Protein 3SUM (pdb70)

Radius of gyration: 25.02 Å; Cα contacts (8 Å, |Δi|>4): 1415; chains: 4; bounding box: 46×66×64 Å

Sequence (540 aa):
NWLIKWDDKFQNDTLSISEFKCSAALAKLGPDPKHPPTKLGEVLNFPHFVAAPEAQTECGSCWKLRYKGNHAFVTVVDRVEEANLFVGGTDLVKNLTTFNGAPEGYDWGTAQLFSAYQVDGSCCQQNTGKQCGDDPSNWLIKWDDKFQNDTLSISSEFKCSAALAKLGPDPKHPPTKLGEVLNFPHFVAAPEAQTECGSCWKLRYKGNHAFVTVVDRVEEANLFVGGTDLVKNLTTFNGAPEGYDWGTAQLFSAYQVDGSCCQQNTGKQCGDPSNWLIKWDDKFQNDTLSISEFKCSAALAKLGPDPKHPPTKLGEVLNFPHFVAAPEAQTECGSCWKLRYKGNHAFVTVVDRVEEANLFVGGTDLVKNLTTFNGAPEGYDWGTAQLFSAYQVDGSCCQQNTGKQCGDPNWLIKWDDKFQNDDTLSISEFKCSAALAKLGPDPKHPPTKLGEVLNFPHFVAAPEAQTECGSCWKLRYKGNHAFVTVVDRVEEANLFVGGTDLVKNLTTFNGAPEGYDWGTAQLFSAYQVDGSCCQQNTGKQCG

Structure (mmCIF, N/CA/C/O backbone):
data_3SUM
#
_entry.id   3SUM
#
_cell.length_a   49.670
_cell.length_b   107.870
_cell.length_c   112.680
_cell.angle_alpha   90.00
_cell.angle_beta   90.00
_cell.angle_gamma   90.00
#
_symmetry.space_group_name_H-M   'P 21 21 21'
#
loop_
_entity.id
_entity.type
_entity.pdbx_description
1 polymer 'Cerato-platanin-like protein'
2 water water
#
loop_
_atom_site.group_PDB
_atom_site.id
_atom_site.type_symbol
_atom_site.label_atom_id
_atom_site.label_alt_id
_atom_site.label_comp_id
_atom_site.label_asym_id
_atom_site.label_entity_id
_atom_site.label_seq_id
_atom_site.pdbx_PDB_ins_code
_atom_site.Cartn_x
_atom_site.Cartn_y
_atom_site.Cartn_z
_atom_site.occupancy
_atom_site.B_iso_or_equiv
_atom_site.auth_seq_id
_atom_site.auth_comp_id
_atom_site.auth_asym_id
_atom_site.auth_atom_id
_atom_site.pdbx_PDB_model_num
ATOM 1 N N . ASN A 1 2 ? 15.682 18.715 -12.599 1.00 27.45 22 ASN A N 1
ATOM 2 C CA . ASN A 1 2 ? 15.649 17.337 -12.013 1.00 27.28 22 ASN A CA 1
ATOM 3 C C . ASN A 1 2 ? 15.289 17.466 -10.524 1.00 24.79 22 ASN A C 1
ATOM 4 O O . ASN A 1 2 ? 16.038 16.926 -9.696 1.00 25.04 22 ASN A O 1
ATOM 9 N N . TRP A 1 3 ? 14.202 18.165 -10.168 1.00 20.30 23 TRP A N 1
ATOM 10 C CA . TRP A 1 3 ? 13.840 18.289 -8.757 1.00 17.82 23 TRP A CA 1
ATOM 11 C C . TRP A 1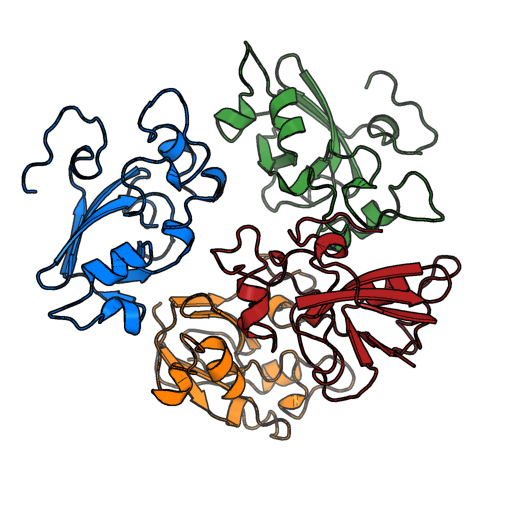 3 ? 13.087 17.068 -8.330 1.00 16.72 23 TRP A C 1
ATOM 12 O O . TRP A 1 3 ? 12.288 16.536 -9.108 1.00 17.05 23 TRP A O 1
ATOM 23 N N . LEU A 1 4 ? 13.377 16.601 -7.114 1.00 15.01 24 LEU A N 1
ATOM 24 C CA . LEU A 1 4 ? 12.667 15.483 -6.441 1.00 15.65 24 LEU A CA 1
ATOM 25 C C . LEU A 1 4 ? 11.853 16.088 -5.306 1.00 13.27 24 LEU A C 1
ATOM 26 O O . LEU A 1 4 ? 12.223 17.121 -4.727 1.00 15.05 24 LEU A O 1
ATOM 31 N N . ILE A 1 5 ? 10.750 15.426 -4.940 1.00 14.53 25 ILE A N 1
ATOM 32 C CA . ILE A 1 5 ? 10.117 15.827 -3.708 1.00 12.46 25 ILE A CA 1
ATOM 33 C C . ILE A 1 5 ? 9.858 14.533 -2.893 1.00 12.20 25 ILE A C 1
ATOM 34 O O . ILE A 1 5 ? 9.530 13.473 -3.461 1.00 14.03 25 ILE A O 1
ATOM 39 N N . LYS A 1 6 ? 10.013 14.626 -1.602 1.00 11.90 26 LYS A N 1
ATOM 40 C CA . LYS A 1 6 ? 9.730 13.536 -0.686 1.00 12.66 26 LYS A CA 1
ATOM 41 C C . LYS A 1 6 ? 8.851 14.202 0.356 1.00 13.98 26 LYS A C 1
ATOM 42 O O . LYS A 1 6 ? 8.725 15.413 0.393 1.00 15.62 26 LYS A O 1
ATOM 48 N N . TRP A 1 7 ? 8.190 13.388 1.153 1.00 15.87 27 TRP A N 1
ATOM 49 C CA . TRP A 1 7 ? 7.330 13.937 2.137 1.00 15.82 27 TRP A CA 1
ATOM 50 C C . TRP A 1 7 ? 7.812 13.567 3.530 1.00 16.25 27 TRP A C 1
ATOM 51 O O . TRP A 1 7 ? 8.479 12.554 3.751 1.00 17.30 27 TRP A O 1
ATOM 62 N N . ASP A 1 8 ? 7.376 14.383 4.467 1.00 16.64 28 ASP A N 1
ATOM 63 C CA . ASP A 1 8 ? 7.776 14.281 5.872 1.00 17.37 28 ASP A CA 1
ATOM 64 C C . ASP A 1 8 ? 6.734 15.064 6.640 1.00 17.26 28 ASP A C 1
ATOM 65 O O . ASP A 1 8 ? 6.504 16.250 6.404 1.00 16.23 28 ASP A O 1
ATOM 70 N N . ASP A 1 9 ? 6.211 14.397 7.658 1.00 15.67 29 ASP A N 1
ATOM 71 C CA . ASP A 1 9 ? 5.231 14.925 8.563 1.00 15.04 29 ASP A CA 1
ATOM 72 C C . ASP A 1 9 ? 5.704 16.161 9.280 1.00 15.07 29 ASP A C 1
ATOM 73 O O . ASP A 1 9 ? 4.889 17.022 9.626 1.00 15.14 29 ASP A O 1
ATOM 78 N N . LYS A 1 10 ? 7.032 16.313 9.463 1.00 14.74 30 LYS A N 1
ATOM 79 C CA . LYS A 1 10 ? 7.555 17.506 10.135 1.00 13.72 30 LYS A CA 1
ATOM 80 C C . LYS A 1 10 ? 6.941 18.808 9.611 1.00 13.16 30 LYS A C 1
ATOM 81 O O . LYS A 1 10 ? 6.633 19.741 10.342 1.00 13.48 30 LYS A O 1
ATOM 87 N N . PHE A 1 11 ? 6.841 18.908 8.291 1.00 13.69 31 PHE A N 1
ATOM 88 C CA . PHE A 1 11 ? 6.440 20.168 7.653 1.00 14.06 31 PHE A CA 1
ATOM 89 C C . PHE A 1 11 ? 4.935 20.423 7.685 1.00 14.61 31 PHE A C 1
ATOM 90 O O . PHE A 1 11 ? 4.469 21.435 7.181 1.00 14.68 31 PHE A O 1
ATOM 98 N N . GLN A 1 12 ? 4.198 19.526 8.305 1.00 13.52 32 GLN A N 1
ATOM 99 C CA . GLN A 1 12 ? 2.802 19.907 8.575 1.00 13.64 32 GLN A CA 1
ATOM 100 C C . GLN A 1 12 ? 2.490 19.711 10.041 1.00 14.56 32 GLN A C 1
ATOM 101 O O . GLN A 1 12 ? 1.300 19.552 10.440 1.00 14.97 32 GLN A O 1
ATOM 107 N N . ASN A 1 13 ? 3.550 19.741 10.821 1.00 14.58 33 ASN A N 1
ATOM 108 C CA . ASN A 1 13 ? 3.394 19.666 12.277 1.00 15.30 33 ASN A CA 1
ATOM 109 C C . ASN A 1 13 ? 3.281 21.047 12.847 1.00 15.11 33 ASN A C 1
ATOM 110 O O . ASN A 1 13 ? 4.289 21.673 13.147 1.00 15.02 33 ASN A O 1
ATOM 115 N N . ASP A 1 14 ? 2.023 21.497 13.036 1.00 14.07 34 ASP A N 1
ATOM 116 C CA . ASP A 1 14 ? 1.710 22.837 13.425 1.00 15.22 34 ASP A CA 1
ATOM 117 C C . ASP A 1 14 ? 2.320 23.135 14.772 1.00 15.01 34 ASP A C 1
ATOM 118 O O . ASP A 1 14 ? 2.600 24.308 15.064 1.00 15.40 34 ASP A O 1
ATOM 123 N N . THR A 1 15 ? 2.615 22.099 15.544 1.00 13.35 35 THR A N 1
ATOM 124 C CA . THR A 1 15 ? 3.000 22.320 16.954 1.00 14.59 35 THR A CA 1
ATOM 125 C C . THR A 1 15 ? 4.446 22.573 17.158 1.00 16.90 35 THR A C 1
ATOM 126 O O . THR A 1 15 ? 4.876 22.989 18.272 1.00 17.06 35 THR A O 1
ATOM 130 N N . LEU A 1 16 ? 5.236 22.353 16.110 1.00 13.78 36 LEU A N 1
ATOM 131 C CA . LEU A 1 16 ? 6.658 22.510 16.278 1.00 13.66 36 LEU A CA 1
ATOM 132 C C . LEU A 1 16 ? 7.115 23.932 16.407 1.00 14.71 36 LEU A C 1
ATOM 133 O O . LEU A 1 16 ? 6.807 24.799 15.574 1.00 14.88 36 LEU A O 1
ATOM 138 N N . SER A 1 17 ? 8.012 24.140 17.358 1.00 15.27 37 SER A N 1
ATOM 139 C CA . SER A 1 17 ? 8.636 25.439 17.465 1.00 14.58 37 SER A CA 1
ATOM 140 C C . SER A 1 17 ? 9.345 25.780 16.150 1.00 13.44 37 SER A C 1
ATOM 141 O O . SER A 1 17 ? 9.977 24.908 15.521 1.00 15.86 37 SER A O 1
ATOM 144 N N . ILE A 1 18 ? 9.277 27.045 15.744 1.00 13.05 38 ILE A N 1
ATOM 145 C CA . ILE A 1 18 ? 9.999 27.445 14.530 1.00 14.13 38 ILE A CA 1
ATOM 146 C C . ILE A 1 18 ? 11.525 27.265 14.706 1.00 13.75 38 ILE A C 1
ATOM 147 O O . ILE A 1 18 ? 12.234 27.194 13.733 1.00 14.47 38 ILE A O 1
ATOM 152 N N . SER A 1 19 ? 11.993 27.113 15.946 1.00 15.02 39 SER A N 1
ATOM 153 C CA . SER A 1 19 ? 13.427 26.906 16.229 1.00 15.89 39 SER A CA 1
ATOM 154 C C . SER A 1 19 ? 13.902 25.579 15.653 1.00 17.14 39 SER A C 1
ATOM 155 O O . SER A 1 19 ? 15.099 25.368 15.428 1.00 16.68 39 SER A O 1
ATOM 158 N N . GLU A 1 20 ? 12.969 24.661 15.400 1.00 15.79 40 GLU A N 1
ATOM 159 C CA . GLU A 1 20 ? 13.315 23.366 14.907 1.00 15.94 40 GLU A CA 1
ATOM 160 C C . GLU A 1 20 ? 13.648 23.291 13.408 1.00 15.93 40 GLU A C 1
ATOM 161 O O . GLU A 1 20 ? 13.988 22.229 12.916 1.00 16.59 40 GLU A O 1
ATOM 167 N N . PHE A 1 21 ? 13.663 24.434 12.732 1.00 15.55 41 PHE A N 1
ATOM 168 C CA . PHE A 1 21 ? 13.791 24.509 11.281 1.00 14.26 41 PHE A CA 1
ATOM 169 C C . PHE A 1 21 ? 14.957 25.400 11.010 1.00 14.66 41 PHE A C 1
ATOM 170 O O . PHE A 1 21 ? 15.166 26.383 11.715 1.00 16.10 41 PHE A O 1
ATOM 178 N N . LYS A 1 22 ? 15.695 25.085 9.973 1.00 15.37 42 LYS A N 1
ATOM 179 C CA . LYS A 1 22 ? 16.922 25.841 9.738 1.00 16.30 42 LYS A CA 1
ATOM 180 C C . LYS A 1 22 ? 16.642 27.173 9.144 1.00 17.54 42 LYS A C 1
ATOM 181 O O . LYS A 1 22 ? 17.584 27.919 8.901 1.00 19.84 42 LYS A O 1
ATOM 187 N N . CYS A 1 23 ? 15.368 27.498 8.881 1.00 15.83 43 CYS A N 1
ATOM 188 C CA . CYS A 1 23 ? 15.007 28.831 8.432 1.00 14.09 43 CYS A CA 1
ATOM 189 C C . CYS A 1 23 ? 14.350 29.640 9.562 1.00 13.62 43 CYS A C 1
ATOM 190 O O . CYS A 1 23 ? 13.564 30.504 9.302 1.00 12.37 43 CYS A O 1
ATOM 193 N N . SER A 1 24 ? 14.617 29.285 10.808 1.00 14.46 44 SER A N 1
ATOM 194 C CA . SER A 1 24 ? 13.884 29.860 11.962 1.00 15.33 44 SER A CA 1
ATOM 195 C C . SER A 1 24 ? 13.861 31.400 11.941 1.00 14.59 44 SER A C 1
ATOM 196 O O . SER A 1 24 ? 12.853 32.032 12.292 1.00 14.64 44 SER A O 1
ATOM 199 N N . ALA A 1 25 ? 14.936 32.047 11.521 1.00 14.80 45 ALA A N 1
ATOM 200 C CA . ALA A 1 25 ? 14.919 33.503 11.535 1.00 14.27 45 ALA A CA 1
ATOM 201 C C . ALA A 1 25 ? 13.944 34.066 10.502 1.00 15.35 45 ALA A C 1
ATOM 202 O O . ALA A 1 25 ? 13.187 35.000 10.765 1.00 16.37 45 ALA A O 1
ATOM 204 N N . ALA A 1 26 ? 13.958 33.512 9.306 1.00 14.63 46 ALA A N 1
ATOM 205 C CA . ALA A 1 26 ? 13.055 33.976 8.279 1.00 15.09 46 ALA A CA 1
ATOM 206 C C . ALA A 1 26 ? 11.601 33.680 8.745 1.00 14.49 46 ALA A C 1
ATOM 207 O O . ALA A 1 26 ? 10.716 34.500 8.542 1.00 16.16 46 ALA A O 1
ATOM 209 N N . LEU A 1 27 ? 11.391 32.522 9.369 1.00 13.10 47 LEU A N 1
ATOM 210 C CA . LEU A 1 27 ? 10.047 32.132 9.883 1.00 13.25 47 LEU A CA 1
ATOM 211 C C . LEU A 1 27 ? 9.462 33.122 10.862 1.00 13.72 47 LEU A C 1
ATOM 212 O O . LEU A 1 27 ? 8.218 33.364 10.872 1.00 15.16 47 LEU A O 1
ATOM 217 N N . ALA A 1 28 ? 10.338 33.698 11.678 1.00 14.62 48 ALA A N 1
ATOM 218 C CA . ALA A 1 28 ? 9.930 34.691 12.685 1.00 15.40 48 ALA A CA 1
ATOM 219 C C . ALA A 1 28 ? 9.311 35.894 12.007 1.00 15.27 48 ALA A C 1
ATOM 220 O O . ALA A 1 28 ? 8.536 36.632 12.618 1.00 18.03 48 ALA A O 1
ATOM 222 N N . LYS A 1 29 ? 9.686 36.139 10.768 1.00 14.84 49 LYS A N 1
ATOM 223 C CA . LYS A 1 29 ? 9.124 37.272 10.041 1.00 14.98 49 LYS A CA 1
ATOM 224 C C . LYS A 1 29 ? 7.960 36.934 9.118 1.00 16.36 49 LYS A C 1
ATOM 225 O O . LYS A 1 29 ? 7.525 37.796 8.345 1.00 14.78 49 LYS A O 1
ATOM 231 N N . LEU A 1 30 ? 7.494 35.691 9.213 1.00 15.59 50 LEU A N 1
ATOM 232 C CA . LEU A 1 30 ? 6.538 35.160 8.276 1.00 17.18 50 LEU A CA 1
ATOM 233 C C . LEU A 1 30 ? 5.271 34.765 8.961 1.00 18.60 50 LEU A C 1
ATOM 234 O O . LEU A 1 30 ? 4.530 33.921 8.469 1.00 19.07 50 LEU A O 1
ATOM 239 N N . GLY A 1 31 ? 4.968 35.464 10.054 1.00 20.15 51 GLY A N 1
ATOM 240 C CA . GLY A 1 31 ? 3.652 35.362 10.657 1.00 23.73 51 GLY A CA 1
ATOM 241 C C . GLY A 1 31 ? 2.737 36.330 9.947 1.00 26.58 51 GLY A C 1
ATOM 242 O O . GLY A 1 31 ? 3.207 37.182 9.175 1.00 26.73 51 GLY A O 1
ATOM 243 N N . PRO A 1 32 ? 1.416 36.241 10.210 1.00 29.13 52 PRO A N 1
ATOM 244 C CA . PRO A 1 32 ? 0.503 37.247 9.595 1.00 31.84 52 PRO A CA 1
ATOM 245 C C . PRO A 1 32 ? 0.711 38.677 10.176 1.00 34.37 52 PRO A C 1
ATOM 246 O O . PRO A 1 32 ? 0.350 39.640 9.506 1.00 35.80 52 PRO A O 1
ATOM 250 N N . ASP A 1 33 ? 1.289 38.812 11.378 1.00 36.78 53 ASP A N 1
ATOM 251 C CA . ASP A 1 33 ? 1.999 40.061 11.784 1.00 39.01 53 ASP A CA 1
ATOM 252 C C . ASP A 1 33 ? 3.521 39.912 11.701 1.00 40.13 53 ASP A C 1
ATOM 253 O O . ASP A 1 33 ? 4.135 39.189 12.532 1.00 40.51 53 ASP A O 1
ATOM 258 N N . PRO A 1 34 ? 4.159 40.645 10.766 1.00 41.30 54 PRO A N 1
ATOM 259 C CA . PRO A 1 34 ? 5.639 40.522 10.542 1.00 41.46 54 PRO A CA 1
ATOM 260 C C . PRO A 1 34 ? 6.492 41.001 11.736 1.00 42.04 54 PRO A C 1
ATOM 261 O O . PRO A 1 34 ? 7.715 40.747 11.783 1.00 41.84 54 PRO A O 1
ATOM 265 N N . LYS A 1 35 ? 5.842 41.654 12.694 1.00 41.26 55 LYS A N 1
ATOM 266 C CA . LYS A 1 35 ? 6.515 42.133 13.895 1.00 41.16 55 LYS A CA 1
ATOM 267 C C . LYS A 1 35 ? 6.454 41.110 15.027 1.00 39.93 55 LYS A C 1
ATOM 268 O O . LYS A 1 35 ? 7.415 40.951 15.780 1.00 40.71 55 LYS A O 1
ATOM 274 N N . HIS A 1 36 ? 5.323 40.419 15.149 1.00 38.12 56 HIS A N 1
ATOM 275 C CA . HIS A 1 36 ? 5.148 39.411 16.236 1.00 37.15 56 HIS A CA 1
ATOM 276 C C . HIS A 1 36 ? 5.517 38.024 15.714 1.00 33.87 56 HIS A C 1
ATOM 277 O O . HIS A 1 36 ? 4.735 37.385 15.008 1.00 33.17 56 HIS A O 1
ATOM 284 N N . PRO A 1 37 ? 6.728 37.577 16.008 1.00 30.88 57 PRO A N 1
ATOM 285 C CA . PRO A 1 37 ? 7.109 36.297 15.446 1.00 28.21 57 PRO A CA 1
ATOM 286 C C . PRO A 1 37 ? 6.041 35.222 15.713 1.00 26.89 57 PRO A C 1
ATOM 287 O O . PRO A 1 37 ? 5.501 35.155 16.808 1.00 26.63 57 PRO A O 1
ATOM 291 N N . PRO A 1 38 ? 5.753 34.375 14.711 1.00 24.51 58 PRO A N 1
ATOM 292 C CA . PRO A 1 38 ? 5.196 33.098 15.015 1.00 22.13 58 PRO A CA 1
ATOM 293 C C . PRO A 1 38 ? 6.104 32.391 16.026 1.00 21.76 58 PRO A C 1
ATOM 294 O O . PRO A 1 38 ? 7.334 32.619 16.041 1.00 21.87 58 PRO A O 1
ATOM 298 N N . THR A 1 39 ? 5.546 31.561 16.884 1.00 19.86 59 THR A N 1
ATOM 299 C CA . THR A 1 39 ? 6.428 30.727 17.718 1.00 18.63 59 THR A CA 1
ATOM 300 C C . THR A 1 39 ? 6.416 29.290 17.191 1.00 17.46 59 THR A C 1
ATOM 301 O O . THR A 1 39 ? 7.309 28.490 17.490 1.00 16.85 59 THR A O 1
ATOM 305 N N . LYS A 1 40 ? 5.381 28.955 16.426 1.00 16.17 60 LYS A N 1
ATOM 306 C CA . LYS A 1 40 ? 5.201 27.583 15.950 1.00 15.40 60 LYS A CA 1
ATOM 307 C C . LYS A 1 40 ? 4.995 27.555 14.454 1.00 14.05 60 LYS A C 1
ATOM 308 O O . LYS A 1 40 ? 4.523 28.559 13.861 1.00 14.52 60 LYS A O 1
ATOM 314 N N . LEU A 1 41 ? 5.289 26.399 13.856 1.00 12.03 61 LEU A N 1
ATOM 315 C CA . LEU A 1 41 ? 5.231 26.287 12.401 1.00 12.62 61 LEU A CA 1
ATOM 316 C C . LEU A 1 41 ? 3.823 26.554 11.921 1.00 12.99 61 LEU A C 1
ATOM 317 O O . LEU A 1 41 ? 3.632 27.091 10.840 1.00 11.99 61 LEU A O 1
ATOM 322 N N . GLY A 1 42 ? 2.839 26.155 12.719 1.00 13.66 62 GLY A N 1
ATOM 323 C CA . GLY A 1 42 ? 1.414 26.287 12.328 1.00 15.12 62 GLY A CA 1
ATOM 324 C C . GLY A 1 42 ? 0.968 27.731 12.119 1.00 15.88 62 GLY A C 1
ATOM 325 O O . GLY A 1 42 ? -0.049 27.982 11.501 1.00 16.57 62 GLY A O 1
ATOM 326 N N . GLU A 1 43 ? 1.709 28.677 12.672 1.00 15.70 63 GLU A N 1
ATOM 327 C CA . GLU A 1 43 ? 1.336 30.085 12.575 1.00 14.09 63 GLU A CA 1
ATOM 328 C C . GLU A 1 43 ? 1.943 30.783 11.396 1.00 14.83 63 GLU A C 1
ATOM 329 O O . GLU A 1 43 ? 1.664 31.945 11.136 1.00 14.55 63 GLU A O 1
ATOM 335 N N . VAL A 1 44 ? 2.861 30.100 10.709 1.00 14.54 64 VAL A N 1
ATOM 336 C CA . VAL A 1 44 ? 3.582 30.779 9.647 1.00 12.93 64 VAL A CA 1
ATOM 337 C C . VAL A 1 44 ? 2.700 30.840 8.410 1.00 13.08 64 VAL A C 1
ATOM 338 O O . VAL A 1 44 ? 1.998 29.872 8.070 1.00 13.31 64 VAL A O 1
ATOM 342 N N . LEU A 1 45 ? 2.707 31.954 7.729 1.00 11.74 65 LEU A N 1
ATOM 343 C CA . LEU A 1 45 ? 2.002 32.055 6.444 1.00 12.88 65 LEU A CA 1
ATOM 344 C C . LEU A 1 45 ? 2.251 30.931 5.467 1.00 12.63 65 LEU A C 1
ATOM 345 O O . LEU A 1 45 ? 3.416 30.532 5.253 1.00 11.37 65 LEU A O 1
ATOM 350 N N . ASN A 1 46 ? 1.171 30.396 4.888 1.00 9.57 66 ASN A N 1
ATOM 351 C CA . ASN A 1 46 ? 1.175 29.304 3.941 1.00 11.42 66 ASN A CA 1
ATOM 352 C C . ASN A 1 46 ? 1.335 27.908 4.510 1.00 11.63 66 ASN A C 1
ATOM 353 O O . ASN A 1 46 ? 1.490 26.975 3.755 1.00 14.12 66 ASN A O 1
ATOM 358 N N . PHE A 1 47 ? 1.263 27.757 5.823 1.00 10.64 67 PHE A N 1
ATOM 359 C CA . PHE A 1 47 ? 1.292 26.503 6.448 1.00 12.10 67 PHE A CA 1
ATOM 360 C C . PHE A 1 47 ? 0.028 25.767 5.935 1.00 12.34 67 PHE A C 1
ATOM 361 O O . PHE A 1 47 ? -1.016 26.357 5.921 1.00 13.14 67 PHE A O 1
ATOM 369 N N . PRO A 1 48 ? 0.138 24.521 5.544 1.00 12.92 68 PRO A N 1
ATOM 370 C CA . PRO A 1 48 ? 1.310 23.657 5.656 1.00 11.71 68 PRO A CA 1
ATOM 371 C C . PRO A 1 48 ? 1.883 23.325 4.279 1.00 12.26 68 PRO A C 1
ATOM 372 O O . PRO A 1 48 ? 2.321 22.199 4.021 1.00 14.07 68 PRO A O 1
ATOM 376 N N . HIS A 1 49 ? 1.930 24.313 3.389 1.00 10.89 69 HIS A N 1
ATOM 377 C CA . HIS A 1 49 ? 2.521 24.061 2.088 1.00 11.38 69 HIS A CA 1
ATOM 378 C C . HIS A 1 49 ? 3.977 24.445 2.189 1.00 10.43 69 HIS A C 1
ATOM 379 O O . HIS A 1 49 ? 4.369 25.430 1.616 1.00 12.29 69 HIS A O 1
ATOM 386 N N . PHE A 1 50 ? 4.691 23.651 2.979 1.00 11.34 70 PHE A N 1
ATOM 387 C CA . PHE A 1 50 ? 6.034 23.975 3.406 1.00 10.46 70 PHE A CA 1
ATOM 388 C C . P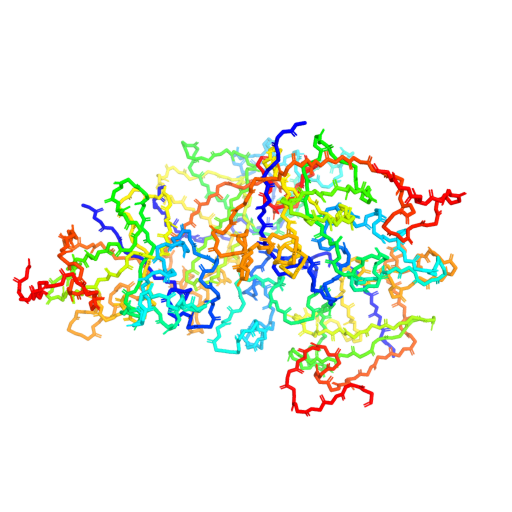HE A 1 50 ? 7.000 22.903 2.953 1.00 9.65 70 PHE A C 1
ATOM 389 O O . PHE A 1 50 ? 6.674 21.755 2.932 1.00 10.92 70 PHE A O 1
ATOM 397 N N . VAL A 1 51 ? 8.250 23.313 2.661 1.00 10.37 71 VAL A N 1
ATOM 398 C CA . VAL A 1 51 ? 9.213 22.375 2.234 1.00 9.73 71 VAL A CA 1
ATOM 399 C C . VAL A 1 51 ? 10.555 22.715 2.862 1.00 10.58 71 VAL A C 1
ATOM 400 O O . VAL A 1 51 ? 10.816 23.847 3.242 1.00 11.57 71 VAL A O 1
ATOM 404 N N . ALA A 1 52 ? 11.356 21.680 3.026 1.00 10.61 72 ALA A N 1
ATOM 405 C CA . ALA A 1 52 ? 12.805 21.896 3.218 1.00 10.04 72 ALA A CA 1
ATOM 406 C C . ALA A 1 52 ? 13.409 21.886 1.866 1.00 9.78 72 ALA A C 1
ATOM 407 O O . ALA A 1 52 ? 12.982 21.151 1.011 1.00 12.16 72 ALA A O 1
ATOM 409 N N . ALA A 1 53 ? 14.483 22.640 1.658 1.00 10.39 73 ALA A N 1
ATOM 410 C CA . ALA A 1 53 ? 15.103 22.669 0.357 1.00 11.19 73 ALA A CA 1
ATOM 411 C C . ALA A 1 53 ? 16.529 23.109 0.591 1.00 12.52 73 ALA A C 1
ATOM 412 O O . ALA A 1 53 ? 16.882 23.591 1.710 1.00 13.20 73 ALA A O 1
ATOM 414 N N . PRO A 1 54 ? 17.378 22.926 -0.422 1.00 14.45 74 PRO A N 1
ATOM 415 C CA . PRO A 1 54 ? 18.776 23.126 -0.138 1.00 15.00 74 PRO A CA 1
ATOM 416 C C . PRO A 1 54 ? 19.089 24.594 -0.060 1.00 15.90 74 PRO A C 1
ATOM 417 O O . PRO A 1 54 ? 18.567 25.380 -0.840 1.00 13.93 74 PRO A O 1
ATOM 421 N N . GLU A 1 55 ? 20.063 24.922 0.776 1.00 16.04 75 GLU A N 1
ATOM 422 C CA . GLU A 1 55 ? 20.596 26.242 0.842 1.00 16.77 75 GLU A CA 1
ATOM 423 C C . GLU A 1 55 ? 21.254 26.540 -0.562 1.00 18.42 75 GLU A C 1
ATOM 424 O O . GLU A 1 55 ? 21.686 25.653 -1.231 1.00 18.18 75 GLU A O 1
ATOM 430 N N . ALA A 1 56 ? 21.359 27.812 -0.908 1.00 17.05 76 ALA A N 1
ATOM 431 C CA . ALA A 1 56 ? 22.059 28.289 -2.116 1.00 16.32 76 ALA A CA 1
ATOM 432 C C . ALA A 1 56 ? 21.125 28.143 -3.242 1.00 15.24 76 ALA A C 1
ATOM 433 O O . ALA A 1 56 ? 20.875 29.113 -3.911 1.00 14.00 76 ALA A O 1
ATOM 435 N N . GLN A 1 57 ? 20.549 26.970 -3.416 1.00 14.84 77 GLN A N 1
ATOM 436 C CA . GLN A 1 57 ? 19.522 26.837 -4.473 1.00 15.75 77 GLN A CA 1
ATOM 437 C C . GLN A 1 57 ? 18.209 27.515 -4.124 1.00 15.64 77 GLN A C 1
ATOM 438 O O . GLN A 1 57 ? 17.465 27.908 -5.044 1.00 14.80 77 GLN A O 1
ATOM 444 N N . THR A 1 58 ? 17.923 27.631 -2.832 1.00 14.29 78 THR A N 1
ATOM 445 C CA . THR A 1 58 ? 16.655 28.256 -2.358 1.00 14.76 78 THR A CA 1
ATOM 446 C C . THR A 1 58 ? 16.986 29.100 -1.132 1.00 15.56 78 THR A C 1
ATOM 447 O O . THR A 1 58 ? 17.862 28.723 -0.325 1.00 15.48 78 THR A O 1
ATOM 451 N N . GLU A 1 59 ? 16.257 30.215 -0.982 1.00 15.17 79 GLU A N 1
ATOM 452 C CA . GLU A 1 59 ? 16.430 31.091 0.147 1.00 16.57 79 GLU A CA 1
ATOM 453 C C . GLU A 1 59 ? 15.368 30.771 1.157 1.00 16.18 79 GLU A C 1
ATOM 454 O O . GLU A 1 59 ? 14.270 30.270 0.797 1.00 13.22 79 GLU A O 1
ATOM 460 N N . CYS A 1 60 ? 15.745 30.940 2.425 1.00 15.34 80 CYS A N 1
ATOM 461 C CA . CYS A 1 60 ? 14.822 30.726 3.517 1.00 16.33 80 CYS A CA 1
ATOM 462 C C . CYS A 1 60 ? 13.615 31.605 3.290 1.00 13.93 80 CYS A C 1
ATOM 463 O O . CYS A 1 60 ? 13.745 32.781 3.038 1.00 13.91 80 CYS A O 1
ATOM 466 N N . GLY A 1 61 ? 12.438 31.027 3.410 1.00 14.99 81 GLY A N 1
ATOM 467 C CA . GLY A 1 61 ? 11.226 31.828 3.234 1.00 12.95 81 GLY A CA 1
ATOM 468 C C . GLY A 1 61 ? 10.842 32.055 1.797 1.00 14.20 81 GLY A C 1
ATOM 469 O O . GLY A 1 61 ? 9.764 32.630 1.553 1.00 14.41 81 GLY A O 1
ATOM 470 N N . SER A 1 62 ? 11.595 31.535 0.823 1.00 12.48 82 SER A N 1
ATOM 471 C CA . SER A 1 62 ? 11.196 31.831 -0.564 1.00 12.56 82 SER A CA 1
ATOM 472 C C . SER A 1 62 ? 9.984 31.003 -0.939 1.00 12.48 82 SER A C 1
ATOM 473 O O . SER A 1 62 ? 9.679 29.996 -0.309 1.00 12.20 82 SER A O 1
ATOM 476 N N . CYS A 1 63 ? 9.388 31.396 -2.039 1.00 10.38 83 CYS A N 1
ATOM 477 C CA . CYS A 1 63 ? 8.116 30.758 -2.483 1.00 11.29 83 CYS A CA 1
ATOM 478 C C . CYS A 1 63 ? 8.403 30.107 -3.774 1.00 12.77 83 CYS A C 1
ATOM 479 O O . CYS A 1 63 ? 8.952 30.760 -4.673 1.00 14.91 83 CYS A O 1
ATOM 482 N N . TRP A 1 64 ? 8.015 28.834 -3.937 1.00 11.08 84 TRP A N 1
ATOM 483 C CA . TRP A 1 64 ? 8.358 28.087 -5.145 1.00 10.79 84 TRP A CA 1
ATOM 484 C C . TRP A 1 64 ? 7.120 27.441 -5.717 1.00 12.16 84 TRP A C 1
ATOM 485 O O . TRP A 1 64 ? 6.299 26.942 -4.991 1.00 11.14 84 TRP A O 1
ATOM 496 N N . LYS A 1 65 ? 6.985 27.519 -7.024 1.00 11.67 85 LYS A N 1
ATOM 497 C CA . LYS A 1 65 ? 5.900 26.817 -7.648 1.00 12.40 85 LYS A CA 1
ATOM 498 C C . LYS A 1 65 ? 6.405 25.459 -8.094 1.00 12.91 85 LYS A C 1
ATOM 499 O O . LYS A 1 65 ? 7.398 25.361 -8.832 1.00 11.49 85 LYS A O 1
ATOM 505 N N . LEU A 1 66 ? 5.725 24.383 -7.701 1.00 11.05 86 LEU A N 1
ATOM 506 C CA . LEU A 1 66 ? 6.184 23.051 -8.047 1.00 12.31 86 LEU A CA 1
ATOM 507 C C . LEU A 1 66 ? 5.136 22.476 -9.004 1.00 12.84 86 LEU A C 1
ATOM 508 O O . LEU A 1 66 ? 3.927 22.743 -8.825 1.00 14.85 86 LEU A O 1
ATOM 513 N N . ARG A 1 67 ? 5.576 21.719 -10.002 1.00 13.09 87 ARG A N 1
ATOM 514 C CA . ARG A 1 67 ? 4.595 21.009 -10.860 1.00 13.49 87 ARG A CA 1
ATOM 515 C C . ARG A 1 67 ? 4.891 19.520 -10.853 1.00 14.56 87 ARG A C 1
ATOM 516 O O . ARG A 1 67 ? 6.064 19.092 -10.905 1.00 13.70 87 ARG A O 1
ATOM 524 N N . TYR A 1 68 ? 3.834 18.732 -10.747 1.00 12.42 88 TYR A N 1
ATOM 525 C CA . TYR A 1 68 ? 3.901 17.308 -10.995 1.00 13.30 88 TYR A CA 1
ATOM 526 C C . TYR A 1 68 ? 2.754 16.989 -11.931 1.00 13.33 88 TYR A C 1
ATOM 527 O O . TYR A 1 68 ? 1.577 17.276 -11.599 1.00 12.98 88 TYR A O 1
ATOM 536 N N . LYS A 1 69 ? 3.088 16.397 -13.085 1.00 14.18 89 LYS A N 1
ATOM 537 C CA . LYS A 1 69 ? 2.099 16.095 -14.097 1.00 13.06 89 LYS A CA 1
ATOM 538 C C . LYS A 1 69 ? 1.218 17.335 -14.282 1.00 14.64 89 LYS A C 1
ATOM 539 O O . LYS A 1 69 ? 1.757 18.404 -14.642 1.00 16.19 89 LYS A O 1
ATOM 545 N N . GLY A 1 70 ? -0.086 17.220 -14.096 1.00 15.86 90 GLY A N 1
ATOM 546 C CA . GLY A 1 70 ? -0.968 18.364 -14.314 1.00 16.19 90 GLY A CA 1
ATOM 547 C C . GLY A 1 70 ? -1.317 19.131 -13.034 1.00 15.99 90 GLY A C 1
ATOM 548 O O . GLY A 1 70 ? -2.271 19.906 -13.030 1.00 16.75 90 GLY A O 1
ATOM 549 N N . ASN A 1 71 ? -0.584 18.887 -11.950 1.00 14.03 91 ASN A N 1
ATOM 550 C CA . ASN A 1 71 ? -0.809 19.551 -10.658 1.00 14.11 91 ASN A CA 1
ATOM 551 C C . ASN A 1 71 ? 0.287 20.570 -10.393 1.00 14.57 91 ASN A C 1
ATOM 552 O O . ASN A 1 71 ? 1.409 20.444 -10.890 1.00 13.47 91 ASN A O 1
ATOM 557 N N . HIS A 1 72 ? -0.019 21.544 -9.571 1.00 13.40 92 HIS A N 1
ATOM 558 C CA . HIS A 1 72 ? 1.020 22.447 -9.116 1.00 14.24 92 HIS A CA 1
ATOM 559 C C . HIS A 1 72 ? 0.681 22.912 -7.713 1.00 14.59 92 HIS A C 1
ATOM 560 O O . HIS A 1 72 ? -0.449 22.728 -7.214 1.00 14.12 92 HIS A O 1
ATOM 567 N N . ALA A 1 73 ? 1.691 23.438 -7.028 1.00 12.69 93 ALA A N 1
ATOM 568 C CA . ALA A 1 73 ? 1.482 23.981 -5.728 1.00 13.38 93 ALA A CA 1
ATOM 569 C C . ALA A 1 73 ? 2.482 25.077 -5.482 1.00 13.66 93 ALA A C 1
ATOM 570 O O . ALA A 1 73 ? 3.571 25.073 -6.076 1.00 13.11 93 ALA A O 1
ATOM 572 N N . PHE A 1 74 ? 2.143 25.961 -4.564 1.00 11.52 94 PHE A N 1
ATOM 573 C CA . PHE A 1 74 ? 3.062 26.971 -4.156 1.00 12.47 94 PHE A CA 1
ATOM 574 C C . PHE A 1 74 ? 3.532 26.693 -2.745 1.00 13.39 94 PHE A C 1
ATOM 575 O O . PHE A 1 74 ? 2.742 26.498 -1.823 1.00 10.98 94 PHE A O 1
ATOM 583 N N . VAL A 1 75 ? 4.855 26.628 -2.580 1.00 11.45 95 VAL A N 1
ATOM 584 C CA . VAL A 1 75 ? 5.380 26.175 -1.316 1.00 10.42 95 VAL A CA 1
ATOM 585 C C . VAL A 1 75 ? 6.376 27.174 -0.733 1.00 13.44 95 VAL A C 1
ATOM 586 O O . VAL A 1 75 ? 7.029 27.840 -1.473 1.00 12.30 95 VAL A O 1
ATOM 590 N N . THR A 1 76 ? 6.457 27.252 0.629 1.00 13.36 96 THR A N 1
ATOM 591 C CA . THR A 1 76 ? 7.383 28.116 1.245 1.00 11.18 96 THR A CA 1
ATOM 592 C C . THR A 1 76 ? 8.533 27.266 1.702 1.00 10.38 96 THR A C 1
ATOM 593 O O . THR A 1 76 ? 8.339 26.223 2.323 1.00 11.47 96 THR A O 1
ATOM 597 N N . VAL A 1 77 ? 9.768 27.738 1.454 1.00 9.80 97 VAL A N 1
ATOM 598 C CA . VAL A 1 77 ? 10.881 27.050 1.996 1.00 10.19 97 VAL A CA 1
ATOM 599 C C . VAL A 1 77 ? 11.044 27.426 3.477 1.00 9.71 97 VAL A C 1
ATOM 600 O O . VAL A 1 77 ? 11.231 28.596 3.797 1.00 12.59 97 VAL A O 1
ATOM 604 N N . VAL A 1 78 ? 11.030 26.430 4.376 1.00 10.46 98 VAL A N 1
ATOM 605 C CA . VAL A 1 78 ? 11.022 26.686 5.792 1.00 11.45 98 VAL A CA 1
ATOM 606 C C . VAL A 1 78 ? 12.145 25.932 6.502 1.00 11.79 98 VAL A C 1
ATOM 607 O O . VAL A 1 78 ? 12.346 26.096 7.707 1.00 12.84 98 VAL A O 1
ATOM 611 N N . ASP A 1 79 ? 12.902 25.136 5.748 1.00 11.86 99 ASP A N 1
ATOM 612 C CA . ASP A 1 79 ? 13.968 24.354 6.416 1.00 12.37 99 ASP A CA 1
ATOM 613 C C . ASP A 1 79 ? 14.967 23.937 5.337 1.00 12.40 99 ASP A C 1
ATOM 614 O O . ASP A 1 79 ? 14.777 24.271 4.150 1.00 13.48 99 ASP A O 1
ATOM 619 N N . ARG A 1 80 ? 15.997 23.192 5.685 1.00 13.72 100 ARG A N 1
ATOM 620 C CA . ARG A 1 80 ? 17.035 22.881 4.717 1.00 13.44 100 ARG A CA 1
ATOM 621 C C . ARG A 1 80 ? 17.132 21.377 4.635 1.00 14.06 100 ARG A C 1
ATOM 622 O O . ARG A 1 80 ? 16.907 20.706 5.633 1.00 12.75 100 ARG A O 1
ATOM 630 N N . VAL A 1 81 ? 17.405 20.841 3.451 1.00 14.67 101 VAL A N 1
ATOM 631 C CA . VAL A 1 81 ? 17.939 19.482 3.341 1.00 17.27 101 VAL A CA 1
ATOM 632 C C . VAL A 1 81 ? 19.249 19.742 2.615 1.00 20.05 101 VAL A C 1
ATOM 633 O O . VAL A 1 81 ? 19.386 20.769 1.951 1.00 24.15 101 VAL A O 1
ATOM 637 N N . GLU A 1 82 ? 20.233 18.896 2.710 1.00 21.70 102 GLU A N 1
ATOM 638 C CA . GLU A 1 82 ? 21.441 19.299 1.950 1.00 25.29 102 GLU A CA 1
ATOM 639 C C . GLU A 1 82 ? 21.740 18.415 0.755 1.00 26.22 102 GLU A C 1
ATOM 640 O O . GLU A 1 82 ? 22.901 18.061 0.494 1.00 28.30 102 GLU A O 1
ATOM 646 N N . GLU A 1 83 ? 20.684 18.041 0.044 1.00 25.46 103 GLU A N 1
ATOM 647 C CA . GLU A 1 83 ? 20.775 17.232 -1.122 1.00 25.09 103 GLU A CA 1
ATOM 648 C C . GLU A 1 83 ? 20.358 18.123 -2.259 1.00 23.90 103 GLU A C 1
ATOM 649 O O . GLU A 1 83 ? 19.281 18.732 -2.216 1.00 23.07 103 GLU A O 1
ATOM 655 N N . ALA A 1 84 ? 21.169 18.219 -3.299 1.00 21.03 104 ALA A N 1
ATOM 656 C CA . ALA A 1 84 ? 20.809 19.153 -4.366 1.00 19.63 104 ALA A CA 1
ATOM 657 C C . ALA A 1 84 ? 19.491 18.748 -4.969 1.00 17.88 104 ALA A C 1
ATOM 658 O O . ALA A 1 84 ? 19.210 17.550 -5.088 1.00 17.59 104 ALA A O 1
ATOM 660 N N . ASN A 1 85 ? 18.705 19.740 -5.385 1.00 15.53 105 ASN A N 1
ATOM 661 C CA . ASN A 1 85 ? 17.518 19.456 -6.153 1.00 16.58 105 ASN A CA 1
ATOM 662 C C . ASN A 1 85 ? 16.489 18.637 -5.405 1.00 14.17 105 ASN A C 1
ATOM 663 O O . ASN A 1 85 ? 15.648 17.991 -6.036 1.00 17.32 105 ASN A O 1
ATOM 668 N N . LEU A 1 86 ? 16.494 18.727 -4.092 1.00 11.70 106 LEU A N 1
ATOM 669 C CA . LEU A 1 86 ? 15.538 17.961 -3.318 1.00 12.73 106 LEU A CA 1
ATOM 670 C C . LEU A 1 86 ? 14.610 18.911 -2.515 1.00 12.11 106 LEU A C 1
ATOM 671 O O . LEU A 1 86 ? 15.082 19.778 -1.803 1.00 12.75 106 LEU A O 1
ATOM 676 N N . PHE A 1 87 ? 13.288 18.751 -2.661 1.00 11.94 107 PHE A N 1
ATOM 677 C CA . PHE A 1 87 ? 12.362 19.322 -1.712 1.00 12.14 107 PHE A CA 1
ATOM 678 C C . PHE A 1 87 ? 11.843 18.216 -0.805 1.00 11.95 107 PHE A C 1
ATOM 679 O O . PHE A 1 87 ? 11.615 17.074 -1.262 1.00 13.97 107 PHE A O 1
ATOM 687 N N . VAL A 1 88 ? 11.614 18.552 0.463 1.00 12.37 108 VAL A N 1
ATOM 688 C CA . VAL A 1 88 ? 10.913 17.629 1.323 1.00 12.66 108 VAL A CA 1
ATOM 689 C C . VAL A 1 88 ? 9.694 18.380 1.792 1.00 11.13 108 VAL A C 1
ATOM 690 O O . VAL A 1 88 ? 9.821 19.367 2.496 1.00 12.29 108 VAL A O 1
ATOM 694 N N . GLY A 1 89 ? 8.502 17.885 1.487 1.00 13.95 109 GLY A N 1
ATOM 695 C CA . GLY A 1 89 ? 7.363 18.715 1.808 1.00 10.46 109 GLY A CA 1
ATOM 696 C C . GLY A 1 89 ? 6.442 18.011 2.802 1.00 13.26 109 GLY A C 1
ATOM 697 O O . GLY A 1 89 ? 6.554 16.823 3.091 1.00 13.69 109 GLY A O 1
ATOM 698 N N . GLY A 1 90 ? 5.514 18.769 3.325 1.00 13.09 110 GLY A N 1
ATOM 699 C CA . GLY A 1 90 ? 4.511 18.235 4.219 1.00 13.24 110 GLY A CA 1
ATOM 700 C C . GLY A 1 90 ? 3.761 17.160 3.518 1.00 13.58 110 GLY A C 1
ATOM 701 O O . GLY A 1 90 ? 3.566 17.207 2.326 1.00 12.45 110 GLY A O 1
ATOM 702 N N . THR A 1 91 ? 3.280 16.211 4.287 1.00 14.40 111 THR A N 1
ATOM 703 C CA . THR A 1 91 ? 2.582 15.065 3.746 1.00 15.79 111 THR A CA 1
ATOM 704 C C . THR A 1 91 ? 1.382 15.399 2.818 1.00 16.35 111 THR A C 1
ATOM 705 O O . THR A 1 91 ? 1.276 14.874 1.692 1.00 15.95 111 THR A O 1
ATOM 709 N N . ASP A 1 92 ? 0.479 16.226 3.286 1.00 14.18 112 ASP A N 1
ATOM 710 C CA . ASP A 1 92 ? -0.730 16.518 2.520 1.00 15.05 112 ASP A CA 1
ATOM 711 C C . ASP A 1 92 ? -0.353 17.308 1.262 1.00 13.37 112 ASP A C 1
ATOM 712 O O . ASP A 1 92 ? -0.863 17.104 0.162 1.00 13.74 112 ASP A O 1
ATOM 717 N N . LEU A 1 93 ? 0.560 18.259 1.424 1.00 13.79 113 LEU A N 1
ATOM 718 C CA . LEU A 1 93 ? 1.058 18.980 0.239 1.00 13.20 113 LEU A CA 1
ATOM 719 C C . LEU A 1 93 ? 1.508 17.996 -0.837 1.00 11.82 113 LEU A C 1
ATOM 720 O O . LEU A 1 93 ? 1.133 18.081 -2.013 1.00 11.75 113 LEU A O 1
ATOM 725 N N . VAL A 1 94 ? 2.366 17.044 -0.460 1.00 11.87 114 VAL A N 1
ATOM 726 C CA . VAL A 1 94 ? 2.933 16.153 -1.397 1.00 12.28 114 VAL A CA 1
ATOM 727 C C . VAL A 1 94 ? 1.939 15.200 -1.971 1.00 14.73 114 VAL A C 1
ATOM 728 O O . VAL A 1 94 ? 1.866 15.001 -3.200 1.00 14.07 114 VAL A O 1
ATOM 732 N N . LYS A 1 95 ? 1.050 14.741 -1.098 1.00 15.38 115 LYS A N 1
ATOM 733 C CA . LYS A 1 95 ? 0.043 13.829 -1.476 1.00 16.80 115 LYS A CA 1
ATOM 734 C C . LYS A 1 95 ? -0.842 14.468 -2.510 1.00 17.62 115 LYS A C 1
ATOM 735 O O . LYS A 1 95 ? -1.174 13.822 -3.538 1.00 19.64 115 LYS A O 1
ATOM 741 N N . ASN A 1 96 ? -1.209 15.716 -2.286 1.00 16.39 116 ASN A N 1
ATOM 742 C CA . ASN A 1 96 ? -2.040 16.374 -3.255 1.00 18.32 116 ASN A CA 1
ATOM 743 C C . ASN A 1 96 ? -1.280 16.749 -4.514 1.00 18.04 116 ASN A C 1
ATOM 744 O O . ASN A 1 96 ? -1.821 16.605 -5.606 1.00 18.52 116 ASN A O 1
ATOM 749 N N . LEU A 1 97 ? -0.017 17.161 -4.391 1.00 15.81 117 LEU A N 1
ATOM 750 C CA . LEU A 1 97 ? 0.675 17.604 -5.612 1.00 13.79 117 LEU A CA 1
ATOM 751 C C . LEU A 1 97 ? 0.910 16.410 -6.543 1.00 13.03 117 LEU A C 1
ATOM 752 O O . LEU A 1 97 ? 0.963 16.580 -7.773 1.00 13.36 117 LEU A O 1
ATOM 757 N N . THR A 1 98 ? 1.097 15.215 -5.971 1.00 13.16 118 THR A N 1
ATOM 758 C CA . THR A 1 98 ? 1.693 14.096 -6.711 1.00 14.56 118 THR A CA 1
ATOM 759 C C . THR A 1 98 ? 0.700 12.987 -6.855 1.00 14.04 118 THR A C 1
ATOM 760 O O . THR A 1 98 ? 1.051 11.849 -7.119 1.00 13.87 118 THR A O 1
ATOM 764 N N . THR A 1 99 ? -0.572 13.350 -6.743 1.00 15.80 119 THR A N 1
ATOM 765 C CA . THR A 1 99 ? -1.663 12.445 -7.098 1.00 15.40 119 THR A CA 1
ATOM 766 C C . THR A 1 99 ? -2.077 12.748 -8.546 1.00 16.91 119 THR A C 1
ATOM 767 O O . THR A 1 99 ? -2.224 13.912 -8.932 1.00 18.92 119 THR A O 1
ATOM 771 N N . PHE A 1 100 ? -2.244 11.710 -9.343 1.00 16.16 120 PHE A N 1
ATOM 772 C CA . PHE A 1 100 ? -2.601 11.847 -10.733 1.00 17.00 120 PHE A CA 1
ATOM 773 C C . PHE A 1 100 ? -3.861 10.987 -10.981 1.00 16.43 120 PHE A C 1
ATOM 774 O O . PHE A 1 100 ? -3.827 9.772 -10.861 1.00 17.99 120 PHE A O 1
ATOM 782 N N . ASN A 1 101 ? -4.959 11.678 -11.256 1.00 19.46 121 ASN A N 1
ATOM 783 C CA . ASN A 1 101 ? -6.241 11.053 -11.569 1.00 19.66 121 ASN A CA 1
ATOM 784 C C . ASN A 1 101 ? -6.544 10.028 -10.501 1.00 21.08 121 ASN A C 1
ATOM 785 O O . ASN A 1 101 ? -6.790 8.899 -10.804 1.00 20.72 121 ASN A O 1
ATOM 790 N N . GLY A 1 102 ? -6.440 10.427 -9.217 1.00 21.40 122 GLY A N 1
ATOM 791 C CA . GLY A 1 102 ? -6.806 9.556 -8.120 1.00 22.23 122 GLY A CA 1
ATOM 792 C C . GLY A 1 102 ? -5.683 8.669 -7.595 1.00 20.84 122 GLY A C 1
ATOM 793 O O . GLY A 1 102 ? -5.799 8.082 -6.509 1.00 21.72 122 GLY A O 1
ATOM 794 N N . ALA A 1 103 ? -4.583 8.530 -8.328 1.00 18.85 123 ALA A N 1
ATOM 795 C CA . ALA A 1 103 ? -3.522 7.665 -7.826 1.00 18.28 123 ALA A CA 1
ATOM 796 C C . ALA A 1 103 ? -2.471 8.509 -7.076 1.00 17.97 123 ALA A C 1
ATOM 797 O O . ALA A 1 103 ? -1.907 9.415 -7.646 1.00 18.26 123 ALA A O 1
ATOM 799 N N . PRO A 1 104 ? -2.247 8.228 -5.791 1.00 18.99 124 PRO A N 1
ATOM 800 C CA . PRO A 1 104 ? -1.300 9.029 -5.031 1.00 17.59 124 PRO A CA 1
ATOM 801 C C . PRO A 1 104 ? 0.084 8.559 -5.325 1.00 17.35 124 PRO A C 1
ATOM 802 O O . PRO A 1 104 ? 0.742 8.020 -4.457 1.00 17.49 124 PRO A O 1
ATOM 806 N N . GLU A 1 105 ? 0.539 8.758 -6.550 1.00 15.98 125 GLU A N 1
ATOM 807 C CA . GLU A 1 105 ? 1.841 8.230 -6.960 1.00 17.60 125 GLU A CA 1
ATOM 808 C C . GLU A 1 105 ? 2.995 8.587 -6.056 1.00 17.42 125 GLU A C 1
ATOM 809 O O . GLU A 1 105 ? 3.785 7.721 -5.650 1.00 17.14 125 GLU A O 1
ATOM 815 N N . GLY A 1 106 ? 3.132 9.869 -5.790 1.00 17.61 126 GLY A N 1
ATOM 816 C CA . GLY A 1 106 ? 4.281 10.365 -5.046 1.00 16.36 126 GLY A CA 1
ATOM 817 C C . GLY A 1 106 ? 4.206 9.969 -3.597 1.00 16.32 126 GLY A C 1
ATOM 818 O O . GLY A 1 106 ? 5.236 9.615 -2.987 1.00 16.74 126 GLY A O 1
ATOM 819 N N . TYR A 1 107 ? 2.989 10.031 -3.047 1.00 15.73 127 TYR A N 1
ATOM 820 C CA . TYR A 1 107 ? 2.821 9.753 -1.640 1.00 15.79 127 TYR A CA 1
ATOM 821 C C . TYR A 1 107 ? 3.078 8.273 -1.369 1.00 15.52 127 TYR A C 1
ATOM 822 O O . TYR A 1 107 ? 3.753 7.943 -0.411 1.00 16.31 127 TYR A O 1
ATOM 831 N N . ASP A 1 108 ? 2.490 7.401 -2.192 1.00 14.59 128 ASP A N 1
ATOM 832 C CA . ASP A 1 108 ? 2.595 5.965 -1.949 1.00 15.71 128 ASP A CA 1
ATOM 833 C C . ASP A 1 108 ? 4.034 5.520 -2.154 1.00 15.32 128 ASP A C 1
ATOM 834 O O . ASP A 1 108 ? 4.544 4.696 -1.395 1.00 15.76 128 ASP A O 1
ATOM 839 N N . TRP A 1 109 ? 4.704 6.100 -3.133 1.00 14.53 129 TRP A N 1
ATOM 840 C CA . TRP A 1 109 ? 6.103 5.685 -3.319 1.00 12.98 129 TRP A CA 1
ATOM 841 C C . TRP A 1 109 ? 7.054 6.323 -2.300 1.00 13.55 129 TRP A C 1
ATOM 842 O O . TRP A 1 109 ? 8.130 5.748 -1.900 1.00 13.85 129 TRP A O 1
ATOM 853 N N . GLY A 1 110 ? 6.733 7.569 -2.003 1.00 12.90 130 GLY A N 1
ATOM 854 C CA . GLY A 1 110 ? 7.361 8.392 -1.008 1.00 14.73 130 GLY A CA 1
ATOM 855 C C . GLY A 1 110 ? 8.373 9.389 -1.624 1.00 15.49 130 GLY A C 1
ATOM 856 O O . GLY A 1 110 ? 8.830 10.335 -0.935 1.00 15.19 130 GLY A O 1
ATOM 857 N N . THR A 1 111 ? 8.739 9.179 -2.890 1.00 15.11 131 THR A N 1
ATOM 858 C CA . THR A 1 111 ? 9.618 10.133 -3.560 1.00 15.17 131 THR A CA 1
ATOM 859 C C . THR A 1 111 ? 8.980 10.285 -4.922 1.00 15.36 131 THR A C 1
ATOM 860 O O . THR A 1 111 ? 8.570 9.276 -5.526 1.00 16.02 131 THR A O 1
ATOM 864 N N . ALA A 1 112 ? 8.941 11.501 -5.429 1.00 15.20 132 ALA A N 1
ATOM 865 C CA . ALA A 1 112 ? 8.395 11.767 -6.789 1.00 15.96 132 ALA A CA 1
ATOM 866 C C . ALA A 1 112 ? 9.341 12.754 -7.474 1.00 15.82 132 ALA A C 1
ATOM 867 O O . ALA A 1 112 ? 9.891 13.629 -6.835 1.00 16.20 132 ALA A O 1
ATOM 869 N N . GLN A 1 113 ? 9.480 12.635 -8.790 1.00 15.10 133 GLN A N 1
ATOM 870 C CA . GLN A 1 113 ? 10.251 13.609 -9.517 1.00 15.82 133 GLN A CA 1
ATOM 871 C C . GLN A 1 113 ? 9.265 14.663 -9.983 1.00 15.13 133 GLN A C 1
ATOM 872 O O . GLN A 1 113 ? 8.152 14.302 -10.387 1.00 14.69 133 GLN A O 1
ATOM 878 N N . LEU A 1 114 ? 9.687 15.934 -9.878 1.00 13.88 134 LEU A N 1
ATOM 879 C CA . LEU A 1 114 ? 8.853 17.057 -10.292 1.00 13.65 134 LEU A CA 1
ATOM 880 C C . LEU A 1 114 ? 9.031 17.346 -11.718 1.00 15.36 134 LEU A C 1
ATOM 881 O O . LEU A 1 114 ? 10.110 17.156 -12.228 1.00 15.31 134 LEU A O 1
ATOM 886 N N . PHE A 1 115 ? 7.970 17.832 -12.381 1.00 15.55 135 PHE A N 1
ATOM 887 C CA . PHE A 1 115 ? 8.148 18.382 -13.727 1.00 14.91 135 PHE A CA 1
ATOM 888 C C . PHE A 1 115 ? 9.024 19.622 -13.700 1.00 15.45 135 PHE A C 1
ATOM 889 O O . PHE A 1 115 ? 9.913 19.778 -14.557 1.00 14.39 135 PHE A O 1
ATOM 897 N N . SER A 1 116 ? 8.818 20.508 -12.705 1.00 13.80 136 SER A N 1
ATOM 898 C CA . SER A 1 116 ? 9.586 21.747 -12.683 1.00 13.70 136 SER A CA 1
ATOM 899 C C . SER A 1 116 ? 9.422 22.316 -11.295 1.00 13.93 136 SER A C 1
ATOM 900 O O . SER A 1 116 ? 8.468 21.938 -10.588 1.00 13.75 136 SER A O 1
ATOM 903 N N . ALA A 1 117 ? 10.314 23.225 -10.930 1.00 14.01 137 ALA A N 1
ATOM 904 C CA . ALA A 1 117 ? 10.198 24.004 -9.702 1.00 14.07 137 ALA A CA 1
ATOM 905 C C . ALA A 1 117 ? 10.912 25.275 -10.000 1.00 14.90 137 ALA A C 1
ATOM 906 O O . ALA A 1 117 ? 12.058 25.242 -10.509 1.00 15.47 137 ALA A O 1
ATOM 908 N N . TYR A 1 118 ? 10.280 26.405 -9.688 1.00 13.90 138 TYR A N 1
ATOM 909 C CA . TYR A 1 118 ? 10.978 27.680 -9.804 1.00 13.99 138 TYR A CA 1
ATOM 910 C C . TYR A 1 118 ? 10.393 28.651 -8.816 1.00 14.23 138 TYR A C 1
ATOM 911 O O . TYR A 1 118 ? 9.213 28.507 -8.403 1.00 14.37 138 TYR A O 1
ATOM 920 N N . GLN A 1 119 ? 11.198 29.634 -8.433 1.00 12.83 139 GLN A N 1
ATOM 921 C CA . GLN A 1 119 ? 10.766 30.544 -7.425 1.00 12.41 139 GLN A CA 1
ATOM 922 C C . GLN A 1 119 ? 9.855 31.529 -8.080 1.00 13.02 139 GLN A C 1
ATOM 923 O O . GLN A 1 119 ? 9.995 31.847 -9.283 1.00 11.58 139 GLN A O 1
ATOM 929 N N . VAL A 1 120 ? 8.882 31.958 -7.280 1.00 12.83 140 VAL A N 1
ATOM 930 C CA . VAL A 1 120 ? 7.888 32.919 -7.680 1.00 12.12 140 VAL A CA 1
ATOM 931 C C . VAL A 1 120 ? 7.810 33.977 -6.606 1.00 13.73 140 VAL A C 1
ATOM 932 O O . VAL A 1 120 ? 8.357 33.829 -5.493 1.00 13.77 140 VAL A O 1
ATOM 936 N N . ASP A 1 121 ? 7.060 35.027 -6.888 1.00 14.45 141 ASP A N 1
ATOM 937 C CA . ASP A 1 121 ? 6.862 36.055 -5.877 1.00 15.42 141 ASP A CA 1
ATOM 938 C C . ASP A 1 121 ? 6.280 35.505 -4.602 1.00 14.57 141 ASP A C 1
ATOM 939 O O . ASP A 1 121 ? 5.426 34.599 -4.620 1.00 13.91 141 ASP A O 1
ATOM 944 N N . GLY A 1 122 ? 6.713 36.062 -3.468 1.00 13.31 142 GLY A N 1
ATOM 945 C CA . GLY A 1 122 ? 6.213 35.569 -2.174 1.00 12.86 142 GLY A CA 1
ATOM 946 C C . GLY A 1 122 ? 4.691 35.726 -1.998 1.00 14.00 142 GLY A C 1
ATOM 947 O O . GLY A 1 122 ? 4.094 35.019 -1.201 1.00 13.35 142 GLY A O 1
ATOM 948 N N . SER A 1 123 ? 4.053 36.628 -2.736 1.00 12.24 143 SER A N 1
ATOM 949 C CA . SER A 1 123 ? 2.563 36.739 -2.577 1.00 15.22 143 SER A CA 1
ATOM 950 C C . SER A 1 123 ? 1.879 35.431 -2.941 1.00 13.54 143 SER A C 1
ATOM 951 O O . SER A 1 123 ? 0.851 35.066 -2.378 1.00 16.40 143 SER A O 1
ATOM 954 N N . CYS A 1 124 ? 2.490 34.628 -3.818 1.00 14.02 144 CYS A N 1
ATOM 955 C CA . CYS A 1 124 ? 1.931 33.328 -4.103 1.00 15.51 144 CYS A CA 1
ATOM 956 C C . CYS A 1 124 ? 1.920 32.427 -2.884 1.00 15.00 144 CYS A C 1
ATOM 957 O O . CYS A 1 124 ? 1.209 31.434 -2.839 1.00 12.78 144 CYS A O 1
ATOM 960 N N . CYS A 1 125 ? 2.802 32.708 -1.920 1.00 14.20 145 CYS A N 1
ATOM 961 C CA . CYS A 1 125 ? 2.840 31.934 -0.671 1.00 14.06 145 CYS A CA 1
ATOM 962 C C . CYS A 1 125 ? 2.256 32.797 0.507 1.00 14.93 145 CYS A C 1
ATOM 963 O O . CYS A 1 125 ? 2.624 32.605 1.653 1.00 14.15 145 CYS A O 1
ATOM 966 N N . GLN A 1 126 ? 1.376 33.736 0.151 1.00 13.42 146 GLN A N 1
ATOM 967 C CA . GLN A 1 126 ? 0.599 34.594 1.090 1.00 12.30 146 GLN A CA 1
ATOM 968 C C . GLN A 1 126 ? 1.503 35.589 1.804 1.00 14.08 146 GLN A C 1
ATOM 969 O O . GLN A 1 126 ? 1.111 36.144 2.842 1.00 14.83 146 GLN A O 1
ATOM 975 N N . GLN A 1 127 ? 2.672 35.861 1.244 1.00 11.12 147 GLN A N 1
ATOM 976 C CA . GLN A 1 127 ? 3.552 36.793 1.900 1.00 12.45 147 GLN A CA 1
ATOM 977 C C . GLN A 1 127 ? 3.178 38.201 1.445 1.00 16.35 147 GLN A C 1
ATOM 978 O O . GLN A 1 127 ? 2.750 38.412 0.318 1.00 15.82 147 GLN A O 1
ATOM 984 N N . ASN A 1 128 ? 3.401 39.175 2.305 1.00 17.40 148 ASN A N 1
ATOM 985 C CA . ASN A 1 128 ? 2.978 40.525 1.934 1.00 19.77 148 ASN A CA 1
ATOM 986 C C . ASN A 1 128 ? 4.108 41.212 1.160 1.00 19.34 148 ASN A C 1
ATOM 987 O O . ASN A 1 128 ? 4.783 42.106 1.673 1.00 20.74 148 ASN A O 1
ATOM 992 N N . THR A 1 129 ? 4.299 40.845 -0.098 1.00 18.58 149 THR A N 1
ATOM 993 C CA . THR A 1 129 ? 5.368 41.479 -0.940 1.00 17.07 149 THR A CA 1
ATOM 994 C C . THR A 1 129 ? 4.825 42.762 -1.582 1.00 17.75 149 THR A C 1
ATOM 995 O O . THR A 1 129 ? 5.553 43.517 -2.200 1.00 18.13 149 THR A O 1
ATOM 999 N N . GLY A 1 130 ? 3.517 42.973 -1.495 1.00 15.28 150 GLY A N 1
ATOM 1000 C CA . GLY A 1 130 ? 2.908 44.091 -2.245 1.00 18.97 150 GLY A CA 1
ATOM 1001 C C . GLY A 1 130 ? 2.378 43.657 -3.624 1.00 20.62 150 GLY A C 1
ATOM 1002 O O . GLY A 1 130 ? 1.495 44.305 -4.181 1.00 19.62 150 GLY A O 1
ATOM 1003 N N . LYS A 1 131 ? 2.908 42.576 -4.192 1.00 20.72 151 LYS A N 1
ATOM 1004 C CA . LYS A 1 131 ? 2.471 42.168 -5.556 1.00 22.47 151 LYS A CA 1
ATOM 1005 C C . LYS A 1 131 ? 1.369 41.160 -5.506 1.00 23.45 151 LYS A C 1
ATOM 1006 O O . LYS A 1 131 ? 1.087 40.605 -4.442 1.00 22.60 151 LYS A O 1
ATOM 1012 N N . GLN A 1 132 ? 0.733 40.912 -6.658 1.00 22.39 152 GLN A N 1
ATOM 1013 C CA . GLN A 1 132 ? -0.338 39.921 -6.713 1.00 24.43 152 GLN A CA 1
ATOM 1014 C C . GLN A 1 132 ? 0.338 38.668 -7.257 1.00 23.03 152 GLN A C 1
ATOM 1015 O O . GLN A 1 132 ? 1.256 38.732 -8.029 1.00 22.65 152 GLN A O 1
ATOM 1021 N N . CYS A 1 133 ? -0.103 37.527 -6.813 1.00 23.39 153 CYS A N 1
ATOM 1022 C CA . CYS A 1 133 ? 0.476 36.285 -7.311 1.00 23.41 153 CYS A CA 1
ATOM 1023 C C . CYS A 1 133 ? 0.164 36.133 -8.791 1.00 23.66 153 CYS A C 1
ATOM 1024 O O . CYS A 1 133 ? 1.065 35.983 -9.604 1.00 23.55 153 CYS A O 1
ATOM 1027 N N . GLY A 1 134 ? -1.115 36.202 -9.146 1.00 23.67 154 GLY A N 1
ATOM 1028 C CA . GLY A 1 134 ? -1.431 36.089 -10.551 1.00 24.82 154 GLY A CA 1
ATOM 1029 C C . GLY A 1 134 ? -1.295 34.647 -10.931 1.00 25.17 154 GLY A C 1
ATOM 1030 O O . GLY A 1 134 ? -1.817 33.758 -10.250 1.00 26.32 154 GLY A O 1
ATOM 1031 N N . ASP A 1 135 ? -0.615 34.420 -12.035 1.00 26.56 155 ASP A N 1
ATOM 1032 C CA A ASP A 1 135 ? -0.549 33.084 -12.629 0.50 27.15 155 ASP A CA 1
ATOM 1033 C CA B ASP A 1 135 ? -0.527 33.098 -12.613 0.50 28.03 155 ASP A CA 1
ATOM 1034 C C . ASP A 1 135 ? 0.865 32.825 -13.140 1.00 28.05 155 ASP A C 1
ATOM 1035 O O . ASP A 1 135 ? 1.056 32.645 -14.354 1.00 29.35 155 ASP A O 1
ATOM 1044 N N . PRO A 1 136 ? 1.868 32.786 -12.217 1.00 27.49 156 PRO A N 1
ATOM 1045 C CA . PRO A 1 136 ? 3.273 32.592 -12.598 1.00 27.76 156 PRO A CA 1
ATOM 1046 C C . PRO A 1 136 ? 3.635 31.190 -13.070 1.00 27.62 156 PRO A C 1
ATOM 1047 O O . PRO A 1 136 ? 4.751 31.043 -13.598 1.00 27.59 156 PRO A O 1
ATOM 1052 N N . SER B 1 1 ? 22.951 10.353 -2.475 1.00 28.44 21 SER B N 1
ATOM 1053 C CA . SER B 1 1 ? 22.449 9.605 -3.657 1.00 28.29 21 SER B CA 1
ATOM 1054 C C . SER B 1 1 ? 20.991 9.169 -3.349 1.00 26.63 21 SER B C 1
ATOM 1055 O O . SER B 1 1 ? 20.564 9.233 -2.210 1.00 26.36 21 SER B O 1
ATOM 1058 N N . ASN B 1 2 ? 20.259 8.663 -4.324 1.00 23.56 22 ASN B N 1
ATOM 1059 C CA . ASN B 1 2 ? 18.963 8.109 -3.996 1.00 23.22 22 ASN B CA 1
ATOM 1060 C C . ASN B 1 2 ? 19.135 6.602 -3.981 1.00 20.98 22 ASN B C 1
ATOM 1061 O O . ASN B 1 2 ? 19.847 6.083 -4.807 1.00 18.54 22 ASN B O 1
ATOM 1066 N N . TRP B 1 3 ? 18.403 5.914 -3.102 1.00 18.64 23 TRP B N 1
ATOM 1067 C CA . TRP B 1 3 ? 18.684 4.513 -2.823 1.00 17.13 23 TRP B CA 1
ATOM 1068 C C . TRP B 1 3 ? 17.422 3.725 -2.888 1.00 16.09 23 TRP B C 1
ATOM 1069 O O . TRP B 1 3 ? 16.397 4.183 -2.436 1.00 15.67 23 TRP B O 1
ATOM 1080 N N . LEU B 1 4 ? 17.517 2.521 -3.442 1.00 15.66 24 LEU B N 1
ATOM 1081 C CA . LEU B 1 4 ? 16.499 1.551 -3.358 1.00 14.00 24 LEU B CA 1
ATOM 1082 C C . LEU B 1 4 ? 16.922 0.576 -2.289 1.00 15.23 24 LEU B C 1
ATOM 1083 O O . LEU B 1 4 ? 18.128 0.409 -1.979 1.00 18.24 24 LEU B O 1
ATOM 1088 N N . ILE B 1 5 ? 15.938 -0.060 -1.725 1.00 14.09 25 ILE B N 1
ATOM 1089 C CA . ILE B 1 5 ? 16.164 -1.164 -0.793 1.00 16.13 25 ILE B CA 1
ATOM 1090 C C . ILE B 1 5 ? 15.396 -2.397 -1.152 1.00 16.44 25 ILE B C 1
ATOM 1091 O O . ILE B 1 5 ? 14.182 -2.351 -1.483 1.00 15.31 25 ILE B O 1
ATOM 1096 N N . LYS B 1 6 ? 16.112 -3.522 -1.110 1.00 15.46 26 LYS B N 1
ATOM 1097 C CA . LYS B 1 6 ? 15.568 -4.868 -1.318 1.00 15.99 26 LYS B CA 1
ATOM 1098 C C . LYS B 1 6 ? 15.848 -5.714 -0.075 1.00 17.02 26 LYS B C 1
ATOM 1099 O O . LYS B 1 6 ? 16.464 -5.208 0.866 1.00 17.75 26 LYS B O 1
ATOM 1105 N N . TRP B 1 7 ? 15.400 -6.966 -0.090 1.00 16.69 27 TRP B N 1
ATOM 1106 C CA . TRP B 1 7 ? 15.541 -7.816 1.118 1.00 17.40 27 TRP B CA 1
ATOM 1107 C C . TRP B 1 7 ? 16.131 -9.178 0.721 1.00 16.64 27 TRP B C 1
ATOM 1108 O O . TRP B 1 7 ? 15.985 -9.642 -0.418 1.00 18.16 27 TRP B O 1
ATOM 1119 N N . ASP B 1 8 ? 16.817 -9.800 1.670 1.00 17.10 28 ASP B N 1
ATOM 1120 C CA . ASP B 1 8 ? 17.407 -11.096 1.467 1.00 18.12 28 ASP B CA 1
ATOM 1121 C C . ASP B 1 8 ? 17.643 -11.676 2.860 1.00 17.39 28 ASP B C 1
ATOM 1122 O O . ASP B 1 8 ? 18.137 -10.986 3.741 1.00 16.71 28 ASP B O 1
ATOM 1127 N N . ASP B 1 9 ? 17.290 -12.940 3.045 1.00 18.14 29 ASP B N 1
ATOM 1128 C CA . ASP B 1 9 ? 17.392 -13.583 4.366 1.00 18.37 29 ASP B CA 1
ATOM 1129 C C . ASP B 1 9 ? 18.837 -13.786 4.710 1.00 19.02 29 ASP B C 1
ATOM 1130 O O . ASP B 1 9 ? 19.153 -13.982 5.854 1.00 18.89 29 ASP B O 1
ATOM 1135 N N . LYS B 1 10 ? 19.712 -13.748 3.723 1.00 18.30 30 LYS B N 1
ATOM 1136 C CA . LYS B 1 10 ? 21.140 -13.952 4.014 1.00 19.69 30 LYS B CA 1
ATOM 1137 C C . LYS B 1 10 ? 21.652 -13.034 5.110 1.00 19.98 30 LYS B C 1
ATOM 1138 O O . LYS B 1 10 ? 22.523 -13.418 5.924 1.00 20.09 30 LYS B O 1
ATOM 1144 N N . PHE B 1 11 ? 21.160 -11.793 5.128 1.00 18.72 31 PHE B N 1
ATOM 1145 C CA . PHE B 1 11 ? 21.698 -10.796 6.048 1.00 18.50 31 PHE B CA 1
ATOM 1146 C C . PHE B 1 11 ? 21.147 -10.912 7.447 1.00 17.75 31 PHE B C 1
ATOM 1147 O O . PHE B 1 11 ? 21.509 -10.163 8.345 1.00 17.76 31 PHE B O 1
ATOM 1155 N N . GLN B 1 12 ? 20.297 -11.908 7.652 1.00 16.58 32 GLN B N 1
ATOM 1156 C CA . GLN B 1 12 ? 19.928 -12.263 9.011 1.00 16.53 32 GLN B CA 1
ATOM 1157 C C . GLN B 1 12 ? 20.170 -13.762 9.316 1.00 15.85 32 GLN B C 1
ATOM 1158 O O . GLN B 1 12 ? 19.517 -14.346 10.166 1.00 17.60 32 GLN B O 1
ATOM 1164 N N . ASN B 1 13 ? 21.091 -14.340 8.623 1.00 16.34 33 ASN B N 1
ATOM 1165 C CA . ASN B 1 13 ? 21.343 -15.790 8.705 1.00 19.23 33 ASN B CA 1
ATOM 1166 C C . ASN B 1 13 ? 22.367 -15.951 9.803 1.00 17.39 33 ASN B C 1
ATOM 1167 O O . ASN B 1 13 ? 23.569 -15.915 9.555 1.00 18.76 33 ASN B O 1
ATOM 1172 N N . ASP B 1 14 ? 21.834 -16.106 10.995 1.00 18.96 34 ASP B N 1
ATOM 1173 C CA . ASP B 1 14 ? 22.562 -16.087 12.285 1.00 19.75 34 ASP B CA 1
ATOM 1174 C C . ASP B 1 14 ? 23.774 -17.014 12.192 1.00 20.67 34 ASP B C 1
ATOM 1175 O O . ASP B 1 14 ? 24.939 -16.593 12.419 1.00 19.21 34 ASP B O 1
ATOM 1180 N N . THR B 1 15 ? 23.531 -18.268 11.821 1.00 21.18 35 THR B N 1
ATOM 1181 C CA . THR B 1 15 ? 24.643 -19.246 11.857 1.00 22.22 35 THR B CA 1
ATOM 1182 C C . THR B 1 15 ? 25.492 -19.292 10.588 1.00 23.27 35 THR B C 1
ATOM 1183 O O . THR B 1 15 ? 26.321 -20.192 10.439 1.00 22.20 35 THR B O 1
ATOM 1187 N N . LEU B 1 16 ? 25.321 -18.336 9.656 1.00 21.45 36 LEU B N 1
ATOM 1188 C CA . LEU B 1 16 ? 26.115 -18.409 8.436 1.00 22.21 36 LEU B CA 1
ATOM 1189 C C . LEU B 1 16 ? 27.505 -17.876 8.701 1.00 22.29 36 LEU B C 1
ATOM 1190 O O . LEU B 1 16 ? 27.694 -16.803 9.318 1.00 22.25 36 LEU B O 1
ATOM 1195 N N . SER B 1 17 ? 28.512 -18.600 8.245 1.00 21.85 37 SER B N 1
ATOM 1196 C CA . SER B 1 17 ? 29.889 -18.121 8.406 1.00 23.82 37 SER B CA 1
ATOM 1197 C C . SER B 1 17 ? 30.117 -16.691 7.865 1.00 24.71 37 SER B C 1
ATOM 1198 O O . SER B 1 17 ? 29.627 -16.356 6.798 1.00 24.61 37 SER B O 1
ATOM 1201 N N . ILE B 1 18 ? 30.911 -15.883 8.562 1.00 24.37 38 ILE B N 1
ATOM 1202 C CA . ILE B 1 18 ? 31.264 -14.577 8.017 1.00 25.97 38 ILE B CA 1
ATOM 1203 C C . ILE B 1 18 ? 32.017 -14.620 6.713 1.00 26.45 38 ILE B C 1
ATOM 1204 O O . ILE B 1 18 ? 31.992 -13.627 5.952 1.00 25.04 38 ILE B O 1
ATOM 1209 N N . SER B 1 19 ? 32.634 -15.778 6.433 1.00 26.60 39 SER B N 1
ATOM 1210 C CA A SER B 1 19 ? 33.406 -15.956 5.217 0.50 27.14 39 SER B CA 1
ATOM 1211 C CA B SER B 1 19 ? 33.417 -15.960 5.225 0.50 26.68 39 SER B CA 1
ATOM 1212 C C . SER B 1 19 ? 32.551 -15.869 3.975 1.00 26.73 39 SER B C 1
ATOM 1213 O O . SER B 1 19 ? 33.064 -15.681 2.893 1.00 28.63 39 SER B O 1
ATOM 1218 N N . GLU B 1 20 ? 31.248 -16.025 4.136 1.00 26.71 40 GLU B N 1
ATOM 1219 C CA . GLU B 1 20 ? 30.266 -15.975 3.043 1.00 27.39 40 GLU B CA 1
ATOM 1220 C C . GLU B 1 20 ? 29.916 -14.533 2.608 1.00 26.29 40 GLU B C 1
ATOM 1221 O O . GLU B 1 20 ? 29.096 -14.287 1.690 1.00 26.38 40 GLU B O 1
ATOM 1227 N N . PHE B 1 21 ? 30.535 -13.585 3.295 1.00 25.39 41 PHE B N 1
ATOM 1228 C CA . PHE B 1 21 ? 30.228 -12.190 3.112 1.00 24.56 41 PHE B CA 1
ATOM 1229 C C . PHE B 1 21 ? 31.457 -11.428 2.574 1.00 24.47 41 PHE B C 1
ATOM 1230 O O . PHE B 1 21 ? 32.580 -11.635 3.032 1.00 22.85 41 PHE B O 1
ATOM 1238 N N . LYS B 1 22 ? 31.253 -10.542 1.591 1.00 23.23 42 LYS B N 1
ATOM 1239 C CA . LYS B 1 22 ? 32.389 -9.833 1.050 1.00 23.53 42 LYS B CA 1
ATOM 1240 C C . LYS B 1 22 ? 33.121 -8.987 2.074 1.00 24.27 42 LYS B C 1
ATOM 1241 O O . LYS B 1 22 ? 34.329 -8.698 1.923 1.00 26.49 42 LYS B O 1
ATOM 1247 N N . CYS B 1 23 ? 32.416 -8.614 3.130 1.00 23.61 43 CYS B N 1
ATOM 1248 C CA . CYS B 1 23 ? 33.037 -7.791 4.171 1.00 24.57 43 CYS B CA 1
ATOM 1249 C C . CYS B 1 23 ? 33.558 -8.617 5.349 1.00 24.40 43 CYS B C 1
ATOM 1250 O O . CYS B 1 23 ? 33.719 -8.071 6.434 1.00 24.51 43 CYS B O 1
ATOM 1253 N N . SER B 1 24 ? 33.821 -9.905 5.126 1.00 25.70 44 SER B N 1
ATOM 1254 C CA . SER B 1 24 ? 34.228 -10.836 6.191 1.00 25.99 44 SER B CA 1
ATOM 1255 C C . SER B 1 24 ? 35.367 -10.239 7.013 1.00 26.38 44 SER B C 1
ATOM 1256 O O . SER B 1 24 ? 35.396 -10.448 8.202 1.00 25.79 44 SER B O 1
ATOM 1259 N N . ALA B 1 25 ? 36.285 -9.478 6.394 1.00 26.42 45 ALA B N 1
ATOM 1260 C CA . ALA B 1 25 ? 37.442 -8.932 7.145 1.00 26.54 45 ALA B CA 1
ATOM 1261 C C . ALA B 1 25 ? 37.035 -7.895 8.177 1.00 26.53 45 ALA B C 1
ATOM 1262 O O . ALA B 1 25 ? 37.528 -7.884 9.306 1.00 25.89 45 ALA B O 1
ATOM 1264 N N . ALA B 1 26 ? 36.121 -7.009 7.805 1.00 25.23 46 ALA B N 1
ATOM 1265 C CA . ALA B 1 26 ? 35.628 -6.024 8.765 1.00 23.85 46 ALA B CA 1
ATOM 1266 C C . ALA B 1 26 ? 34.763 -6.740 9.807 1.00 22.70 46 ALA B C 1
ATOM 1267 O O . ALA B 1 26 ? 34.743 -6.373 10.980 1.00 22.67 46 ALA B O 1
ATOM 1269 N N . LEU B 1 27 ? 34.059 -7.769 9.388 1.00 22.41 47 LEU B N 1
ATOM 1270 C CA . LEU B 1 27 ? 33.093 -8.411 10.299 1.00 22.61 47 LEU B CA 1
ATOM 1271 C C . LEU B 1 27 ? 33.872 -9.167 11.371 1.00 23.35 47 LEU B C 1
ATOM 1272 O O . LEU B 1 27 ? 33.433 -9.261 12.505 1.00 22.16 47 LEU B O 1
ATOM 1277 N N . ALA B 1 28 ? 35.035 -9.705 10.999 1.00 23.09 48 ALA B N 1
ATOM 1278 C CA . ALA B 1 28 ? 35.886 -10.351 11.984 1.00 24.59 48 ALA B CA 1
ATOM 1279 C C . ALA B 1 28 ? 36.310 -9.371 13.104 1.00 24.60 48 ALA B C 1
ATOM 1280 O O . ALA B 1 28 ? 36.647 -9.790 14.213 1.00 24.12 48 ALA B O 1
ATOM 1282 N N . LYS B 1 29 ? 36.271 -8.068 12.817 1.00 23.81 49 LYS B N 1
ATOM 1283 C CA . LYS B 1 29 ? 36.642 -7.025 13.786 1.00 24.09 49 LYS B CA 1
ATOM 1284 C C . LYS B 1 29 ? 35.438 -6.367 14.483 1.00 22.98 49 LYS B C 1
ATOM 1285 O O . LYS B 1 29 ? 35.590 -5.415 15.227 1.00 23.52 49 LYS B O 1
ATOM 1291 N N . LEU B 1 30 ? 34.238 -6.879 14.238 1.00 23.28 50 LEU B N 1
ATOM 1292 C CA . LEU B 1 30 ? 33.017 -6.252 14.740 1.00 22.73 50 LEU B CA 1
ATOM 1293 C C . LEU B 1 30 ? 32.255 -7.164 15.676 1.00 23.12 50 LEU B C 1
ATOM 1294 O O . LEU B 1 30 ? 31.015 -7.189 15.709 1.00 23.44 50 LEU B O 1
ATOM 1299 N N . GLY B 1 31 ? 32.994 -7.920 16.474 1.00 24.74 51 GLY B N 1
ATOM 1300 C CA . GLY B 1 31 ? 32.337 -8.672 17.530 1.00 25.01 51 GLY B CA 1
ATOM 1301 C C . GLY B 1 31 ? 32.554 -7.955 18.823 1.00 26.31 51 GLY B C 1
ATOM 1302 O O . GLY B 1 31 ? 33.416 -7.075 18.909 1.00 25.28 51 GLY B O 1
ATOM 1303 N N . PRO B 1 32 ? 31.783 -8.343 19.854 1.00 26.02 52 PRO B N 1
ATOM 1304 C CA . PRO B 1 32 ? 31.946 -7.773 21.192 1.00 27.24 52 PRO B CA 1
ATOM 1305 C C . PRO B 1 32 ? 33.182 -8.289 21.944 1.00 28.58 52 PRO B C 1
ATOM 1306 O O . PRO B 1 32 ? 33.581 -7.707 22.961 1.00 30.27 52 PRO B O 1
ATOM 1310 N N . ASP B 1 33 ? 33.792 -9.357 21.456 1.00 28.50 53 ASP B N 1
ATOM 1311 C CA . ASP B 1 33 ? 34.807 -10.046 22.277 1.00 29.66 53 ASP B CA 1
ATOM 1312 C C . ASP B 1 33 ? 36.152 -10.094 21.587 1.00 29.97 53 ASP B C 1
ATOM 1313 O O . ASP B 1 33 ? 36.379 -10.959 20.753 1.00 30.28 53 ASP B O 1
ATOM 1318 N N . PRO B 1 34 ? 37.062 -9.207 21.981 1.00 31.20 54 PRO B N 1
ATOM 1319 C CA . PRO B 1 34 ? 38.450 -9.200 21.439 1.00 32.82 54 PRO B CA 1
ATOM 1320 C C . PRO B 1 34 ? 39.087 -10.596 21.346 1.00 33.42 54 PRO B C 1
ATOM 1321 O O . PRO B 1 34 ? 39.740 -10.902 20.367 1.00 34.54 54 PRO B O 1
ATOM 1325 N N . LYS B 1 35 ? 38.867 -11.448 22.339 1.00 34.39 55 LYS B N 1
ATOM 1326 C CA . LYS B 1 35 ? 39.525 -12.764 22.387 1.00 34.86 55 LYS B CA 1
ATOM 1327 C C . LYS B 1 35 ? 38.764 -13.824 21.626 1.00 35.31 55 LYS B C 1
ATOM 1328 O O . LYS B 1 35 ? 39.173 -15.019 21.580 1.00 36.40 55 LYS B O 1
ATOM 1334 N N . HIS B 1 36 ? 37.617 -13.441 21.090 1.00 34.41 56 HIS B N 1
ATOM 1335 C CA . HIS B 1 36 ? 36.792 -14.412 20.393 1.00 34.65 56 HIS B CA 1
ATOM 1336 C C . HIS B 1 36 ? 36.079 -13.659 19.274 1.00 33.47 56 HIS B C 1
ATOM 1337 O O . HIS B 1 36 ? 34.909 -13.346 19.409 1.00 34.28 56 HIS B O 1
ATOM 1344 N N . PRO B 1 37 ? 36.815 -13.309 18.195 1.00 32.06 57 PRO B N 1
ATOM 1345 C CA . PRO B 1 37 ? 36.256 -12.639 17.016 1.00 30.82 57 PRO B CA 1
ATOM 1346 C C . PRO B 1 37 ? 35.086 -13.448 16.440 1.00 28.89 57 PRO B C 1
ATOM 1347 O O . PRO B 1 37 ? 35.100 -14.670 16.548 1.00 28.08 57 PRO B O 1
ATOM 1351 N N . PRO B 1 38 ? 34.072 -12.774 15.838 1.00 27.47 58 PRO B N 1
ATOM 1352 C CA . PRO B 1 38 ? 32.979 -13.506 15.238 1.00 25.78 58 PRO B CA 1
ATOM 1353 C C . PRO B 1 38 ? 33.461 -14.436 14.178 1.00 25.17 58 PRO B C 1
ATOM 1354 O O . PRO B 1 38 ? 34.375 -14.100 13.391 1.00 25.24 58 PRO B O 1
ATOM 1358 N N . THR B 1 39 ? 32.790 -15.566 14.073 1.00 24.38 59 THR B N 1
ATOM 1359 C CA . THR B 1 39 ? 32.995 -16.384 12.901 1.00 25.39 59 THR B CA 1
ATOM 1360 C C . THR B 1 39 ? 31.681 -16.581 12.218 1.00 24.63 59 THR B C 1
ATOM 1361 O O . THR B 1 39 ? 31.650 -17.082 11.090 1.00 24.03 59 THR B O 1
ATOM 1365 N N . LYS B 1 40 ? 30.606 -16.220 12.913 1.00 22.61 60 LYS B N 1
ATOM 1366 C CA . LYS B 1 40 ? 29.262 -16.309 12.367 1.00 23.24 60 LYS B CA 1
ATOM 1367 C C . LYS B 1 40 ? 28.620 -14.937 12.250 1.00 21.42 60 LYS B C 1
ATOM 1368 O O . LYS B 1 40 ? 28.840 -14.080 13.075 1.00 19.09 60 LYS B O 1
ATOM 1374 N N . LEU B 1 41 ? 27.764 -14.775 11.247 1.00 20.14 61 LEU B N 1
ATOM 1375 C CA . LEU B 1 41 ? 27.045 -13.499 11.100 1.00 19.55 61 LEU B CA 1
ATOM 1376 C C . LEU B 1 41 ? 26.316 -13.020 12.385 1.00 19.57 61 LEU B C 1
ATOM 1377 O O . LEU B 1 41 ? 26.339 -11.836 12.735 1.00 17.79 61 LEU B O 1
ATOM 1382 N N . GLY B 1 42 ? 25.691 -13.946 13.089 1.00 20.32 62 GLY B N 1
ATOM 1383 C CA . GLY B 1 42 ? 24.876 -13.602 14.219 1.00 20.90 62 GLY B CA 1
ATOM 1384 C C . GLY B 1 42 ? 25.737 -13.075 15.364 1.00 20.18 62 GLY B C 1
ATOM 1385 O O . GLY B 1 42 ? 25.216 -12.503 16.288 1.00 21.15 62 GLY B O 1
ATOM 1386 N N . GLU B 1 43 ? 27.046 -13.266 15.295 1.00 21.70 63 GLU B N 1
ATOM 1387 C CA . GLU B 1 43 ? 27.943 -12.759 16.342 1.00 21.07 63 GLU B CA 1
ATOM 1388 C C . GLU B 1 43 ? 28.410 -11.341 16.102 1.00 21.07 63 GLU B C 1
ATOM 1389 O O . GLU B 1 43 ? 29.037 -10.724 16.990 1.00 20.46 63 GLU B O 1
ATOM 1395 N N . VAL B 1 44 ? 28.081 -10.793 14.940 1.00 17.83 64 VAL B N 1
ATOM 1396 C CA . VAL B 1 44 ? 28.515 -9.431 14.656 1.00 17.51 64 VAL B CA 1
ATOM 1397 C C . VAL B 1 44 ? 27.607 -8.403 15.335 1.00 17.33 64 VAL B C 1
ATOM 1398 O O . VAL B 1 44 ? 26.361 -8.522 15.354 1.00 17.37 64 VAL B O 1
ATOM 1402 N N . LEU B 1 45 ? 28.222 -7.396 15.914 1.00 16.45 65 LEU B N 1
ATOM 1403 C CA . LEU B 1 45 ? 27.476 -6.342 16.521 1.00 17.42 65 LEU B CA 1
ATOM 1404 C C . LEU B 1 45 ? 26.424 -5.785 15.527 1.00 16.51 65 LEU B C 1
ATOM 1405 O O . LEU B 1 45 ? 26.699 -5.652 14.363 1.00 14.82 65 LEU B O 1
ATOM 1410 N N . ASN B 1 46 ? 25.230 -5.537 16.035 1.00 16.10 66 ASN B N 1
ATOM 1411 C CA . ASN B 1 46 ? 24.086 -4.986 15.297 1.00 17.06 66 ASN B CA 1
ATOM 1412 C C . ASN B 1 46 ? 23.333 -6.036 14.491 1.00 17.22 66 ASN B C 1
ATOM 1413 O O . ASN B 1 46 ? 22.386 -5.703 13.814 1.00 17.82 66 ASN B O 1
ATOM 1418 N N . PHE B 1 47 ? 23.730 -7.300 14.580 1.00 17.81 67 PHE B N 1
ATOM 1419 C CA . PHE B 1 47 ? 22.946 -8.337 13.878 1.00 17.41 67 PHE B CA 1
ATOM 1420 C C . PHE B 1 47 ? 21.528 -8.233 14.413 1.00 15.76 67 PHE B C 1
ATOM 1421 O O . PHE B 1 47 ? 21.373 -8.123 15.602 1.00 17.48 67 PHE B O 1
ATOM 1429 N N . PRO B 1 48 ? 20.478 -8.354 13.586 1.00 18.52 68 PRO B N 1
ATOM 1430 C CA . PRO B 1 48 ? 20.413 -8.689 12.150 1.00 17.26 68 PRO B CA 1
ATOM 1431 C C . PRO B 1 48 ? 20.149 -7.466 11.270 1.00 17.88 68 PRO B C 1
ATOM 1432 O O . PRO B 1 48 ? 19.596 -7.601 10.120 1.00 17.64 68 PRO B O 1
ATOM 1436 N N . HIS B 1 49 ? 20.605 -6.321 11.756 1.00 17.32 69 HIS B N 1
ATOM 1437 C CA . HIS B 1 49 ? 20.394 -5.061 11.044 1.00 18.33 69 HIS B CA 1
ATOM 1438 C C . HIS B 1 49 ? 21.484 -4.832 10.044 1.00 15.37 69 HIS B C 1
ATOM 1439 O O . HIS B 1 49 ? 22.261 -3.909 10.176 1.00 17.34 69 HIS B O 1
ATOM 1446 N N . PHE B 1 50 ? 21.549 -5.730 9.067 1.00 16.38 70 PHE B N 1
ATOM 1447 C CA . PHE B 1 50 ? 22.661 -5.834 8.130 1.00 14.94 70 PHE B CA 1
ATOM 1448 C C . PHE B 1 50 ? 22.182 -5.679 6.700 1.00 14.63 70 PHE B C 1
ATOM 1449 O O . PHE B 1 50 ? 21.028 -6.066 6.353 1.00 16.45 70 PHE B O 1
ATOM 1457 N N . VAL B 1 51 ? 23.081 -5.112 5.916 1.00 14.81 71 VAL B N 1
ATOM 1458 C CA . VAL B 1 51 ? 22.823 -4.894 4.530 1.00 15.55 71 VAL B CA 1
ATOM 1459 C C . VAL B 1 51 ? 24.012 -5.241 3.670 1.00 14.64 71 VAL B C 1
ATOM 1460 O O . VAL B 1 51 ? 25.176 -5.130 4.085 1.00 16.57 71 VAL B O 1
ATOM 1464 N N . ALA B 1 52 ? 23.704 -5.570 2.413 1.00 15.03 72 ALA B N 1
ATOM 1465 C CA . ALA B 1 52 ? 24.700 -5.470 1.369 1.00 16.12 72 ALA B CA 1
ATOM 1466 C C . ALA B 1 52 ? 24.537 -4.126 0.692 1.00 16.89 72 ALA B C 1
ATOM 1467 O O . ALA B 1 52 ? 23.420 -3.601 0.551 1.00 17.94 72 ALA B O 1
ATOM 1469 N N . ALA B 1 53 ? 25.666 -3.560 0.285 1.00 16.60 73 ALA B N 1
ATOM 1470 C CA . ALA B 1 53 ? 25.662 -2.262 -0.358 1.00 16.52 73 ALA B CA 1
ATOM 1471 C C . ALA B 1 53 ? 26.854 -2.248 -1.314 1.00 17.89 73 ALA B C 1
ATOM 1472 O O . ALA B 1 53 ? 27.750 -3.104 -1.172 1.00 17.53 73 ALA B O 1
ATOM 1474 N N . PRO B 1 54 ? 26.833 -1.346 -2.332 1.00 18.53 74 PRO B N 1
ATOM 1475 C CA . PRO B 1 54 ? 27.838 -1.323 -3.386 1.00 17.55 74 PRO B CA 1
ATOM 1476 C C . PRO B 1 54 ? 29.137 -0.833 -2.862 1.00 18.59 74 PRO B C 1
ATOM 1477 O O . PRO B 1 54 ? 29.185 0.088 -2.078 1.00 18.06 74 PRO B O 1
ATOM 1481 N N . GLU B 1 55 ? 30.216 -1.453 -3.308 1.00 19.50 75 GLU B N 1
ATOM 1482 C CA . GLU B 1 55 ? 31.530 -1.077 -2.827 1.00 21.54 75 GLU B CA 1
ATOM 1483 C C . GLU B 1 55 ? 31.888 0.342 -3.224 1.00 21.95 75 GLU B C 1
ATOM 1484 O O . GLU B 1 55 ? 32.542 1.046 -2.494 1.00 21.87 75 GLU B O 1
ATOM 1490 N N . ALA B 1 56 ? 31.475 0.755 -4.407 1.00 23.18 76 ALA B N 1
ATOM 1491 C CA . ALA B 1 56 ? 31.766 2.123 -4.830 1.00 23.95 76 ALA B CA 1
ATOM 1492 C C . ALA B 1 56 ? 31.116 3.151 -3.921 1.00 24.60 76 ALA B C 1
ATOM 1493 O O . ALA B 1 56 ? 31.549 4.312 -3.924 1.00 25.21 76 ALA B O 1
ATOM 1495 N N . GLN B 1 57 ? 30.095 2.764 -3.139 1.00 22.54 77 GLN B N 1
ATOM 1496 C CA . GLN B 1 57 ? 29.390 3.798 -2.327 1.00 21.69 77 GLN B CA 1
ATOM 1497 C C . GLN B 1 57 ? 29.475 3.694 -0.817 1.00 22.21 77 GLN B C 1
ATOM 1498 O O . GLN B 1 57 ? 29.035 4.616 -0.088 1.00 22.51 77 GLN B O 1
ATOM 1504 N N . THR B 1 58 ? 30.003 2.590 -0.325 1.00 20.35 78 THR B N 1
ATOM 1505 C CA . THR B 1 58 ? 29.925 2.298 1.102 1.00 20.70 78 THR B CA 1
ATOM 1506 C C . THR B 1 58 ? 31.163 1.503 1.453 1.00 20.10 78 THR B C 1
ATOM 1507 O O . THR B 1 58 ? 31.639 0.686 0.602 1.00 19.52 78 THR B O 1
ATOM 1511 N N . GLU B 1 59 ? 31.647 1.693 2.672 1.00 20.15 79 GLU B N 1
ATOM 1512 C CA . GLU B 1 59 ? 32.732 0.934 3.249 1.00 22.22 79 GLU B CA 1
ATOM 1513 C C . GLU B 1 59 ? 32.250 -0.292 4.030 1.00 23.00 79 GLU B C 1
ATOM 1514 O O . GLU B 1 59 ? 31.299 -0.201 4.727 1.00 23.33 79 GLU B O 1
ATOM 1520 N N . CYS B 1 60 ? 32.937 -1.423 3.877 1.00 22.53 80 CYS B N 1
ATOM 1521 C CA . CYS B 1 60 ? 32.773 -2.630 4.694 1.00 22.36 80 CYS B CA 1
ATOM 1522 C C . CYS B 1 60 ? 32.636 -2.278 6.148 1.00 20.22 80 CYS B C 1
ATOM 1523 O O . CYS B 1 60 ? 33.487 -1.620 6.680 1.00 18.49 80 CYS B O 1
ATOM 1526 N N . GLY B 1 61 ? 31.579 -2.735 6.806 1.00 19.11 81 GLY B N 1
ATOM 1527 C CA . GLY B 1 61 ? 31.501 -2.537 8.248 1.00 19.38 81 GLY B CA 1
ATOM 1528 C C . GLY B 1 61 ? 30.935 -1.191 8.656 1.00 18.74 81 GLY B C 1
ATOM 1529 O O . GLY B 1 61 ? 30.810 -0.943 9.823 1.00 19.33 81 GLY B O 1
ATOM 1530 N N . SER B 1 62 ? 30.583 -0.314 7.714 1.00 17.88 82 SER B N 1
ATOM 1531 C CA . SER B 1 62 ? 30.183 1.027 8.085 1.00 15.96 82 SER B CA 1
ATOM 1532 C C . SER B 1 62 ? 28.690 0.930 8.546 1.00 15.97 82 SER B C 1
ATOM 1533 O O . SER B 1 62 ? 28.022 -0.077 8.319 1.00 15.66 82 SER B O 1
ATOM 1536 N N . CYS B 1 63 ? 28.232 1.979 9.191 1.00 14.48 83 CYS B N 1
ATOM 1537 C CA . CYS B 1 63 ? 26.938 2.046 9.774 1.00 16.37 83 CYS B CA 1
ATOM 1538 C C . CYS B 1 63 ? 26.202 3.111 9.006 1.00 15.90 83 CYS B C 1
ATOM 1539 O O . CYS B 1 63 ? 26.727 4.224 8.860 1.00 17.98 83 CYS B O 1
ATOM 1542 N N . TRP B 1 64 ? 24.998 2.795 8.553 1.00 16.11 84 TRP B N 1
ATOM 1543 C CA . TRP B 1 64 ? 24.188 3.718 7.746 1.00 13.91 84 TRP B CA 1
ATOM 1544 C C . TRP B 1 64 ? 22.859 3.859 8.384 1.00 16.60 84 TRP B C 1
ATOM 1545 O O . TRP B 1 64 ? 22.322 2.904 8.833 1.00 15.44 84 TRP B O 1
ATOM 1556 N N . LYS B 1 65 ? 22.341 5.079 8.447 1.00 15.59 85 LYS B N 1
ATOM 1557 C CA . LYS B 1 65 ? 20.982 5.269 8.902 1.00 15.91 85 LYS B CA 1
ATOM 1558 C C . LYS B 1 65 ? 20.134 5.352 7.678 1.00 14.52 85 LYS B C 1
ATOM 1559 O O . LYS B 1 65 ? 20.366 6.240 6.787 1.00 16.53 85 LYS B O 1
ATOM 1565 N N . LEU B 1 66 ? 19.182 4.442 7.590 1.00 14.19 86 LEU B N 1
ATOM 1566 C CA . LEU B 1 66 ? 18.302 4.416 6.452 1.00 14.72 86 LEU B CA 1
ATOM 1567 C C . LEU B 1 66 ? 16.954 4.917 6.928 1.00 15.93 86 LEU B C 1
ATOM 1568 O O . LEU B 1 66 ? 16.495 4.555 8.000 1.00 14.93 86 LEU B O 1
ATOM 1573 N N . ARG B 1 67 ? 16.330 5.764 6.133 1.00 14.48 87 ARG B N 1
ATOM 1574 C CA . ARG B 1 67 ? 15.088 6.268 6.509 1.00 17.14 87 ARG B CA 1
ATOM 1575 C C . ARG B 1 67 ? 14.018 5.885 5.464 1.00 16.78 87 ARG B C 1
ATOM 1576 O O . ARG B 1 67 ? 14.302 5.813 4.279 1.00 18.67 87 ARG B O 1
ATOM 1584 N N . TYR B 1 68 ? 12.807 5.597 5.911 1.00 16.31 88 TYR B N 1
ATOM 1585 C CA . TYR B 1 68 ? 11.708 5.323 4.965 1.00 16.93 88 TYR B CA 1
ATOM 1586 C C . TYR B 1 68 ? 10.417 5.765 5.544 1.00 15.71 88 TYR B C 1
ATOM 1587 O O . TYR B 1 68 ? 10.066 5.273 6.580 1.00 16.45 88 TYR B O 1
ATOM 1596 N N . LYS B 1 69 ? 9.670 6.692 4.896 1.00 18.98 89 LYS B N 1
ATOM 1597 C CA . LYS B 1 69 ? 8.310 7.097 5.435 1.00 19.58 89 LYS B CA 1
ATOM 1598 C C . LYS B 1 69 ? 8.164 7.288 6.994 1.00 21.65 89 LYS B C 1
ATOM 1599 O O . LYS B 1 69 ? 7.181 6.878 7.670 1.00 24.24 89 LYS B O 1
ATOM 1605 N N . GLY B 1 70 ? 9.108 7.944 7.578 1.00 20.83 90 GLY B N 1
ATOM 1606 C CA . GLY B 1 70 ? 8.903 8.122 9.012 1.00 20.02 90 GLY B CA 1
ATOM 1607 C C . GLY B 1 70 ? 9.552 7.073 9.900 1.00 19.87 90 GLY B C 1
ATOM 1608 O O . GLY B 1 70 ? 9.633 7.280 11.101 1.00 20.50 90 GLY B O 1
ATOM 1609 N N . ASN B 1 71 ? 10.049 5.982 9.307 1.00 18.10 91 ASN B N 1
ATOM 1610 C CA . ASN B 1 71 ? 10.746 4.952 10.060 1.00 17.41 91 ASN B CA 1
ATOM 1611 C C . ASN B 1 71 ? 12.210 5.120 9.721 1.00 15.74 91 ASN B C 1
ATOM 1612 O O . ASN B 1 71 ? 12.539 5.737 8.726 1.00 16.30 91 ASN B O 1
ATOM 1617 N N . HIS B 1 72 ? 13.071 4.502 10.503 1.00 14.43 92 HIS B N 1
ATOM 1618 C CA . HIS B 1 72 ? 14.503 4.492 10.148 1.00 13.48 92 HIS B CA 1
ATOM 1619 C C . HIS B 1 72 ? 15.160 3.299 10.838 1.00 13.71 92 HIS B C 1
ATOM 1620 O O . HIS B 1 72 ? 14.546 2.691 11.726 1.00 12.16 92 HIS B O 1
ATOM 1627 N N . ALA B 1 73 ? 16.407 2.984 10.442 1.00 13.48 93 ALA B N 1
ATOM 1628 C CA . ALA B 1 73 ? 17.167 1.875 11.004 1.00 13.86 93 ALA B CA 1
ATOM 1629 C C . ALA B 1 73 ? 18.601 2.238 10.882 1.00 14.85 93 ALA B C 1
ATOM 1630 O O . ALA B 1 73 ? 19.000 2.961 9.962 1.00 15.06 93 ALA B O 1
ATOM 1632 N N . PHE B 1 74 ? 19.394 1.638 11.741 1.00 12.77 94 PHE B N 1
ATOM 1633 C CA . PHE B 1 74 ? 20.820 1.818 11.596 1.00 14.51 94 PHE B CA 1
ATOM 1634 C C . PHE B 1 74 ? 21.371 0.466 11.220 1.00 15.12 94 PHE B C 1
ATOM 1635 O O . PHE B 1 74 ? 21.123 -0.561 11.907 1.00 14.32 94 PHE B O 1
ATOM 1643 N N . VAL B 1 75 ? 21.967 0.435 10.035 1.00 14.37 95 VAL B N 1
ATOM 1644 C CA . VAL B 1 75 ? 22.362 -0.841 9.469 1.00 13.65 95 VAL B CA 1
ATOM 1645 C C . VAL B 1 75 ? 23.865 -0.931 9.340 1.00 13.87 95 VAL B C 1
ATOM 1646 O O . VAL B 1 75 ? 24.496 0.054 9.083 1.00 15.66 95 VAL B O 1
ATOM 1650 N N . THR B 1 76 ? 24.408 -2.125 9.440 1.00 13.83 96 THR B N 1
ATOM 1651 C CA . THR B 1 76 ? 25.841 -2.299 9.208 1.00 14.75 96 THR B CA 1
ATOM 1652 C C . THR B 1 76 ? 26.029 -2.917 7.842 1.00 15.01 96 THR B C 1
ATOM 1653 O O . THR B 1 76 ? 25.344 -3.883 7.503 1.00 15.05 96 THR B O 1
ATOM 1657 N N . VAL B 1 77 ? 26.985 -2.379 7.065 1.00 16.28 97 VAL B N 1
ATOM 1658 C CA . VAL B 1 77 ? 27.283 -2.936 5.760 1.00 16.16 97 VAL B CA 1
ATOM 1659 C C . VAL B 1 77 ? 28.165 -4.172 5.930 1.00 17.55 97 VAL B C 1
ATOM 1660 O O . VAL B 1 77 ? 29.277 -4.078 6.433 1.00 15.58 97 VAL B O 1
ATOM 1664 N N . VAL B 1 78 ? 27.635 -5.327 5.538 1.00 18.05 98 VAL B N 1
ATOM 1665 C CA . VAL B 1 78 ? 28.309 -6.607 5.787 1.00 18.24 98 VAL B CA 1
ATOM 1666 C C . VAL B 1 78 ? 28.614 -7.328 4.493 1.00 18.22 98 VAL B C 1
ATOM 1667 O O . VAL B 1 78 ? 29.249 -8.347 4.533 1.00 17.91 98 VAL B O 1
ATOM 1671 N N . ASP B 1 79 ? 28.110 -6.815 3.368 1.00 17.62 99 ASP B N 1
ATOM 1672 C CA . ASP B 1 79 ? 28.265 -7.536 2.138 1.00 19.00 99 ASP B CA 1
ATOM 1673 C C . ASP B 1 79 ? 28.140 -6.558 0.988 1.00 19.47 99 ASP B C 1
ATOM 1674 O O . ASP B 1 79 ? 27.789 -5.381 1.190 1.00 18.50 99 ASP B O 1
ATOM 1679 N N . ARG B 1 80 ? 28.353 -7.064 -0.220 1.00 19.86 100 ARG B N 1
ATOM 1680 C CA . ARG B 1 80 ? 28.297 -6.232 -1.399 1.00 20.30 100 ARG B CA 1
ATOM 1681 C C . ARG B 1 80 ? 27.251 -6.694 -2.360 1.00 20.50 100 ARG B C 1
ATOM 1682 O O . ARG B 1 80 ? 26.947 -7.872 -2.458 1.00 19.28 100 ARG B O 1
ATOM 1690 N N . VAL B 1 81 ? 26.689 -5.692 -3.042 1.00 21.44 101 VAL B N 1
ATOM 1691 C CA . VAL B 1 81 ? 25.954 -5.857 -4.269 1.00 22.24 101 VAL B CA 1
ATOM 1692 C C . VAL B 1 81 ? 26.707 -5.062 -5.353 1.00 20.71 101 VAL B C 1
ATOM 1693 O O . VAL B 1 81 ? 27.385 -4.082 -5.080 1.00 22.49 101 VAL B O 1
ATOM 1697 N N . GLU B 1 82 ? 26.576 -5.525 -6.590 1.00 21.57 102 GLU B N 1
ATOM 1698 C CA . GLU B 1 82 ? 27.175 -4.893 -7.756 1.00 21.07 102 GLU B CA 1
ATOM 1699 C C . GLU B 1 82 ? 26.465 -3.606 -8.130 1.00 21.72 102 GLU B C 1
ATOM 1700 O O . GLU B 1 82 ? 27.099 -2.621 -8.422 1.00 23.08 102 GLU B O 1
ATOM 1706 N N . GLU B 1 83 ? 25.147 -3.598 -8.039 1.00 21.20 103 GLU B N 1
ATOM 1707 C CA . GLU B 1 83 ? 24.387 -2.499 -8.612 1.00 20.57 103 GLU B CA 1
ATOM 1708 C C . GLU B 1 83 ? 24.502 -1.258 -7.743 1.00 20.54 103 GLU B C 1
ATOM 1709 O O . GLU B 1 83 ? 24.377 -1.356 -6.523 1.00 19.47 103 GLU B O 1
ATOM 1715 N N . ALA B 1 84 ? 24.739 -0.091 -8.347 1.00 19.82 104 ALA B N 1
ATOM 1716 C CA . ALA B 1 84 ? 24.816 1.150 -7.603 1.00 20.18 104 ALA B CA 1
ATOM 1717 C C . ALA B 1 84 ? 23.423 1.464 -7.004 1.00 20.06 104 ALA B C 1
ATOM 1718 O O . ALA B 1 84 ? 22.428 0.965 -7.501 1.00 19.81 104 ALA B O 1
ATOM 1720 N N . ASN B 1 85 ? 23.408 2.271 -5.951 1.00 20.99 105 ASN B N 1
ATOM 1721 C CA . ASN B 1 85 ? 22.169 2.872 -5.399 1.00 21.80 105 ASN B CA 1
ATOM 1722 C C . ASN B 1 85 ? 21.256 1.862 -4.810 1.00 20.91 105 ASN B C 1
ATOM 1723 O O . ASN B 1 85 ? 20.069 2.122 -4.710 1.00 21.61 105 ASN B O 1
ATOM 1728 N N . LEU B 1 86 ? 21.792 0.694 -4.422 1.00 19.71 106 LEU B N 1
ATOM 1729 C CA . LEU B 1 86 ? 20.927 -0.350 -3.899 1.00 17.46 106 LEU B CA 1
ATOM 1730 C C . LEU B 1 86 ? 21.404 -0.845 -2.554 1.00 17.53 106 LEU B C 1
ATOM 1731 O O . LEU B 1 86 ? 22.581 -1.169 -2.433 1.00 18.52 106 LEU B O 1
ATOM 1736 N N . PHE B 1 87 ? 20.490 -0.894 -1.565 1.00 15.79 107 PHE B N 1
ATOM 1737 C CA . PHE B 1 87 ? 20.737 -1.678 -0.343 1.00 15.81 107 PHE B CA 1
ATOM 1738 C C . PHE B 1 87 ? 19.989 -2.956 -0.408 1.00 15.79 107 PHE B C 1
ATOM 1739 O O . PHE B 1 87 ? 18.854 -2.992 -0.909 1.00 17.79 107 PHE B O 1
ATOM 1747 N N . VAL B 1 88 ? 20.608 -4.044 0.079 1.00 15.38 108 VAL B N 1
ATOM 1748 C CA . VAL B 1 88 ? 19.833 -5.257 0.287 1.00 14.93 108 VAL B CA 1
ATOM 1749 C C . VAL B 1 88 ? 19.956 -5.593 1.766 1.00 15.99 108 VAL B C 1
ATOM 1750 O O . VAL B 1 88 ? 21.076 -5.787 2.282 1.00 16.93 108 VAL B O 1
ATOM 1754 N N . GLY B 1 89 ? 18.846 -5.528 2.459 1.00 15.98 109 GLY B N 1
ATOM 1755 C CA . GLY B 1 89 ? 18.862 -5.640 3.943 1.00 15.34 109 GLY B CA 1
ATOM 1756 C C . GLY B 1 89 ? 18.276 -7.000 4.372 1.00 15.80 109 GLY B C 1
ATOM 1757 O O . GLY B 1 89 ? 17.520 -7.670 3.644 1.00 15.10 109 GLY B O 1
ATOM 1758 N N . GLY B 1 90 ? 18.543 -7.355 5.616 1.00 17.90 110 GLY B N 1
ATOM 1759 C CA . GLY B 1 90 ? 18.014 -8.567 6.202 1.00 16.14 110 GLY B CA 1
ATOM 1760 C C . GLY B 1 90 ? 16.525 -8.369 6.189 1.00 16.82 110 GLY B C 1
ATOM 1761 O O . GLY B 1 90 ? 15.994 -7.231 6.286 1.00 15.96 110 GLY B O 1
ATOM 1762 N N . THR B 1 91 ? 15.834 -9.472 6.018 1.00 16.30 111 THR B N 1
ATOM 1763 C CA . THR B 1 91 ? 14.382 -9.401 5.747 1.00 17.65 111 THR B CA 1
ATOM 1764 C C . THR B 1 91 ? 13.591 -8.710 6.880 1.00 17.69 111 THR B C 1
ATOM 1765 O O . THR B 1 91 ? 12.723 -7.885 6.624 1.00 17.61 111 THR B O 1
ATOM 1769 N N . ASP B 1 92 ? 13.898 -9.026 8.128 1.00 17.14 112 ASP B N 1
ATOM 1770 C CA . ASP B 1 92 ? 13.136 -8.497 9.245 1.00 17.92 112 ASP B CA 1
ATOM 1771 C C . ASP B 1 92 ? 13.427 -7.000 9.334 1.00 16.60 112 ASP B C 1
ATOM 1772 O O . ASP B 1 92 ? 12.507 -6.227 9.635 1.00 16.96 112 ASP B O 1
ATOM 1777 N N . LEU B 1 93 ? 14.683 -6.605 9.104 1.00 15.71 113 LEU B N 1
ATOM 1778 C CA . LEU B 1 93 ? 15.042 -5.184 9.086 1.00 16.84 113 LEU B CA 1
ATOM 1779 C C . LEU B 1 93 ? 14.223 -4.416 8.056 1.00 15.07 113 LEU B C 1
ATOM 1780 O O . LEU B 1 93 ? 13.655 -3.372 8.345 1.00 17.11 113 LEU B O 1
ATOM 1785 N N . VAL B 1 94 ? 14.119 -4.963 6.871 1.00 14.12 114 VAL B N 1
ATOM 1786 C CA . VAL B 1 94 ? 13.463 -4.284 5.788 1.00 15.12 114 VAL B CA 1
ATOM 1787 C C . VAL B 1 94 ? 11.965 -4.276 6.048 1.00 15.82 114 VAL B C 1
ATOM 1788 O O . VAL B 1 94 ? 11.282 -3.270 5.806 1.00 15.20 114 VAL B O 1
ATOM 1792 N N . LYS B 1 95 ? 11.444 -5.357 6.619 1.00 15.59 115 LYS B N 1
ATOM 1793 C CA . LYS B 1 95 ? 9.990 -5.368 6.975 1.00 16.44 115 LYS B CA 1
ATOM 1794 C C . LYS B 1 95 ? 9.639 -4.248 7.952 1.00 17.12 115 LYS B C 1
ATOM 1795 O O . LYS B 1 95 ? 8.699 -3.491 7.733 1.00 17.04 115 LYS B O 1
ATOM 1801 N N . ASN B 1 96 ? 10.394 -4.144 9.037 1.00 18.06 116 ASN B N 1
ATOM 1802 C CA . ASN B 1 96 ? 10.125 -3.109 10.033 1.00 18.12 116 ASN B CA 1
ATOM 1803 C C . ASN B 1 96 ? 10.338 -1.733 9.460 1.00 16.22 116 ASN B C 1
ATOM 1804 O O . ASN B 1 96 ? 9.543 -0.820 9.693 1.00 16.65 116 ASN B O 1
ATOM 1809 N N . LEU B 1 97 ? 11.432 -1.580 8.743 1.00 16.02 117 LEU B N 1
ATOM 1810 C CA . LEU B 1 97 ? 11.819 -0.256 8.189 1.00 16.05 117 LEU B CA 1
ATOM 1811 C C . LEU B 1 97 ? 10.743 0.262 7.254 1.00 16.04 117 LEU B C 1
ATOM 18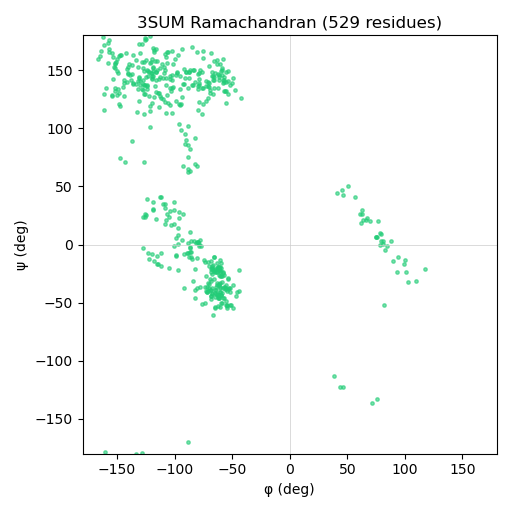12 O O . LEU B 1 97 ? 10.460 1.477 7.226 1.00 16.87 117 LEU B O 1
ATOM 1817 N N . THR B 1 98 ? 10.190 -0.638 6.440 1.00 15.55 118 THR B N 1
ATOM 1818 C CA . THR B 1 98 ? 9.219 -0.252 5.464 1.00 15.81 118 THR B CA 1
ATOM 1819 C C . THR B 1 98 ? 7.767 -0.524 5.856 1.00 16.90 118 THR B C 1
ATOM 1820 O O . THR B 1 98 ? 6.864 -0.489 5.004 1.00 16.72 118 THR B O 1
ATOM 1824 N N . THR B 1 99 ? 7.503 -0.743 7.146 1.00 17.44 119 THR B N 1
ATOM 1825 C CA . THR B 1 99 ? 6.120 -0.918 7.585 1.00 17.88 119 THR B CA 1
ATOM 1826 C C . THR B 1 99 ? 5.399 0.426 7.549 1.00 18.73 119 THR B C 1
ATOM 1827 O O . THR B 1 99 ? 5.868 1.449 8.071 1.00 17.91 119 THR B O 1
ATOM 1831 N N . PHE B 1 100 ? 4.323 0.443 6.812 1.00 18.79 120 PHE B N 1
ATOM 1832 C CA . PHE B 1 100 ? 3.587 1.693 6.629 1.00 21.07 120 PHE B CA 1
ATOM 1833 C C . PHE B 1 100 ? 2.146 1.317 6.386 1.00 22.07 120 PHE B C 1
ATOM 1834 O O . PHE B 1 100 ? 1.860 0.420 5.622 1.00 21.31 120 PHE B O 1
ATOM 1842 N N . ASN B 1 101 ? 1.238 2.010 7.044 1.00 24.92 121 ASN B N 1
ATOM 1843 C CA . ASN B 1 101 ? -0.182 1.666 6.894 1.00 27.99 121 ASN B CA 1
ATOM 1844 C C . ASN B 1 101 ? -0.454 0.188 6.989 1.00 28.85 121 ASN B C 1
ATOM 1845 O O . ASN B 1 101 ? -1.243 -0.387 6.217 1.00 30.87 121 ASN B O 1
ATOM 1850 N N . GLY B 1 102 ? 0.196 -0.457 7.937 1.00 30.04 122 GLY B N 1
ATOM 1851 C CA . GLY B 1 102 ? -0.101 -1.863 8.202 1.00 30.44 122 GLY B CA 1
ATOM 1852 C C . GLY B 1 102 ? 0.516 -2.878 7.274 1.00 28.77 122 GLY B C 1
ATOM 1853 O O . GLY B 1 102 ? 0.185 -4.056 7.350 1.00 30.29 122 GLY B O 1
ATOM 1854 N N . ALA B 1 103 ? 1.413 -2.488 6.400 1.00 25.60 123 ALA B N 1
ATOM 1855 C CA . ALA B 1 103 ? 2.090 -3.540 5.656 1.00 23.79 123 ALA B CA 1
ATOM 1856 C C . ALA B 1 103 ? 3.561 -3.193 5.515 1.00 23.25 123 ALA B C 1
ATOM 1857 O O . ALA B 1 103 ? 3.897 -2.018 5.576 1.00 21.56 123 ALA B O 1
ATOM 1859 N N . PRO B 1 104 ? 4.415 -4.223 5.334 1.00 21.97 124 PRO B N 1
ATOM 1860 C CA . PRO B 1 104 ? 5.866 -4.043 5.169 1.00 20.73 124 PRO B CA 1
ATOM 1861 C C . PRO B 1 104 ? 6.124 -3.843 3.696 1.00 19.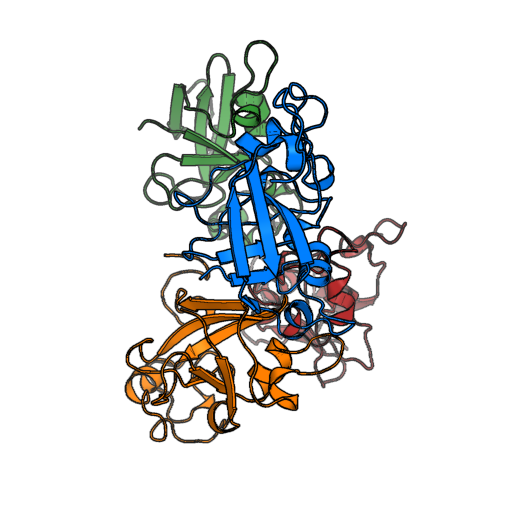58 124 PRO B C 1
ATOM 1862 O O . PRO B 1 104 ? 6.390 -4.761 2.919 1.00 18.46 124 PRO B O 1
ATOM 1866 N N . GLU B 1 105 ? 5.992 -2.588 3.288 1.00 18.68 125 GLU B N 1
ATOM 1867 C CA . GLU B 1 105 ? 5.935 -2.321 1.851 1.00 18.52 125 GLU B CA 1
ATOM 1868 C C . GLU B 1 105 ? 7.127 -2.873 1.105 1.00 18.27 125 GLU B C 1
ATOM 1869 O O . GLU B 1 105 ? 6.982 -3.451 0.023 1.00 19.26 125 GLU B O 1
ATOM 1875 N N . GLY B 1 106 ? 8.330 -2.603 1.595 1.00 18.80 126 GLY B N 1
ATOM 1876 C CA . GLY B 1 106 ? 9.511 -3.107 0.876 1.00 20.68 126 GLY B CA 1
ATOM 1877 C C . GLY B 1 106 ? 9.519 -4.617 0.735 1.00 22.20 126 GLY B C 1
ATOM 1878 O O . GLY B 1 106 ? 10.077 -5.179 -0.240 1.00 22.18 126 GLY B O 1
ATOM 1879 N N . TYR B 1 107 ? 8.958 -5.288 1.733 1.00 21.50 127 TYR B N 1
ATOM 1880 C CA . TYR B 1 107 ? 8.898 -6.748 1.688 1.00 22.74 127 TYR B CA 1
ATOM 1881 C C . TYR B 1 107 ? 7.849 -7.189 0.678 1.00 22.16 127 TYR B C 1
ATOM 1882 O O . TYR B 1 107 ? 8.120 -8.029 -0.177 1.00 23.68 127 TYR B O 1
ATOM 1891 N N . ASP B 1 108 ? 6.657 -6.623 0.797 1.00 22.04 128 ASP B N 1
ATOM 1892 C CA . ASP B 1 108 ? 5.536 -6.976 -0.044 1.00 22.04 128 ASP B CA 1
ATOM 1893 C C . ASP B 1 108 ? 5.824 -6.639 -1.504 1.00 22.49 128 ASP B C 1
ATOM 1894 O O . ASP B 1 108 ? 5.494 -7.442 -2.385 1.00 23.69 128 ASP B O 1
ATOM 1899 N N . TRP B 1 109 ? 6.412 -5.476 -1.762 1.00 20.33 129 TRP B N 1
ATOM 1900 C CA . TRP B 1 109 ? 6.658 -5.046 -3.119 1.00 20.12 129 TRP B CA 1
ATOM 1901 C C . TRP B 1 109 ? 7.940 -5.622 -3.685 1.00 20.14 129 TRP B C 1
ATOM 1902 O O . TRP B 1 109 ? 8.066 -5.802 -4.899 1.00 21.77 129 TRP B O 1
ATOM 1913 N N . GLY B 1 110 ? 8.898 -5.834 -2.812 1.00 18.50 130 GLY B N 1
ATOM 1914 C CA . GLY B 1 110 ? 10.185 -6.422 -3.174 1.00 17.68 130 GLY B CA 1
ATOM 1915 C C . GLY B 1 110 ? 11.229 -5.348 -3.249 1.00 18.72 130 GLY B C 1
ATOM 1916 O O . GLY B 1 110 ? 12.376 -5.594 -2.979 1.00 18.26 130 GLY B O 1
ATOM 1917 N N . THR B 1 111 ? 10.842 -4.138 -3.643 1.00 18.17 131 THR B N 1
ATOM 1918 C CA . THR B 1 111 ? 11.761 -3.017 -3.711 1.00 18.77 131 THR B CA 1
ATOM 1919 C C . THR B 1 111 ? 10.995 -1.805 -3.228 1.00 19.32 131 THR B C 1
ATOM 1920 O O . THR B 1 111 ? 9.780 -1.650 -3.546 1.00 20.12 131 THR B O 1
ATOM 1924 N N . ALA B 1 112 ? 11.688 -0.981 -2.448 1.00 18.51 132 ALA B N 1
ATOM 1925 C CA . ALA B 1 112 ? 11.149 0.313 -2.022 1.00 17.61 132 ALA B CA 1
ATOM 1926 C C . ALA B 1 112 ? 12.257 1.362 -2.160 1.00 16.22 132 ALA B C 1
ATOM 1927 O O . ALA B 1 112 ? 13.428 1.029 -2.320 1.00 17.48 132 ALA B O 1
ATOM 1929 N N . GLN B 1 113 ? 11.888 2.636 -2.162 1.00 14.81 133 GLN B N 1
ATOM 1930 C CA . GLN B 1 113 ? 12.898 3.653 -2.263 1.00 14.52 133 GLN B CA 1
ATOM 1931 C C . GLN B 1 113 ? 13.069 4.318 -0.915 1.00 14.75 133 GLN B C 1
ATOM 1932 O O . GLN B 1 113 ? 12.108 4.800 -0.347 1.00 15.10 133 GLN B O 1
ATOM 1938 N N . LEU B 1 114 ? 14.294 4.404 -0.433 1.00 15.70 134 LEU B N 1
ATOM 1939 C CA . LEU B 1 114 ? 14.523 5.072 0.822 1.00 16.07 134 LEU B CA 1
ATOM 1940 C C . LEU B 1 114 ? 14.244 6.573 0.714 1.00 16.03 134 LEU B C 1
ATOM 1941 O O . LEU B 1 114 ? 14.548 7.225 -0.282 1.00 15.63 134 LEU B O 1
ATOM 1946 N N . PHE B 1 115 ? 13.717 7.114 1.801 1.00 15.95 135 PHE B N 1
ATOM 1947 C CA . PHE B 1 115 ? 13.735 8.548 2.007 1.00 15.44 135 PHE B CA 1
ATOM 1948 C C . PHE B 1 115 ? 15.184 9.059 1.924 1.00 15.07 135 PHE B C 1
ATOM 1949 O O . PHE B 1 115 ? 15.463 10.044 1.225 1.00 16.18 135 PHE B O 1
ATOM 1957 N N . SER B 1 116 ? 16.101 8.467 2.684 1.00 15.51 136 SER B N 1
ATOM 1958 C CA . SER B 1 116 ? 17.520 8.851 2.626 1.00 15.59 136 SER B CA 1
ATOM 1959 C C . SER B 1 116 ? 18.368 7.782 3.201 1.00 15.46 136 SER B C 1
ATOM 1960 O O . SER B 1 116 ? 17.896 6.909 3.899 1.00 15.49 136 SER B O 1
ATOM 1963 N N . ALA B 1 117 ? 19.664 7.929 3.047 1.00 15.72 137 ALA B N 1
ATOM 1964 C CA . ALA B 1 117 ? 20.568 6.971 3.667 1.00 15.56 137 ALA B CA 1
ATOM 1965 C C . ALA B 1 117 ? 21.863 7.713 3.861 1.00 16.80 137 ALA B C 1
ATOM 1966 O O . ALA B 1 117 ? 22.349 8.359 2.929 1.00 17.52 137 ALA B O 1
ATOM 1968 N N . TYR B 1 118 ? 22.371 7.680 5.072 1.00 14.52 138 TYR B N 1
ATOM 1969 C CA . TYR B 1 118 ? 23.610 8.378 5.371 1.00 17.50 138 TYR B CA 1
ATOM 1970 C C . TYR B 1 118 ? 24.472 7.522 6.226 1.00 17.90 138 TYR B C 1
ATOM 1971 O O . TYR B 1 118 ? 23.964 6.843 7.138 1.00 17.23 138 TYR B O 1
ATOM 1980 N N . GLN B 1 119 ? 25.757 7.575 5.954 1.00 17.21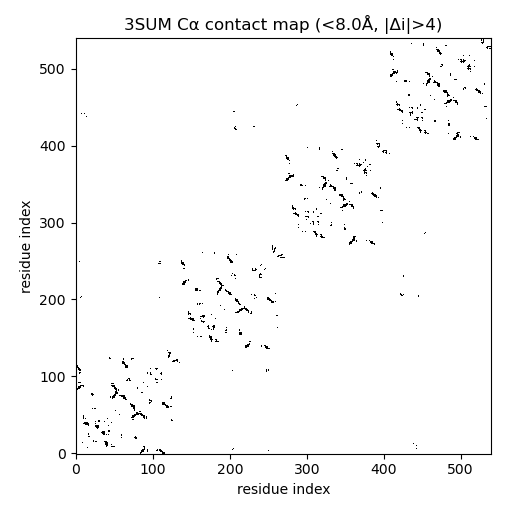 139 GLN B N 1
ATOM 1981 C CA . GLN B 1 119 ? 26.721 6.971 6.873 1.00 17.80 139 GLN B CA 1
ATOM 1982 C C . GLN B 1 119 ? 26.835 7.730 8.204 1.00 17.39 139 GLN B C 1
ATOM 1983 O O . GLN B 1 119 ? 27.033 8.905 8.241 1.00 15.99 139 GLN B O 1
ATOM 1989 N N . VAL B 1 120 ? 26.747 7.012 9.303 1.00 16.02 140 VAL B N 1
ATOM 1990 C CA . VAL B 1 120 ? 26.812 7.625 10.643 1.00 17.05 140 VAL B CA 1
ATOM 1991 C C . VAL B 1 120 ? 27.926 6.944 11.447 1.00 17.25 140 VAL B C 1
ATOM 1992 O O . VAL B 1 120 ? 28.617 6.020 10.945 1.00 16.96 140 VAL B O 1
ATOM 1996 N N . ASP B 1 121 ? 28.163 7.413 12.668 1.00 16.35 141 ASP B N 1
ATOM 1997 C CA . ASP B 1 121 ? 29.216 6.832 13.453 1.00 18.15 141 ASP B CA 1
ATOM 1998 C C . ASP B 1 121 ? 28.851 5.367 13.775 1.00 17.59 141 ASP B C 1
ATOM 1999 O O . ASP B 1 121 ? 27.657 5.037 13.865 1.00 17.36 141 ASP B O 1
ATOM 2004 N N . GLY B 1 122 ? 29.872 4.492 13.868 1.00 17.77 142 GLY B N 1
ATOM 2005 C CA . GLY B 1 122 ? 29.698 3.092 14.160 1.00 18.37 142 GLY B CA 1
ATOM 2006 C C . GLY B 1 122 ? 28.899 2.849 15.428 1.00 18.37 142 GLY B C 1
ATOM 2007 O O . GLY B 1 122 ? 28.194 1.861 15.518 1.00 18.00 142 GLY B O 1
ATOM 2008 N N . SER B 1 123 ? 28.968 3.755 16.402 1.00 17.92 143 SER B N 1
ATOM 2009 C CA . SER B 1 123 ? 28.233 3.517 17.668 1.00 18.43 143 SER B CA 1
ATOM 2010 C C . SER B 1 123 ? 26.742 3.449 17.412 1.00 17.89 143 SER B C 1
ATOM 2011 O O . SER B 1 123 ? 25.995 2.924 18.235 1.00 16.84 143 SER B O 1
ATOM 2014 N N . CYS B 1 124 ? 26.265 4.007 16.291 1.00 17.43 144 CYS B N 1
ATOM 2015 C CA . CYS B 1 124 ? 24.835 3.939 16.036 1.00 17.51 144 CYS B CA 1
ATOM 2016 C C . CYS B 1 124 ? 24.458 2.483 15.754 1.00 16.77 144 CYS B C 1
ATOM 2017 O O . CYS B 1 124 ? 23.285 2.111 15.872 1.00 16.82 144 CYS B O 1
ATOM 2020 N N . CYS B 1 125 ? 25.456 1.696 15.305 1.00 15.90 145 CYS B N 1
ATOM 2021 C CA . CYS B 1 125 ? 25.331 0.266 14.995 1.00 17.16 145 CYS B CA 1
ATOM 2022 C C . CYS B 1 125 ? 26.051 -0.576 16.059 1.00 18.81 145 CYS B C 1
ATOM 2023 O O . CYS B 1 125 ? 26.564 -1.674 15.753 1.00 17.98 145 CYS B O 1
ATOM 2026 N N . GLN B 1 126 ? 26.054 -0.057 17.282 1.00 19.35 146 GLN B N 1
ATOM 2027 C CA . GLN B 1 126 ? 26.628 -0.740 18.442 1.00 21.52 146 GLN B CA 1
ATOM 2028 C C . GLN B 1 126 ? 28.142 -1.021 18.355 1.00 20.36 146 GLN B C 1
ATOM 2029 O O . GLN B 1 126 ? 28.605 -1.877 19.071 1.00 18.96 146 GLN B O 1
ATOM 2035 N N . GLN B 1 127 ? 28.863 -0.333 17.478 1.00 20.10 147 GLN B N 1
ATOM 2036 C CA . GLN B 1 127 ? 30.306 -0.506 17.414 1.00 20.61 147 GLN B CA 1
ATOM 2037 C C . GLN B 1 127 ? 30.995 0.341 18.456 1.00 21.54 147 GLN B C 1
ATOM 2038 O O . GLN B 1 127 ? 30.552 1.437 18.784 1.00 19.56 147 GLN B O 1
ATOM 2044 N N . ASN B 1 128 ? 32.139 -0.158 18.898 1.00 21.55 148 ASN B N 1
ATOM 2045 C CA . ASN B 1 128 ? 32.884 0.516 19.931 1.00 24.70 148 ASN B CA 1
ATOM 2046 C C . ASN B 1 128 ? 33.811 1.566 19.336 1.00 24.91 148 ASN B C 1
ATOM 2047 O O . ASN B 1 128 ? 34.973 1.322 19.152 1.00 26.72 148 ASN B O 1
ATOM 2052 N N . THR B 1 129 ? 33.303 2.739 19.033 1.00 25.52 149 THR B N 1
ATOM 2053 C CA . THR B 1 129 ? 34.083 3.761 18.361 1.00 26.45 149 THR B CA 1
ATOM 2054 C C . THR B 1 129 ? 34.604 4.765 19.359 1.00 28.43 149 THR B C 1
ATOM 2055 O O . THR B 1 129 ? 35.391 5.630 19.002 1.00 29.42 149 THR B O 1
ATOM 2059 N N . GLY B 1 130 ? 34.128 4.671 20.593 1.00 29.48 150 GLY B N 1
ATOM 2060 C CA . GLY B 1 130 ? 34.426 5.651 21.597 1.00 31.70 150 GLY B CA 1
ATOM 2061 C C . GLY B 1 130 ? 33.625 6.930 21.400 1.00 32.77 150 GLY B C 1
ATOM 2062 O O . GLY B 1 130 ? 33.811 7.877 22.135 1.00 32.61 150 GLY B O 1
ATOM 2063 N N . LYS B 1 131 ? 32.692 6.907 20.451 1.00 32.97 151 LYS B N 1
ATOM 2064 C CA . LYS B 1 131 ? 31.752 8.006 20.249 1.00 32.49 151 LYS B CA 1
ATOM 2065 C C . LYS B 1 131 ? 30.311 7.537 20.471 1.00 33.15 151 LYS B C 1
ATOM 2066 O O . LYS B 1 131 ? 30.047 6.338 20.552 1.00 33.02 151 LYS B O 1
ATOM 2072 N N . GLN B 1 132 ? 29.384 8.488 20.567 1.00 32.44 152 GLN B N 1
ATOM 2073 C CA . GLN B 1 132 ? 27.999 8.187 20.778 1.00 32.24 152 GLN B CA 1
ATOM 2074 C C . GLN B 1 132 ? 27.251 8.486 19.482 1.00 31.69 152 GLN B C 1
ATOM 2075 O O . GLN B 1 132 ? 27.684 9.315 18.695 1.00 30.72 152 GLN B O 1
ATOM 2081 N N . CYS B 1 133 ? 26.168 7.754 19.240 1.00 32.14 153 CYS B N 1
ATOM 2082 C CA . CYS B 1 133 ? 25.406 7.879 17.989 1.00 32.08 153 CYS B CA 1
ATOM 2083 C C . CYS B 1 133 ? 24.963 9.330 17.745 1.00 34.10 153 CYS B C 1
ATOM 2084 O O . CYS B 1 133 ? 24.270 9.928 18.581 1.00 34.07 153 CYS B O 1
ATOM 2087 N N . GLY B 1 134 ? 25.379 9.880 16.597 1.00 36.69 154 GLY B N 1
ATOM 2088 C CA . GLY B 1 134 ? 25.168 11.299 16.230 1.00 38.36 154 GLY B CA 1
ATOM 2089 C C . GLY B 1 134 ? 26.460 12.097 16.045 1.00 39.75 154 GLY B C 1
ATOM 2090 O O . GLY B 1 134 ? 26.473 13.159 15.390 1.00 40.21 154 GLY B O 1
ATOM 2091 N N . ASP B 1 135 ? 27.556 11.608 16.628 1.00 40.28 155 ASP B N 1
ATOM 2092 C CA . ASP B 1 135 ? 28.851 12.302 16.550 1.00 40.15 155 ASP B CA 1
ATOM 2093 C C . ASP B 1 135 ? 29.476 12.263 15.137 1.00 41.65 155 ASP B C 1
ATOM 2094 O O . ASP B 1 135 ? 29.204 11.338 14.362 1.00 41.22 155 ASP B O 1
ATOM 2099 N N . PRO B 1 136 ? 30.326 13.272 14.811 1.00 43.01 156 PRO B N 1
ATOM 2100 C CA . PRO B 1 136 ? 31.084 13.354 13.555 1.00 44.22 156 PRO B CA 1
ATOM 2101 C C . PRO B 1 136 ? 32.479 12.727 13.690 1.00 45.60 156 PRO B C 1
ATOM 2102 O O . PRO B 1 136 ? 32.764 11.988 14.652 1.00 46.18 156 PRO B O 1
ATOM 2107 N N . SER C 1 1 ? 38.325 33.426 25.219 1.00 27.04 21 SER C N 1
ATOM 2108 C CA . SER C 1 1 ? 37.735 33.227 23.881 1.00 27.11 21 SER C CA 1
ATOM 2109 C C . SER C 1 1 ? 36.492 34.071 23.742 1.00 25.64 21 SER C C 1
ATOM 2110 O O . SER C 1 1 ? 35.962 34.618 24.733 1.00 23.71 21 SER C O 1
ATOM 2113 N N . ASN C 1 2 ? 36.029 34.137 22.502 1.00 23.31 22 ASN C N 1
ATOM 2114 C CA . ASN C 1 2 ? 34.862 34.924 22.178 1.00 21.60 22 ASN C CA 1
ATOM 2115 C C . ASN C 1 2 ? 33.744 33.946 21.959 1.00 20.31 22 ASN C C 1
ATOM 2116 O O . ASN C 1 2 ? 33.846 33.093 21.099 1.00 18.91 22 ASN C O 1
ATOM 2121 N N . TRP C 1 3 ? 32.675 34.087 22.726 1.00 17.84 23 TRP C N 1
ATOM 2122 C CA . TRP C 1 3 ? 31.669 32.998 22.791 1.00 15.64 23 TRP C CA 1
ATOM 2123 C C . TRP C 1 3 ? 30.378 33.516 22.241 1.00 15.09 23 TRP C C 1
ATOM 2124 O O . TRP C 1 3 ? 29.962 34.639 22.538 1.00 15.11 23 TRP C O 1
ATOM 2135 N N . LEU C 1 4 ? 29.701 32.654 21.518 1.00 14.15 24 LEU C N 1
ATOM 2136 C CA . LEU C 1 4 ? 28.300 32.896 21.245 1.00 13.33 24 LEU C CA 1
ATOM 2137 C C . LEU C 1 4 ? 27.447 32.093 22.175 1.00 14.08 24 LEU C C 1
ATOM 2138 O O . LEU C 1 4 ? 27.867 31.078 22.747 1.00 15.66 24 LEU C O 1
ATOM 2143 N N . ILE C 1 5 ? 26.199 32.546 22.315 1.00 14.63 25 ILE C N 1
ATOM 2144 C CA . ILE C 1 5 ? 25.280 31.739 23.043 1.00 14.96 25 ILE C CA 1
ATOM 2145 C C . ILE C 1 5 ? 24.017 31.521 22.210 1.00 15.52 25 ILE C C 1
ATOM 2146 O O . ILE C 1 5 ? 23.574 32.416 21.518 1.00 14.59 25 ILE C O 1
ATOM 2151 N N . LYS C 1 6 ? 23.481 30.302 22.296 1.00 15.10 26 LYS C N 1
ATOM 2152 C CA . LYS C 1 6 ? 22.287 29.900 21.615 1.00 15.45 26 LYS C CA 1
ATOM 2153 C C . LYS C 1 6 ? 21.379 29.292 22.695 1.00 15.56 26 LYS C C 1
ATOM 2154 O O . LYS C 1 6 ? 21.812 29.098 23.838 1.00 15.10 26 LYS C O 1
ATOM 2160 N N . TRP C 1 7 ? 20.150 28.982 22.348 1.00 14.81 27 TRP C N 1
ATOM 2161 C CA . TRP C 1 7 ? 19.233 28.507 23.352 1.00 14.18 27 TRP C CA 1
ATOM 2162 C C . TRP C 1 7 ? 18.590 27.186 22.948 1.00 15.14 27 TRP C C 1
ATOM 2163 O O . TRP C 1 7 ? 18.513 26.892 21.767 1.00 14.73 27 TRP C O 1
ATOM 2174 N N . ASP C 1 8 ? 18.211 26.376 23.952 1.00 14.27 28 ASP C N 1
ATOM 2175 C CA . ASP C 1 8 ? 17.570 25.127 23.720 1.00 17.19 28 ASP C CA 1
ATOM 2176 C C . ASP C 1 8 ? 16.724 24.813 24.991 1.00 16.44 28 ASP C C 1
ATOM 2177 O O . ASP C 1 8 ? 17.244 24.849 26.109 1.00 15.40 28 ASP C O 1
ATOM 2182 N N . ASP C 1 9 ? 15.454 24.493 24.780 1.00 17.41 29 ASP C N 1
ATOM 2183 C CA . ASP C 1 9 ? 14.553 24.072 25.891 1.00 17.98 29 ASP C CA 1
ATOM 2184 C C . ASP C 1 9 ? 15.096 22.844 26.636 1.00 17.83 29 ASP C C 1
ATOM 2185 O O . ASP C 1 9 ? 14.775 22.647 27.804 1.00 18.83 29 ASP C O 1
ATOM 2190 N N . LYS C 1 10 ? 15.916 22.042 25.977 1.00 18.05 30 LYS C N 1
ATOM 2191 C CA . LYS C 1 10 ? 16.397 20.769 26.577 1.00 19.85 30 LYS C CA 1
ATOM 2192 C C . LYS C 1 10 ? 17.032 21.025 27.948 1.00 20.38 30 LYS C C 1
ATOM 2193 O O . LYS C 1 10 ? 16.865 20.245 28.901 1.00 18.80 30 LYS C O 1
ATOM 2199 N N . PHE C 1 11 ? 17.761 22.133 28.066 1.00 19.03 31 PHE C N 1
ATOM 2200 C CA . PHE C 1 11 ? 18.560 22.331 29.265 1.00 19.34 31 PHE C CA 1
ATOM 2201 C C . PHE C 1 11 ? 17.793 22.885 30.414 1.00 19.72 31 PHE C C 1
ATOM 2202 O O . PHE C 1 11 ? 18.313 23.077 31.503 1.00 21.56 31 PHE C O 1
ATOM 2210 N N . GLN C 1 12 ? 16.508 23.063 30.222 1.00 19.68 32 GLN C N 1
ATOM 2211 C CA . GLN C 1 12 ? 15.722 23.371 31.381 1.00 20.55 32 GLN C CA 1
ATOM 2212 C C . GLN C 1 12 ? 14.563 22.372 31.540 1.00 21.64 32 GLN C C 1
ATOM 2213 O O . GLN C 1 12 ? 13.524 22.675 32.118 1.00 19.84 32 GLN C O 1
ATOM 2219 N N . ASN C 1 13 ? 14.765 21.174 30.993 1.00 21.62 33 ASN C N 1
ATOM 2220 C CA . ASN C 1 13 ? 13.688 20.183 30.974 1.00 21.70 33 ASN C CA 1
ATOM 2221 C C . ASN C 1 13 ? 13.975 19.314 32.190 1.00 21.85 33 ASN C C 1
ATOM 2222 O O . ASN C 1 13 ? 14.912 18.489 32.217 1.00 20.92 33 ASN C O 1
ATOM 2227 N N . ASP C 1 14 ? 13.162 19.581 33.200 1.00 23.23 34 ASP C N 1
ATOM 2228 C CA . ASP C 1 14 ? 13.300 19.025 34.534 1.00 26.42 34 ASP C CA 1
ATOM 2229 C C . ASP C 1 14 ? 13.315 17.483 34.502 1.00 25.47 34 ASP C C 1
ATOM 2230 O O . ASP C 1 14 ? 14.063 16.860 35.244 1.00 25.03 34 ASP C O 1
ATOM 2235 N N . THR C 1 15 ? 12.523 16.890 33.602 1.00 25.01 35 THR C N 1
ATOM 2236 C CA . THR C 1 15 ? 12.309 15.426 33.563 1.00 25.25 35 THR C CA 1
ATOM 2237 C C . THR C 1 15 ? 13.317 14.602 32.751 1.00 24.42 35 THR C C 1
ATOM 2238 O O . THR C 1 15 ? 13.269 13.372 32.750 1.00 23.74 35 THR C O 1
ATOM 2242 N N . LEU C 1 16 ? 14.236 15.228 32.029 1.00 23.49 36 LEU C N 1
ATOM 2243 C CA . LEU C 1 16 ? 15.154 14.442 31.253 1.00 22.53 36 LEU C CA 1
ATOM 2244 C C . LEU C 1 16 ? 16.069 13.741 32.202 1.00 22.68 36 LEU C C 1
ATOM 2245 O O . LEU C 1 16 ? 16.613 14.351 33.124 1.00 21.96 36 LEU C O 1
ATOM 2250 N N . SER C 1 17 ? 16.303 12.466 31.937 1.00 22.35 37 SER C N 1
ATOM 2251 C CA . SER C 1 17 ? 17.272 11.724 32.676 1.00 22.49 37 SER C CA 1
ATOM 2252 C C . SER C 1 17 ? 18.738 12.221 32.453 1.00 21.78 37 SER C C 1
ATOM 2253 O O . SER C 1 17 ? 19.155 12.574 31.344 1.00 19.72 37 SER C O 1
ATOM 2256 N N . ILE C 1 18 ? 19.544 12.229 33.509 1.00 21.66 38 ILE C N 1
ATOM 2257 C CA . ILE C 1 18 ? 20.940 12.735 33.360 1.00 23.24 38 ILE C CA 1
ATOM 2258 C C . ILE C 1 18 ? 21.701 11.928 32.340 1.00 23.33 38 ILE C C 1
ATOM 2259 O O . ILE C 1 18 ? 22.703 12.391 31.782 1.00 23.69 38 ILE C O 1
ATOM 2264 N N . SER C 1 19 ? 21.194 10.707 32.078 1.00 24.54 39 SER C N 1
ATOM 2265 C CA . SER C 1 19 ? 21.830 9.751 31.173 1.00 25.61 39 SER C CA 1
ATOM 2266 C C . SER C 1 19 ? 21.822 10.293 29.750 1.00 25.40 39 SER C C 1
ATOM 2267 O O . SER C 1 19 ? 22.709 9.943 28.959 1.00 26.94 39 SER C O 1
ATOM 2270 N N . GLU C 1 20 ? 20.889 11.211 29.447 1.00 25.02 40 GLU C N 1
ATOM 2271 C CA . GLU C 1 20 ? 20.728 11.808 28.102 1.00 24.19 40 GLU C CA 1
ATOM 2272 C C . GLU C 1 20 ? 21.733 12.922 27.760 1.00 25.41 40 GLU C C 1
ATOM 2273 O O . GLU C 1 20 ? 21.643 13.523 26.684 1.00 26.20 40 GLU C O 1
ATOM 2279 N N . PHE C 1 21 ? 22.653 13.246 28.677 1.00 23.52 41 PHE C N 1
ATOM 2280 C CA . PHE C 1 21 ? 23.568 14.345 28.438 1.00 23.18 41 PHE C CA 1
ATOM 2281 C C . PHE C 1 21 ? 24.961 13.768 28.455 1.00 22.20 41 PHE C C 1
ATOM 2282 O O . PHE C 1 21 ? 25.230 12.777 29.129 1.00 21.81 41 PHE C O 1
ATOM 2290 N N . LYS C 1 22 ? 25.883 14.374 27.759 1.00 22.32 42 LYS C N 1
ATOM 2291 C CA . LYS C 1 22 ? 27.212 13.820 27.744 1.00 23.07 42 LYS C CA 1
ATOM 2292 C C . LYS C 1 22 ? 27.905 13.911 29.094 1.00 23.53 42 LYS C C 1
ATOM 2293 O O . LYS C 1 22 ? 28.846 13.237 29.321 1.00 24.55 42 LYS C O 1
ATOM 2299 N N . CYS C 1 23 ? 27.450 14.792 29.952 1.00 22.99 43 CYS C N 1
ATOM 2300 C CA . CYS C 1 23 ? 28.128 14.909 31.262 1.00 23.30 43 CYS C CA 1
ATOM 2301 C C . CYS C 1 23 ? 27.413 14.086 32.340 1.00 23.59 43 CYS C C 1
ATOM 2302 O O . CYS C 1 23 ? 27.447 14.448 33.521 1.00 23.02 43 CYS C O 1
ATOM 2305 N N . SER C 1 24 ? 26.718 12.996 31.977 1.00 22.23 44 SER C N 1
ATOM 2306 C CA . SER C 1 24 ? 25.931 12.264 32.975 1.00 23.40 44 SER C CA 1
ATOM 2307 C C . SER C 1 24 ? 26.769 11.824 34.176 1.00 23.41 44 SER C C 1
ATOM 2308 O O . SER C 1 24 ? 26.287 11.809 35.293 1.00 23.51 44 SER C O 1
ATOM 2311 N N . ALA C 1 25 ? 28.019 11.486 33.942 1.00 24.03 45 ALA C N 1
ATOM 2312 C CA . ALA C 1 25 ? 28.894 11.035 35.047 1.00 24.68 45 ALA C CA 1
ATOM 2313 C C . ALA C 1 25 ? 29.024 12.159 36.091 1.00 24.94 45 ALA C C 1
ATOM 2314 O O . ALA C 1 25 ? 28.728 11.964 37.285 1.00 23.77 45 ALA C O 1
ATOM 2316 N N . ALA C 1 26 ? 29.424 13.337 35.625 1.00 23.05 46 ALA C N 1
ATOM 2317 C CA . ALA C 1 26 ? 29.473 14.537 36.487 1.00 23.97 46 ALA C CA 1
ATOM 2318 C C . ALA C 1 26 ? 28.104 14.919 37.063 1.00 23.05 46 ALA C C 1
ATOM 2319 O O . ALA C 1 26 ? 28.019 15.280 38.231 1.00 24.52 46 ALA C O 1
ATOM 2321 N N . LEU C 1 27 ? 27.019 14.841 36.280 1.00 20.35 47 LEU C N 1
ATOM 2322 C CA . LEU C 1 27 ? 25.700 15.197 36.816 1.00 20.76 47 LEU C CA 1
ATOM 2323 C C . LEU C 1 27 ? 25.264 14.313 38.004 1.00 21.70 47 LEU C C 1
ATOM 2324 O O . LEU C 1 27 ? 24.573 14.795 38.923 1.00 23.09 47 LEU C O 1
ATOM 2329 N N . ALA C 1 28 ? 25.602 13.016 37.957 1.00 22.87 48 ALA C N 1
ATOM 2330 C CA . ALA C 1 28 ? 25.249 12.068 39.056 1.00 24.12 48 ALA C CA 1
ATOM 2331 C C . ALA C 1 28 ? 25.902 12.489 40.402 1.00 26.28 48 ALA C C 1
ATOM 2332 O O . ALA C 1 28 ? 25.462 12.046 41.500 1.00 25.50 48 ALA C O 1
ATOM 2334 N N . LYS C 1 29 ? 26.933 13.319 40.315 1.00 26.21 49 LYS C N 1
ATOM 2335 C CA . LYS C 1 29 ? 27.632 13.783 41.501 1.00 27.81 49 LYS C CA 1
ATOM 2336 C C . LYS C 1 29 ? 27.324 15.248 41.772 1.00 28.31 49 LYS C C 1
ATOM 2337 O O . LYS C 1 29 ? 28.047 15.909 42.518 1.00 27.93 49 LYS C O 1
ATOM 2343 N N . LEU C 1 30 ? 26.254 15.760 41.170 1.00 26.63 50 LEU C N 1
ATOM 2344 C CA . LEU C 1 30 ? 25.908 17.158 41.380 1.00 27.93 50 LEU C CA 1
ATOM 2345 C C . LEU C 1 30 ? 24.505 17.377 41.903 1.00 28.63 50 LEU C C 1
ATOM 2346 O O . LEU C 1 30 ? 23.818 18.317 41.507 1.00 27.35 50 LEU C O 1
ATOM 2351 N N . GLY C 1 31 ? 24.067 16.502 42.825 1.00 29.84 51 GLY C N 1
ATOM 2352 C CA . GLY C 1 31 ? 22.750 16.652 43.474 1.00 30.67 51 GLY C CA 1
ATOM 2353 C C . GLY C 1 31 ? 22.992 17.124 44.893 1.00 32.55 51 GLY C C 1
ATOM 2354 O O . GLY C 1 31 ? 24.132 17.058 45.393 1.00 32.74 51 GLY C O 1
ATOM 2355 N N . PRO C 1 32 ? 21.940 17.608 45.551 1.00 34.40 52 PRO C N 1
ATOM 2356 C CA . PRO C 1 32 ? 22.087 18.093 46.926 1.00 36.19 52 PRO C CA 1
ATOM 2357 C C . PRO C 1 32 ? 22.320 16.968 47.934 1.00 38.86 52 PRO C C 1
ATOM 2358 O O . PRO C 1 32 ? 22.761 17.226 49.058 1.00 39.41 52 PRO C O 1
ATOM 2362 N N . ASP C 1 33 ? 22.068 15.725 47.532 1.00 41.18 53 ASP C N 1
ATOM 2363 C CA . ASP C 1 33 ? 22.045 14.609 48.496 1.00 43.64 53 ASP C CA 1
ATOM 2364 C C . ASP C 1 33 ? 22.769 13.437 47.869 1.00 44.55 53 ASP C C 1
ATOM 2365 O O . ASP C 1 33 ? 22.148 12.680 47.132 1.00 44.71 53 ASP C O 1
ATOM 2370 N N . PRO C 1 34 ? 24.110 13.343 48.057 1.00 45.68 54 PRO C N 1
ATOM 2371 C CA . PRO C 1 34 ? 24.886 12.153 47.634 1.00 45.84 54 PRO C CA 1
ATOM 2372 C C . PRO C 1 34 ? 24.338 10.722 47.910 1.00 45.62 54 PRO C C 1
ATOM 2373 O O . PRO C 1 34 ? 24.728 9.801 47.182 1.00 45.70 54 PRO C O 1
ATOM 2377 N N . LYS C 1 35 ? 23.428 10.556 48.879 1.00 44.83 55 LYS C N 1
ATOM 2378 C CA . LYS C 1 35 ? 22.704 9.273 49.103 1.00 44.87 55 LYS C CA 1
ATOM 2379 C C . LYS C 1 35 ? 21.481 9.020 48.155 1.00 44.39 55 LYS C C 1
ATOM 2380 O O . LYS C 1 35 ? 20.880 7.931 48.175 1.00 44.08 55 LYS C O 1
ATOM 2386 N N . HIS C 1 36 ? 21.066 10.055 47.415 1.00 43.09 56 HIS C N 1
ATOM 2387 C CA . HIS C 1 36 ? 19.995 9.964 46.422 1.00 41.90 56 HIS C CA 1
ATOM 2388 C C . HIS C 1 36 ? 20.392 10.865 45.256 1.00 40.51 56 HIS C C 1
ATOM 2389 O O . HIS C 1 36 ? 19.823 11.956 45.078 1.00 40.31 56 HIS C O 1
ATOM 2396 N N . PRO C 1 37 ? 21.409 10.437 44.484 1.00 38.56 57 PRO C N 1
ATOM 2397 C CA . PRO C 1 37 ? 21.941 11.258 43.391 1.00 37.17 57 PRO C CA 1
ATOM 2398 C C . PRO C 1 37 ? 20.877 11.627 42.345 1.00 36.00 57 PRO C C 1
ATOM 2399 O O . PRO C 1 37 ? 19.817 10.968 42.274 1.00 34.27 57 PRO C O 1
ATOM 2403 N N . PRO C 1 38 ? 21.140 12.697 41.557 1.00 34.66 58 PRO C N 1
ATOM 2404 C CA . PRO C 1 38 ? 20.096 13.134 40.654 1.00 34.21 58 PRO C CA 1
ATOM 2405 C C . PRO C 1 38 ? 19.899 12.064 39.624 1.00 32.98 58 PRO C C 1
ATOM 2406 O O . PRO C 1 38 ? 20.884 11.451 39.156 1.00 31.55 58 PRO C O 1
ATOM 2410 N N . THR C 1 39 ? 18.652 11.848 39.272 1.00 31.35 59 THR C N 1
ATOM 2411 C CA . THR C 1 39 ? 18.447 10.958 38.164 1.00 32.50 59 THR C CA 1
ATOM 2412 C C . THR C 1 39 ? 17.912 11.686 36.949 1.00 30.58 59 THR C C 1
ATOM 2413 O O . THR C 1 39 ? 17.945 11.120 35.832 1.00 28.86 59 THR C O 1
ATOM 2417 N N . LYS C 1 40 ? 17.359 12.881 37.198 1.00 28.88 60 LYS C N 1
ATOM 2418 C CA . LYS C 1 40 ? 16.848 13.762 36.152 1.00 28.48 60 LYS C CA 1
ATOM 2419 C C . LYS C 1 40 ? 17.486 15.150 36.289 1.00 26.70 60 LYS C C 1
ATOM 2420 O O . LYS C 1 40 ? 17.927 15.568 37.370 1.00 24.54 60 LYS C O 1
ATOM 2426 N N . LEU C 1 41 ? 17.497 15.863 35.184 1.00 24.57 61 LEU C N 1
ATOM 2427 C CA . LEU C 1 41 ? 18.158 17.140 35.129 1.00 21.72 61 LEU C CA 1
ATOM 2428 C C . LEU C 1 41 ? 17.672 18.087 36.207 1.00 21.97 61 LEU C C 1
ATOM 2429 O O . LEU C 1 41 ? 18.482 18.827 36.793 1.00 22.50 61 LEU C O 1
ATOM 2434 N N . GLY C 1 42 ? 16.373 18.086 36.460 1.00 21.09 62 GLY C N 1
ATOM 2435 C CA . GLY C 1 42 ? 15.771 18.989 37.422 1.00 23.80 62 GLY C CA 1
ATOM 2436 C C . GLY C 1 42 ? 16.318 18.809 38.832 1.00 23.92 62 GLY C C 1
ATOM 2437 O O . GLY C 1 42 ? 16.117 19.648 39.706 1.00 24.11 62 GLY C O 1
ATOM 2438 N N . GLU C 1 43 ? 17.033 17.723 39.058 1.00 24.21 63 GLU C N 1
ATOM 2439 C CA . GLU C 1 43 ? 17.452 17.443 40.422 1.00 26.19 63 GLU C CA 1
ATOM 2440 C C . GLU C 1 43 ? 18.897 17.874 40.550 1.00 24.95 63 GLU C C 1
ATOM 2441 O O . GLU C 1 43 ? 19.474 17.785 41.636 1.00 25.82 63 GLU C O 1
ATOM 2447 N N . VAL C 1 44 ? 19.476 18.364 39.448 1.00 21.94 64 VAL C N 1
ATOM 2448 C CA . VAL C 1 44 ? 20.900 18.696 39.440 1.00 21.23 64 VAL C CA 1
ATOM 2449 C C . VAL C 1 44 ? 21.040 20.118 40.035 1.00 20.49 64 VAL C C 1
ATOM 2450 O O . VAL C 1 44 ? 20.214 21.005 39.765 1.00 20.80 64 VAL C O 1
ATOM 2454 N N . LEU C 1 45 ? 22.040 20.299 40.883 1.00 20.94 65 LEU C N 1
ATOM 2455 C CA . LEU C 1 45 ? 22.301 21.593 41.530 1.00 20.23 65 LEU C CA 1
ATOM 2456 C C . LEU C 1 45 ? 22.487 22.634 40.411 1.00 21.21 65 LEU C C 1
ATOM 2457 O O . LEU C 1 45 ? 23.224 22.363 39.446 1.00 20.84 65 LEU C O 1
ATOM 2462 N N . ASN C 1 46 ? 21.785 23.760 40.576 1.00 21.08 66 ASN C N 1
ATOM 2463 C CA . ASN C 1 46 ? 21.856 24.933 39.672 1.00 20.11 66 ASN C CA 1
ATOM 2464 C C . ASN C 1 46 ? 20.887 24.861 38.505 1.00 20.37 66 ASN C C 1
ATOM 2465 O O . ASN C 1 46 ? 20.817 25.766 37.702 1.00 20.22 66 ASN C O 1
ATOM 2470 N N . PHE C 1 47 ? 20.058 23.815 38.455 1.00 20.27 67 PHE C N 1
ATOM 2471 C CA . PHE C 1 47 ? 18.990 23.730 37.443 1.00 20.57 67 PHE C CA 1
ATOM 2472 C C . PHE C 1 47 ? 18.107 24.941 37.603 1.00 20.65 67 PHE C C 1
ATOM 2473 O O . PHE C 1 47 ? 17.822 25.294 38.722 1.00 22.51 67 PHE C O 1
ATOM 2481 N N . PRO C 1 48 ? 17.643 25.578 36.510 1.00 19.70 68 PRO C N 1
ATOM 2482 C CA . PRO C 1 48 ? 17.924 25.262 35.082 1.00 19.71 68 PRO C CA 1
ATOM 2483 C C . PRO C 1 48 ? 18.986 26.172 34.426 1.00 19.41 68 PRO C C 1
ATOM 2484 O O . PRO C 1 48 ? 18.888 26.484 33.232 1.00 20.16 68 PRO C O 1
ATOM 2488 N N . HIS C 1 49 ? 20.016 26.551 35.197 1.00 19.57 69 HIS C N 1
ATOM 2489 C CA . HIS C 1 49 ? 21.048 27.463 34.714 1.00 19.45 69 HIS C CA 1
ATOM 2490 C C . HIS C 1 49 ? 22.114 26.627 34.050 1.00 18.08 69 HIS C C 1
ATOM 2491 O O . HIS C 1 49 ? 23.261 26.538 34.488 1.00 17.72 69 HIS C O 1
ATOM 2498 N N . PHE C 1 50 ? 21.675 25.951 32.986 1.00 16.34 70 PHE C N 1
ATOM 2499 C CA . PHE C 1 50 ? 22.465 24.919 32.388 1.00 16.82 70 PHE C CA 1
ATOM 2500 C C . PHE C 1 50 ? 22.814 25.186 30.929 1.00 17.31 70 PHE C C 1
ATOM 2501 O O . PHE C 1 50 ? 22.021 25.760 30.182 1.00 16.91 70 PHE C O 1
ATOM 2509 N N . VAL C 1 51 ? 24.023 24.809 30.563 1.00 16.66 71 VAL C N 1
ATOM 2510 C CA . VAL C 1 51 ? 24.426 24.962 29.182 1.00 17.68 71 VAL C CA 1
ATOM 2511 C C . VAL C 1 51 ? 25.086 23.714 28.684 1.00 18.49 71 VAL C C 1
ATOM 2512 O O . VAL C 1 51 ? 25.671 22.943 29.459 1.00 16.66 71 VAL C O 1
ATOM 2516 N N . ALA C 1 52 ? 25.089 23.593 27.357 1.00 18.59 72 ALA C N 1
ATOM 2517 C CA . ALA C 1 52 ? 26.015 22.716 26.711 1.00 18.81 72 ALA C CA 1
ATOM 2518 C C . ALA C 1 52 ? 27.206 23.541 26.222 1.00 18.94 72 ALA C C 1
ATOM 2519 O O . ALA C 1 52 ? 27.076 24.721 25.905 1.00 17.30 72 ALA C O 1
ATOM 2521 N N . ALA C 1 53 ? 28.384 22.930 26.195 1.00 18.57 73 ALA C N 1
ATOM 2522 C CA . ALA C 1 53 ? 29.589 23.659 25.832 1.00 19.48 73 ALA C CA 1
ATOM 2523 C C . ALA C 1 53 ? 30.598 22.654 25.246 1.00 20.66 73 ALA C C 1
ATOM 2524 O O . ALA C 1 53 ? 30.482 21.464 25.533 1.00 21.23 73 ALA C O 1
ATOM 2526 N N . PRO C 1 54 ? 31.608 23.140 24.502 1.00 20.96 74 PRO C N 1
ATOM 2527 C CA . PRO C 1 54 ? 32.526 22.250 23.849 1.00 22.16 74 PRO C CA 1
ATOM 2528 C C . PRO C 1 54 ? 33.418 21.558 24.831 1.00 21.94 74 PRO C C 1
ATOM 2529 O O . PRO C 1 54 ? 33.909 22.145 25.790 1.00 21.14 74 PRO C O 1
ATOM 2533 N N . GLU C 1 55 ? 33.621 20.285 24.560 1.00 22.19 75 GLU C N 1
ATOM 2534 C CA . GLU C 1 55 ? 34.508 19.497 25.365 1.00 24.24 75 GLU C CA 1
ATOM 2535 C C . GLU C 1 55 ? 35.916 20.089 25.390 1.00 24.16 75 GLU C C 1
ATOM 2536 O O . GLU C 1 55 ? 36.552 20.102 26.443 1.00 25.38 75 GLU C O 1
ATOM 2542 N N . ALA C 1 56 ? 36.374 20.635 24.270 1.00 24.39 76 ALA C N 1
ATOM 2543 C CA . ALA C 1 56 ? 37.767 21.134 24.191 1.00 24.74 76 ALA C CA 1
ATOM 2544 C C . ALA C 1 56 ? 37.945 22.338 25.099 1.00 25.61 76 ALA C C 1
ATOM 2545 O O . ALA C 1 56 ? 39.064 22.651 25.462 1.00 25.93 76 ALA C O 1
ATOM 2547 N N . GLN C 1 57 ? 36.849 22.984 25.496 1.00 24.38 77 GLN C N 1
ATOM 2548 C CA . GLN C 1 57 ? 36.965 24.249 26.224 1.00 24.08 77 GLN C CA 1
ATOM 2549 C C . GLN C 1 57 ? 36.431 24.295 27.612 1.00 24.10 77 GLN C C 1
ATOM 2550 O O . GLN C 1 57 ? 36.758 25.228 28.344 1.00 21.63 77 GLN C O 1
ATOM 2556 N N . THR C 1 58 ? 35.639 23.283 27.984 1.00 21.90 78 THR C N 1
ATOM 2557 C CA . THR C 1 58 ? 34.958 23.248 29.235 1.00 23.16 78 THR C CA 1
ATOM 2558 C C . THR C 1 58 ? 34.979 21.815 29.808 1.00 24.10 78 THR C C 1
ATOM 2559 O O . THR C 1 58 ? 34.926 20.804 29.052 1.00 24.94 78 THR C O 1
ATOM 2563 N N . GLU C 1 59 ? 35.017 21.725 31.135 1.00 23.80 79 GLU C N 1
ATOM 2564 C CA . GLU C 1 59 ? 34.881 20.445 31.845 1.00 23.68 79 GLU C CA 1
ATOM 2565 C C . GLU C 1 59 ? 33.433 20.151 32.188 1.00 23.69 79 GLU C C 1
ATOM 2566 O O . GLU C 1 59 ? 32.639 21.062 32.467 1.00 23.30 79 GLU C O 1
ATOM 2572 N N . CYS C 1 60 ? 33.048 18.878 32.108 1.00 23.39 80 CYS C N 1
ATOM 2573 C CA . CYS C 1 60 ? 31.679 18.506 32.559 1.00 23.22 80 CYS C CA 1
ATOM 2574 C C . CYS C 1 60 ? 31.415 18.982 33.978 1.00 22.71 80 CYS C C 1
ATOM 2575 O O . CYS C 1 60 ? 32.204 18.686 34.882 1.00 20.28 80 CYS C O 1
ATOM 2578 N N . GLY C 1 61 ? 30.298 19.663 34.200 1.00 20.23 81 GLY C N 1
ATOM 2579 C CA . GLY C 1 61 ? 29.960 20.061 35.549 1.00 22.54 81 GLY C CA 1
ATOM 2580 C C . GLY C 1 61 ? 30.654 21.352 36.004 1.00 23.07 81 GLY C C 1
ATOM 2581 O O . GLY C 1 61 ? 30.403 21.841 37.107 1.00 23.32 81 GLY C O 1
ATOM 2582 N N . SER C 1 62 ? 31.534 21.884 35.169 1.00 21.97 82 SER C N 1
ATOM 2583 C CA . SER C 1 62 ? 32.114 23.173 35.484 1.00 22.21 82 SER C CA 1
ATOM 2584 C C . SER C 1 62 ? 31.075 24.309 35.533 1.00 21.10 82 SER C C 1
ATOM 2585 O O . SER C 1 62 ? 29.968 24.230 35.010 1.00 21.27 82 SER C O 1
ATOM 2588 N N . CYS C 1 63 ? 31.466 25.365 36.226 1.00 20.45 83 CYS C N 1
ATOM 2589 C CA . CYS C 1 63 ? 30.654 26.489 36.471 1.00 20.57 83 CYS C CA 1
ATOM 2590 C C . CYS C 1 63 ? 31.263 27.645 35.691 1.00 18.20 83 CYS C C 1
ATOM 2591 O O . CYS C 1 63 ? 32.456 27.954 35.806 1.00 19.68 83 CYS C O 1
ATOM 2594 N N . TRP C 1 64 ? 30.459 28.283 34.868 1.00 16.61 84 TRP C N 1
ATOM 2595 C CA . TRP C 1 64 ? 30.992 29.377 34.051 1.00 16.24 84 TRP C CA 1
ATOM 2596 C C . TRP C 1 64 ? 30.199 30.627 34.284 1.00 15.85 84 TRP C C 1
ATOM 2597 O O . TRP C 1 64 ? 28.941 30.597 34.365 1.00 16.16 84 TRP C O 1
ATOM 2608 N N . LYS C 1 65 ? 30.907 31.743 34.415 1.00 15.46 85 LYS C N 1
ATOM 2609 C CA . LYS C 1 65 ? 30.215 33.015 34.574 1.00 15.45 85 LYS C CA 1
ATOM 2610 C C . LYS C 1 65 ? 30.080 33.672 33.217 1.00 15.64 85 LYS C C 1
ATOM 2611 O O . LYS C 1 65 ? 31.074 34.010 32.574 1.00 15.56 85 LYS C O 1
ATOM 2617 N N . LEU C 1 66 ? 28.849 33.928 32.807 1.00 16.14 86 LEU C N 1
ATOM 2618 C CA . LEU C 1 66 ? 28.654 34.475 31.494 1.00 15.14 86 LEU C CA 1
ATOM 2619 C C . LEU C 1 66 ? 28.139 35.874 31.730 1.00 15.79 86 LEU C C 1
ATOM 2620 O O . LEU C 1 66 ? 27.416 36.103 32.687 1.00 16.01 86 LEU C O 1
ATOM 2625 N N . ARG C 1 67 ? 28.534 36.795 30.888 1.00 14.90 87 ARG C N 1
ATOM 2626 C CA . ARG C 1 67 ? 28.077 38.148 30.988 1.00 15.79 87 ARG C CA 1
ATOM 2627 C C . ARG C 1 67 ? 27.603 38.583 29.649 1.00 14.85 87 ARG C C 1
ATOM 2628 O O . ARG C 1 67 ? 28.193 38.248 28.658 1.00 15.04 87 ARG C O 1
ATOM 2636 N N . TYR C 1 68 ? 26.514 39.339 29.663 1.00 15.98 88 TYR C N 1
ATOM 2637 C CA . TYR C 1 68 ? 25.951 39.861 28.483 1.00 16.70 88 TYR C CA 1
ATOM 2638 C C . TYR C 1 68 ? 25.329 41.199 28.805 1.00 17.52 88 TYR C C 1
ATOM 2639 O O . TYR C 1 68 ? 24.411 41.252 29.612 1.00 16.49 88 TYR C O 1
ATOM 2648 N N . LYS C 1 69 ? 25.825 42.254 28.147 1.00 16.57 89 LYS C N 1
ATOM 2649 C CA . LYS C 1 69 ? 25.369 43.608 28.405 1.00 17.45 89 LYS C CA 1
ATOM 2650 C C . LYS C 1 69 ? 25.250 43.842 29.924 1.00 18.81 89 LYS C C 1
ATOM 2651 O O . LYS C 1 69 ? 26.209 43.631 30.635 1.00 18.65 89 LYS C O 1
ATOM 2657 N N . GLY C 1 70 ? 24.103 44.208 30.448 1.00 17.41 90 GLY C N 1
ATOM 2658 C CA . GLY C 1 70 ? 24.253 44.455 31.913 1.00 20.61 90 GLY C CA 1
ATOM 2659 C C . GLY C 1 70 ? 24.113 43.203 32.806 1.00 20.93 90 GLY C C 1
ATOM 2660 O O . GLY C 1 70 ? 24.137 43.330 34.055 1.00 21.53 90 GLY C O 1
ATOM 2661 N N . ASN C 1 71 ? 23.945 42.021 32.194 1.00 18.19 91 ASN C N 1
ATOM 2662 C CA . ASN C 1 71 ? 23.472 40.832 32.920 1.00 18.23 91 ASN C CA 1
ATOM 2663 C C . ASN C 1 71 ? 24.570 39.799 33.046 1.00 17.87 91 ASN C C 1
ATOM 2664 O O . ASN C 1 71 ? 25.508 39.793 32.267 1.00 17.55 91 ASN C O 1
ATOM 2669 N N . HIS C 1 72 ? 24.473 38.933 34.061 1.00 16.71 92 HIS C N 1
ATOM 2670 C CA . HIS C 1 72 ? 25.382 37.799 34.098 1.00 17.46 92 HIS C CA 1
ATOM 2671 C C . HIS C 1 72 ? 24.648 36.556 34.611 1.00 17.28 92 HIS C C 1
ATOM 2672 O O . HIS C 1 72 ? 23.566 36.690 35.129 1.00 17.76 92 HIS C O 1
ATOM 2679 N N . ALA C 1 73 ? 25.222 35.371 34.433 1.00 16.85 93 ALA C N 1
ATOM 2680 C CA . ALA C 1 73 ? 24.618 34.139 34.996 1.00 18.34 93 ALA C CA 1
ATOM 2681 C C . ALA C 1 73 ? 25.760 33.219 35.279 1.00 17.25 93 ALA C C 1
ATOM 2682 O O . ALA C 1 73 ? 26.760 33.252 34.592 1.00 19.15 93 ALA C O 1
ATOM 2684 N N . PHE C 1 74 ? 25.598 32.383 36.305 1.00 17.14 94 PHE C N 1
ATOM 2685 C CA . PHE C 1 74 ? 26.517 31.332 36.548 1.00 16.99 94 PHE C CA 1
ATOM 2686 C C . PHE C 1 74 ? 25.838 30.056 36.091 1.00 18.14 94 PHE C C 1
ATOM 2687 O O . PHE C 1 74 ? 24.748 29.671 36.580 1.00 17.46 94 PHE C O 1
ATOM 2695 N N . VAL C 1 75 ? 26.490 29.434 35.136 1.00 17.41 95 VAL C N 1
ATOM 2696 C CA . VAL C 1 75 ? 25.907 28.261 34.490 1.00 17.01 95 VAL C CA 1
ATOM 2697 C C . VAL C 1 75 ? 26.760 27.057 34.690 1.00 16.42 95 VAL C C 1
ATOM 2698 O O . VAL C 1 75 ? 28.016 27.134 34.711 1.00 15.45 95 VAL C O 1
ATOM 2702 N N . THR C 1 76 ? 26.064 25.914 34.736 1.00 17.97 96 THR C N 1
ATOM 2703 C CA . THR C 1 76 ? 26.801 24.650 34.877 1.00 18.46 96 THR C CA 1
ATOM 2704 C C . THR C 1 76 ? 26.834 23.958 33.498 1.00 17.30 96 THR C C 1
ATOM 2705 O O . THR C 1 76 ? 25.848 23.910 32.837 1.00 17.36 96 THR C O 1
ATOM 2709 N N . VAL C 1 77 ? 27.995 23.491 33.071 1.00 15.53 97 VAL C N 1
ATOM 2710 C CA . VAL C 1 77 ? 28.117 22.761 31.819 1.00 16.62 97 VAL C CA 1
ATOM 2711 C C . VAL C 1 77 ? 27.568 21.358 32.071 1.00 17.38 97 VAL C C 1
ATOM 2712 O O . VAL C 1 77 ? 28.147 20.598 32.889 1.00 16.33 97 VAL C O 1
ATOM 2716 N N . VAL C 1 78 ? 26.416 21.053 31.413 1.00 17.65 98 VAL C N 1
ATOM 2717 C CA . VAL C 1 78 ? 25.770 19.738 31.594 1.00 17.82 98 VAL C CA 1
ATOM 2718 C C . VAL C 1 78 ? 25.821 18.860 30.337 1.00 20.01 98 VAL C C 1
ATOM 2719 O O . VAL C 1 78 ? 25.476 17.671 30.408 1.00 20.87 98 VAL C O 1
ATOM 2723 N N . ASP C 1 79 ? 26.279 19.408 29.218 1.00 18.26 99 ASP C N 1
ATOM 2724 C CA . ASP C 1 79 ? 26.234 18.667 27.950 1.00 19.58 99 ASP C CA 1
ATOM 2725 C C . ASP C 1 79 ? 27.274 19.259 27.012 1.00 20.19 99 ASP C C 1
ATOM 2726 O O . ASP C 1 79 ? 27.914 20.282 27.323 1.00 20.39 99 ASP C O 1
ATOM 2731 N N . ARG C 1 80 ? 27.468 18.614 25.864 1.00 19.08 100 ARG C N 1
ATOM 2732 C CA . ARG C 1 80 ? 28.446 19.052 24.918 1.00 20.06 100 ARG C CA 1
ATOM 2733 C C . ARG C 1 80 ? 27.791 19.555 23.643 1.00 20.08 100 ARG C C 1
ATOM 2734 O O . ARG C 1 80 ? 26.682 19.143 23.291 1.00 18.62 100 ARG C O 1
ATOM 2742 N N . VAL C 1 81 ? 28.507 20.473 23.006 1.00 19.23 101 VAL C N 1
ATOM 2743 C CA . VAL C 1 81 ? 28.295 20.795 21.616 1.00 20.62 101 VAL C CA 1
ATOM 2744 C C . VAL C 1 81 ? 29.601 20.627 20.905 1.00 20.65 101 VAL C C 1
ATOM 2745 O O . VAL C 1 81 ? 30.667 20.618 21.531 1.00 20.87 101 VAL C O 1
ATOM 2749 N N . GLU C 1 82 ? 29.515 20.450 19.591 1.00 21.46 102 GLU C N 1
ATOM 2750 C CA . GLU C 1 82 ? 30.728 20.201 18.832 1.00 22.09 102 GLU C CA 1
ATOM 2751 C C . GLU C 1 82 ? 31.425 21.520 18.522 1.00 20.82 102 GLU C C 1
ATOM 2752 O O . GLU C 1 82 ? 32.654 21.583 18.536 1.00 20.00 102 GLU C O 1
ATOM 2758 N N . GLU C 1 83 ? 30.652 22.563 18.201 1.00 19.77 103 GLU C N 1
ATOM 2759 C CA . GLU C 1 83 ? 31.266 23.815 17.765 1.00 19.90 103 GLU C CA 1
ATOM 2760 C C . GLU C 1 83 ? 32.087 24.549 18.843 1.00 19.98 103 GLU C C 1
ATOM 2761 O O . GLU C 1 83 ? 31.595 24.800 19.927 1.00 17.94 103 GLU C O 1
ATOM 2767 N N . ALA C 1 84 ? 33.328 24.935 18.529 1.00 19.53 104 ALA C N 1
ATOM 2768 C CA . ALA C 1 84 ? 34.130 25.682 19.499 1.00 19.18 104 ALA C CA 1
ATOM 2769 C C . ALA C 1 84 ? 33.377 27.018 19.835 1.00 19.54 104 ALA C C 1
ATOM 2770 O O . ALA C 1 84 ? 32.629 27.540 18.986 1.00 19.68 104 ALA C O 1
ATOM 2772 N N . ASN C 1 85 ? 33.635 27.588 21.026 1.00 17.67 105 ASN C N 1
ATOM 2773 C CA . ASN C 1 85 ? 33.165 28.939 21.322 1.00 15.91 105 ASN C CA 1
ATOM 2774 C C . ASN C 1 85 ? 31.636 29.109 21.283 1.00 16.56 105 ASN C C 1
ATOM 2775 O O . ASN C 1 85 ? 31.135 30.206 21.048 1.00 16.35 105 ASN C O 1
ATOM 2780 N N . LEU C 1 86 ? 30.904 28.025 21.523 1.00 17.06 106 LEU C N 1
ATOM 2781 C CA . LEU C 1 86 ? 29.453 28.110 21.518 1.00 16.06 106 LEU C CA 1
ATOM 2782 C C . LEU C 1 86 ? 28.969 27.556 22.835 1.00 16.10 106 LEU C C 1
ATOM 2783 O O . LEU C 1 86 ? 29.338 26.445 23.225 1.00 17.29 106 LEU C O 1
ATOM 2788 N N . PHE C 1 87 ? 28.106 28.304 23.521 1.00 15.19 107 PHE C N 1
ATOM 2789 C CA . PHE C 1 87 ? 27.300 27.730 24.611 1.00 15.1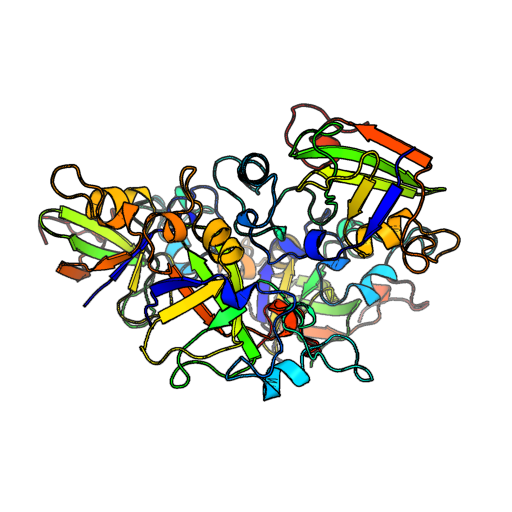5 107 PHE C CA 1
ATOM 2790 C C . PHE C 1 87 ? 25.881 27.625 24.090 1.00 15.64 107 PHE C C 1
ATOM 2791 O O . PHE C 1 87 ? 25.469 28.510 23.338 1.00 16.35 107 PHE C O 1
ATOM 2799 N N . VAL C 1 88 ? 25.172 26.574 24.469 1.00 15.19 108 VAL C N 1
ATOM 2800 C CA . VAL C 1 88 ? 23.720 26.506 24.199 1.00 14.86 108 VAL C CA 1
ATOM 2801 C C . VAL C 1 88 ? 23.099 26.397 25.576 1.00 15.92 108 VAL C C 1
ATOM 2802 O O . VAL C 1 88 ? 23.372 25.418 26.301 1.00 16.13 108 VAL C O 1
ATOM 2806 N N . GLY C 1 89 ? 22.229 27.344 25.907 1.00 15.56 109 GLY C N 1
ATOM 2807 C CA . GLY C 1 89 ? 21.771 27.439 27.277 1.00 17.17 109 GLY C CA 1
ATOM 2808 C C . GLY C 1 89 ? 20.299 27.141 27.345 1.00 16.94 109 GLY C C 1
ATOM 2809 O O . GLY C 1 89 ? 19.550 27.304 26.335 1.00 16.01 109 GLY C O 1
ATOM 2810 N N . GLY C 1 90 ? 19.851 26.751 28.551 1.00 17.42 110 GLY C N 1
ATOM 2811 C CA . GLY C 1 90 ? 18.432 26.656 28.803 1.00 16.13 110 GLY C CA 1
ATOM 2812 C C . GLY C 1 90 ? 17.798 27.944 28.345 1.00 17.43 110 GLY C C 1
ATOM 2813 O O . GLY C 1 90 ? 18.341 29.054 28.562 1.00 15.60 110 GLY C O 1
ATOM 2814 N N . THR C 1 91 ? 16.601 27.825 27.784 1.00 16.19 111 THR C N 1
ATOM 2815 C CA . THR C 1 91 ? 15.965 28.940 27.129 1.00 16.00 111 THR C CA 1
ATOM 2816 C C . THR C 1 91 ? 15.744 30.103 28.087 1.00 16.08 111 THR C C 1
ATOM 2817 O O . THR C 1 91 ? 15.991 31.256 27.734 1.00 14.91 111 THR C O 1
ATOM 2821 N N . ASP C 1 92 ? 15.288 29.842 29.294 1.00 15.99 112 ASP C N 1
ATOM 2822 C CA . ASP C 1 92 ? 14.995 30.981 30.183 1.00 18.63 112 ASP C CA 1
ATOM 2823 C C . ASP C 1 92 ? 16.273 31.653 30.615 1.00 17.52 112 ASP C C 1
ATOM 2824 O O . ASP C 1 92 ? 16.300 32.889 30.786 1.00 17.85 112 ASP C O 1
ATOM 2829 N N . LEU C 1 93 ? 17.311 30.865 30.856 1.00 16.17 113 LEU C N 1
ATOM 2830 C CA . LEU C 1 93 ? 18.614 31.396 31.238 1.00 17.10 113 LEU C CA 1
ATOM 2831 C C . LEU C 1 93 ? 19.076 32.357 30.128 1.00 16.68 113 LEU C C 1
ATOM 2832 O O . LEU C 1 93 ? 19.493 33.495 30.380 1.00 15.33 113 LEU C O 1
ATOM 2837 N N . VAL C 1 94 ? 18.934 31.907 28.882 1.00 15.84 114 VAL C N 1
ATOM 2838 C CA . VAL C 1 94 ? 19.382 32.720 27.755 1.00 15.69 114 VAL C CA 1
ATOM 2839 C C . VAL C 1 94 ? 18.490 33.949 27.615 1.00 16.04 114 VAL C C 1
ATOM 2840 O O . VAL C 1 94 ? 19.001 35.059 27.381 1.00 16.16 114 VAL C O 1
ATOM 2844 N N . LYS C 1 95 ? 17.171 33.764 27.729 1.00 15.36 115 LYS C N 1
ATOM 2845 C CA . LYS C 1 95 ? 16.298 34.903 27.674 1.00 16.15 115 LYS C CA 1
ATOM 2846 C C . LYS C 1 95 ? 16.709 35.951 28.699 1.00 15.87 115 LYS C C 1
ATOM 2847 O O . LYS C 1 95 ? 16.878 37.127 28.367 1.00 17.02 115 LYS C O 1
ATOM 2853 N N . ASN C 1 96 ? 16.834 35.540 29.954 1.00 16.50 116 ASN C N 1
ATOM 2854 C CA . ASN C 1 96 ? 17.189 36.492 31.006 1.00 17.30 116 ASN C CA 1
ATOM 2855 C C . ASN C 1 96 ? 18.558 37.150 30.837 1.00 17.69 116 ASN C C 1
ATOM 2856 O O . ASN C 1 96 ? 18.687 38.404 30.939 1.00 17.89 116 ASN C O 1
ATOM 2861 N N . LEU C 1 97 ? 19.547 36.327 30.521 1.00 15.56 117 LEU C N 1
ATOM 2862 C CA . LEU C 1 97 ? 20.913 36.822 30.396 1.00 15.58 117 LEU C CA 1
ATOM 2863 C C . LEU C 1 97 ? 20.972 37.804 29.268 1.00 15.16 117 LEU C C 1
ATOM 2864 O O . LEU C 1 97 ? 21.800 38.740 29.319 1.00 14.50 117 LEU C O 1
ATOM 2869 N N . THR C 1 98 ? 20.178 37.573 28.209 1.00 13.87 118 THR C N 1
ATOM 2870 C CA . THR C 1 98 ? 20.353 38.406 27.034 1.00 15.66 118 THR C CA 1
ATOM 2871 C C . THR C 1 98 ? 19.308 39.454 26.901 1.00 16.09 118 THR C C 1
ATOM 2872 O O . THR C 1 98 ? 19.144 40.058 25.826 1.00 17.62 118 THR C O 1
ATOM 2876 N N . THR C 1 99 ? 18.594 39.715 27.987 1.00 17.92 119 THR C N 1
ATOM 2877 C CA . THR C 1 99 ? 17.624 40.804 28.003 1.00 17.27 119 THR C CA 1
ATOM 2878 C C . THR C 1 99 ? 18.253 42.178 28.006 1.00 18.21 119 THR C C 1
ATOM 2879 O O . THR C 1 99 ? 19.101 42.497 28.842 1.00 18.33 119 THR C O 1
ATOM 2883 N N . PHE C 1 100 ? 17.825 42.990 27.045 1.00 19.22 120 PHE C N 1
ATOM 2884 C CA . PHE C 1 100 ? 18.277 44.364 26.947 1.00 19.54 120 PHE C CA 1
ATOM 2885 C C . PHE C 1 100 ? 17.156 45.189 26.366 1.00 20.24 120 PHE C C 1
ATOM 2886 O O . PHE C 1 100 ? 16.529 44.819 25.366 1.00 20.32 120 PHE C O 1
ATOM 2894 N N . ASN C 1 101 ? 16.858 46.298 27.039 1.00 22.16 121 ASN C N 1
ATOM 2895 C CA . ASN C 1 101 ? 15.896 47.272 26.534 1.00 22.96 121 ASN C CA 1
ATOM 2896 C C . ASN C 1 101 ? 14.558 46.584 26.273 1.00 23.02 121 ASN C C 1
ATOM 2897 O O . ASN C 1 101 ? 13.970 46.739 25.221 1.00 23.83 121 ASN C O 1
ATOM 2902 N N . GLY C 1 102 ? 14.176 45.697 27.180 1.00 22.86 122 GLY C N 1
ATOM 2903 C CA . GLY C 1 102 ? 12.908 45.024 27.086 1.00 24.18 122 GLY C CA 1
ATOM 2904 C C . GLY C 1 102 ? 12.729 43.886 26.088 1.00 24.24 122 GLY C C 1
ATOM 2905 O O . GLY C 1 102 ? 11.568 43.591 25.704 1.00 25.12 122 GLY C O 1
ATOM 2906 N N . ALA C 1 103 ? 13.824 43.267 25.620 1.00 21.24 123 ALA C N 1
ATOM 2907 C CA . ALA C 1 103 ? 13.719 42.126 24.686 1.00 19.78 123 ALA C CA 1
ATOM 2908 C C . ALA C 1 103 ? 14.833 41.134 25.020 1.00 19.93 123 ALA C C 1
ATOM 2909 O O . ALA C 1 103 ? 15.997 41.555 25.255 1.00 18.64 123 ALA C O 1
ATOM 2911 N N . PRO C 1 104 ? 14.528 39.821 24.997 1.00 20.03 124 PRO C N 1
ATOM 2912 C CA . PRO C 1 104 ? 15.604 38.817 25.202 1.00 18.49 124 PRO C CA 1
ATOM 2913 C C . PRO C 1 104 ? 16.345 38.581 23.884 1.00 17.97 124 PRO C C 1
ATOM 2914 O O . PRO C 1 104 ? 15.969 37.735 23.093 1.00 18.40 124 PRO C O 1
ATOM 2918 N N . GLU C 1 105 ? 17.407 39.338 23.661 1.00 18.12 125 GLU C N 1
ATOM 2919 C CA . GLU C 1 105 ? 18.063 39.422 22.345 1.00 18.31 125 GLU C CA 1
ATOM 2920 C C . GLU C 1 105 ? 18.567 38.084 21.825 1.00 19.27 125 GLU C C 1
ATOM 2921 O O . GLU C 1 105 ? 18.442 37.800 20.628 1.00 20.61 125 GLU C O 1
ATOM 2927 N N . GLY C 1 106 ? 19.154 37.283 22.705 1.00 18.84 126 GLY C N 1
ATOM 2928 C CA . GLY C 1 106 ? 19.741 36.014 22.243 1.00 19.69 126 GLY C CA 1
ATOM 2929 C C . GLY C 1 106 ? 18.647 35.074 21.827 1.00 19.30 126 GLY C C 1
ATOM 2930 O O . GLY C 1 106 ? 18.814 34.153 20.964 1.00 19.92 126 GLY C O 1
ATOM 2931 N N . TYR C 1 107 ? 17.511 35.251 22.490 1.00 19.35 127 TYR C N 1
ATOM 2932 C CA . TYR C 1 107 ? 16.375 34.446 22.204 1.00 17.77 127 TYR C CA 1
ATOM 2933 C C . TYR C 1 107 ? 15.748 34.925 20.911 1.00 19.29 127 TYR C C 1
ATOM 2934 O O . TYR C 1 107 ? 15.451 34.114 19.984 1.00 20.09 127 TYR C O 1
ATOM 2943 N N . ASP C 1 108 ? 15.493 36.217 20.825 1.00 17.96 128 ASP C N 1
ATOM 2944 C CA . ASP C 1 108 ? 14.861 36.749 19.636 1.00 18.10 128 ASP C CA 1
ATOM 2945 C C . ASP C 1 108 ? 15.664 36.556 18.384 1.00 19.64 128 ASP C C 1
ATOM 2946 O O . ASP C 1 108 ? 15.136 36.193 17.318 1.00 17.84 128 ASP C O 1
ATOM 2951 N N . TRP C 1 109 ? 16.958 36.852 18.478 1.00 18.69 129 TRP C N 1
ATOM 2952 C CA . TRP C 1 109 ? 17.846 36.727 17.309 1.00 17.77 129 TRP C CA 1
ATOM 2953 C C . TRP C 1 109 ? 18.326 35.297 17.088 1.00 17.27 129 TRP C C 1
ATOM 2954 O O . TRP C 1 109 ? 18.791 34.995 16.027 1.00 17.97 129 TRP C O 1
ATOM 2965 N N . GLY C 1 110 ? 18.286 34.448 18.113 1.00 15.31 130 GLY C N 1
ATOM 2966 C CA . GLY C 1 110 ? 18.667 33.028 17.947 1.00 14.71 130 GLY C CA 1
ATOM 2967 C C . GLY C 1 110 ? 20.070 32.790 18.454 1.00 14.00 130 GLY C C 1
ATOM 2968 O O . GLY C 1 110 ? 20.426 31.652 18.821 1.00 14.13 130 GLY C O 1
ATOM 2969 N N . THR C 1 111 ? 20.861 33.877 18.474 1.00 12.65 131 THR C N 1
ATOM 2970 C CA . THR C 1 111 ? 22.297 33.783 18.866 1.00 12.92 131 THR C CA 1
ATOM 2971 C C . THR C 1 111 ? 22.637 35.159 19.447 1.00 13.01 131 THR C C 1
ATOM 2972 O O . THR C 1 111 ? 22.063 36.196 19.040 1.00 13.31 131 THR C O 1
ATOM 2976 N N . ALA C 1 112 ? 23.602 35.193 20.363 1.00 13.55 132 ALA C N 1
ATOM 2977 C CA . ALA C 1 112 ? 24.095 36.462 20.807 1.00 12.91 132 ALA C CA 1
ATOM 2978 C C . ALA C 1 112 ? 25.549 36.192 21.072 1.00 13.27 132 ALA C C 1
ATOM 2979 O O . ALA C 1 112 ? 25.978 35.043 21.213 1.00 13.36 132 ALA C O 1
ATOM 2981 N N . GLN C 1 113 ? 26.294 37.287 21.155 1.00 13.24 133 GLN C N 1
ATOM 2982 C CA . GLN C 1 113 ? 27.702 37.139 21.450 1.00 12.69 133 GLN C CA 1
ATOM 2983 C C . GLN C 1 113 ? 27.937 37.639 22.872 1.00 13.59 133 GLN C C 1
ATOM 2984 O O . GLN C 1 113 ? 27.607 38.796 23.213 1.00 16.07 133 GLN C O 1
ATOM 2990 N N . LEU C 1 114 ? 28.491 36.766 23.728 1.00 14.39 134 LEU C N 1
ATOM 2991 C CA . LEU C 1 114 ? 28.669 37.167 25.084 1.00 13.39 134 LEU C CA 1
ATOM 2992 C C . LEU C 1 114 ? 29.698 38.268 25.249 1.00 15.34 134 LEU C C 1
ATOM 2993 O O . LEU C 1 114 ? 30.732 38.320 24.549 1.00 14.15 134 LEU C O 1
ATOM 2998 N N . PHE C 1 115 ? 29.456 39.096 26.259 1.00 14.37 135 PHE C N 1
ATOM 2999 C CA . PHE C 1 115 ? 30.519 40.046 26.663 1.00 15.39 135 PHE C CA 1
ATOM 3000 C C . PHE C 1 115 ? 31.711 39.272 27.137 1.00 17.02 135 PHE C C 1
ATOM 3001 O O . PHE C 1 115 ? 32.824 39.540 26.712 1.00 16.59 135 PHE C O 1
ATOM 3009 N N . SER C 1 116 ? 31.523 38.348 28.093 1.00 16.39 136 SER C N 1
ATOM 3010 C CA . SER C 1 116 ? 32.656 37.522 28.495 1.00 17.32 136 SER C CA 1
ATOM 3011 C C . SER C 1 116 ? 32.106 36.207 29.045 1.00 15.50 136 SER C C 1
ATOM 3012 O O . SER C 1 116 ? 30.902 36.101 29.335 1.00 14.21 136 SER C O 1
ATOM 3015 N N . ALA C 1 117 ? 32.978 35.211 29.172 1.00 15.89 137 ALA C N 1
ATOM 3016 C CA . ALA C 1 117 ? 32.636 33.943 29.783 1.00 17.68 137 ALA C CA 1
ATOM 3017 C C . ALA C 1 117 ? 33.905 33.400 30.426 1.00 18.16 137 ALA C C 1
ATOM 3018 O O . ALA C 1 117 ? 34.979 33.372 29.817 1.00 18.32 137 ALA C O 1
ATOM 3020 N N . TYR C 1 118 ? 33.810 33.027 31.678 1.00 18.90 138 TYR C N 1
ATOM 3021 C CA . TYR C 1 118 ? 34.966 32.374 32.252 1.00 19.28 138 TYR C CA 1
ATOM 3022 C C . TYR C 1 118 ? 34.606 31.440 33.358 1.00 18.59 138 TYR C C 1
ATOM 3023 O O . TYR C 1 118 ? 33.607 31.584 33.995 1.00 19.06 138 TYR C O 1
ATOM 3032 N N . GLN C 1 119 ? 35.446 30.429 33.543 1.00 19.02 139 GLN C N 1
ATOM 3033 C CA . GLN C 1 119 ? 35.167 29.437 34.554 1.00 19.39 139 GLN C CA 1
ATOM 3034 C C . GLN C 1 119 ? 35.366 30.060 35.954 1.00 20.16 139 GLN C C 1
ATOM 3035 O O . GLN C 1 119 ? 36.309 30.820 36.171 1.00 19.29 139 GLN C O 1
ATOM 3041 N N . VAL C 1 120 ? 34.447 29.776 36.855 1.00 18.85 140 VAL C N 1
ATOM 3042 C CA . VAL C 1 120 ? 34.599 30.208 38.238 1.00 20.70 140 VAL C CA 1
ATOM 3043 C C . VAL C 1 120 ? 34.395 28.988 39.176 1.00 21.10 140 VAL C C 1
ATOM 3044 O O . VAL C 1 120 ? 34.097 27.873 38.739 1.00 20.00 140 VAL C O 1
ATOM 3048 N N . ASP C 1 121 ? 34.498 29.232 40.467 1.00 20.95 141 ASP C N 1
ATOM 3049 C CA . ASP C 1 121 ? 34.423 28.138 41.410 1.00 22.20 141 ASP C CA 1
ATOM 3050 C C . ASP C 1 121 ? 33.025 27.529 41.370 1.00 22.15 141 ASP C C 1
ATOM 3051 O O . ASP C 1 121 ? 32.046 28.237 41.229 1.00 21.11 141 ASP C O 1
ATOM 3056 N N . GLY C 1 122 ? 32.940 26.210 41.532 1.00 22.00 142 GLY C N 1
ATOM 3057 C CA . GLY C 1 122 ? 31.640 25.532 41.436 1.00 22.73 142 GLY C CA 1
ATOM 3058 C C . GLY C 1 122 ? 30.639 26.057 42.410 1.00 21.32 142 GLY C C 1
ATOM 3059 O O . GLY C 1 122 ? 29.408 25.913 42.199 1.00 21.50 142 GLY C O 1
ATOM 3060 N N . SER C 1 123 ? 31.119 26.666 43.509 1.00 21.72 143 SER C N 1
ATOM 3061 C CA . SER C 1 123 ? 30.179 27.207 44.502 1.00 20.44 143 SER C CA 1
ATOM 3062 C C . SER C 1 123 ? 29.289 28.245 43.873 1.00 19.84 143 SER C C 1
ATOM 3063 O O . SER C 1 123 ? 28.150 28.433 44.312 1.00 20.18 143 SER C O 1
ATOM 3066 N N . CYS C 1 124 ? 29.764 28.906 42.813 1.00 19.97 144 CYS C N 1
ATOM 3067 C CA . CYS C 1 124 ? 28.892 29.887 42.134 1.00 20.71 144 CYS C CA 1
ATOM 3068 C C . CYS C 1 124 ? 27.659 29.252 41.457 1.00 20.33 144 CYS C C 1
ATOM 3069 O O . CYS C 1 124 ? 26.666 29.940 41.209 1.00 20.04 144 CYS C O 1
ATOM 3072 N N . CYS C 1 125 ? 27.772 27.955 41.167 1.00 20.93 145 CYS C N 1
ATOM 3073 C CA . CYS C 1 125 ? 26.677 27.165 40.599 1.00 22.02 145 CYS C CA 1
ATOM 3074 C C . CYS C 1 125 ? 26.116 26.194 41.654 1.00 23.71 145 CYS C C 1
ATOM 3075 O O . CYS C 1 125 ? 25.724 25.053 41.344 1.00 23.54 145 CYS C O 1
ATOM 3078 N N . GLN C 1 126 ? 26.105 26.640 42.912 1.00 24.45 146 GLN C N 1
ATOM 3079 C CA . GLN C 1 126 ? 25.484 25.897 44.027 1.00 24.78 146 GLN C CA 1
ATOM 3080 C C . GLN C 1 126 ? 26.157 24.546 44.309 1.00 24.84 146 GLN C C 1
ATOM 3081 O O . GLN C 1 126 ? 25.589 23.681 44.988 1.00 25.06 146 GLN C O 1
ATOM 3087 N N . GLN C 1 127 ? 27.387 24.391 43.883 1.00 24.73 147 GLN C N 1
ATOM 3088 C CA . GLN C 1 127 ? 28.108 23.175 44.161 1.00 26.25 147 GLN C CA 1
ATOM 3089 C C . GLN C 1 127 ? 28.888 23.230 45.462 1.00 28.07 147 GLN C C 1
ATOM 3090 O O . GLN C 1 127 ? 29.417 24.270 45.834 1.00 26.41 147 GLN C O 1
ATOM 3096 N N . ASN C 1 128 ? 29.008 22.054 46.091 1.00 29.38 148 ASN C N 1
ATOM 3097 C CA . ASN C 1 128 ? 29.657 21.875 47.394 1.00 31.38 148 ASN C CA 1
ATOM 3098 C C . ASN C 1 128 ? 31.151 21.787 47.238 1.00 31.23 148 ASN C C 1
ATOM 3099 O O . ASN C 1 128 ? 31.734 20.718 47.414 1.00 33.01 148 ASN C O 1
ATOM 3104 N N . THR C 1 129 ? 31.800 22.877 46.874 1.00 29.49 149 THR C N 1
ATOM 3105 C CA . THR C 1 129 ? 33.251 22.816 46.646 1.00 29.38 149 THR C CA 1
ATOM 3106 C C . THR C 1 129 ? 34.038 23.102 47.924 1.00 30.76 149 THR C C 1
ATOM 3107 O O . THR C 1 129 ? 35.267 23.058 47.900 1.00 30.32 149 THR C O 1
ATOM 3111 N N . GLY C 1 130 ? 33.343 23.495 48.986 1.00 31.19 150 GLY C N 1
ATOM 3112 C CA . GLY C 1 130 ? 34.020 23.955 50.214 1.00 33.50 150 GLY C CA 1
ATOM 3113 C C . GLY C 1 130 ? 34.628 25.351 50.098 1.00 33.56 150 GLY C C 1
ATOM 3114 O O . GLY C 1 130 ? 35.300 25.811 51.020 1.00 33.68 150 GLY C O 1
ATOM 3115 N N . LYS C 1 131 ? 34.367 26.032 48.985 1.00 34.08 151 LYS C N 1
ATOM 3116 C CA . LYS C 1 131 ? 34.825 27.409 48.797 1.00 33.26 151 LYS C CA 1
ATOM 3117 C C . LYS C 1 131 ? 33.631 28.356 48.687 1.00 32.93 151 LYS C C 1
ATOM 3118 O O . LYS C 1 131 ? 32.494 27.906 48.545 1.00 31.75 151 LYS C O 1
ATOM 3124 N N . GLN C 1 132 ? 33.879 29.663 48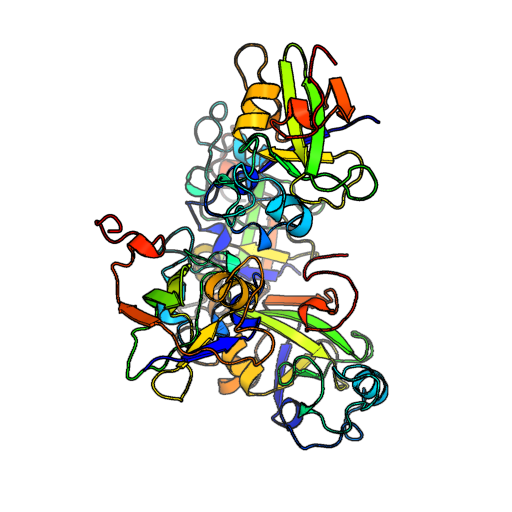.754 1.00 31.06 152 GLN C N 1
ATOM 3125 C CA . GLN C 1 132 ? 32.774 30.635 48.667 1.00 29.80 152 GLN C CA 1
ATOM 3126 C C . GLN C 1 132 ? 32.811 31.234 47.283 1.00 26.46 152 GLN C C 1
ATOM 3127 O O . GLN C 1 132 ? 33.868 31.471 46.778 1.00 25.84 152 GLN C O 1
ATOM 3133 N N . CYS C 1 133 ? 31.657 31.494 46.701 1.00 24.39 153 CYS C N 1
ATOM 3134 C CA . CYS C 1 133 ? 31.598 32.070 45.354 1.00 22.85 153 CYS C CA 1
ATOM 3135 C C . CYS C 1 133 ? 32.208 33.488 45.344 1.00 22.21 153 CYS C C 1
ATOM 3136 O O . CYS C 1 133 ? 33.167 33.801 44.563 1.00 21.10 153 CYS C O 1
ATOM 3139 N N . GLY C 1 134 ? 31.684 34.325 46.249 1.00 21.64 154 GLY C N 1
ATOM 3140 C CA . GLY C 1 134 ? 32.229 35.689 46.411 1.00 21.17 154 GLY C CA 1
ATOM 3141 C C . GLY C 1 134 ? 31.834 36.512 45.200 1.00 20.52 154 GLY C C 1
ATOM 3142 O O . GLY C 1 134 ? 30.709 36.401 44.768 1.00 19.78 154 GLY C O 1
ATOM 3143 N N . ASP C 1 135 ? 32.770 37.296 44.656 1.00 21.12 155 ASP C N 1
ATOM 3144 C CA . ASP C 1 135 ? 32.479 38.169 43.509 1.00 22.62 155 ASP C CA 1
ATOM 3145 C C . ASP C 1 135 ? 33.439 37.935 42.374 1.00 22.63 155 ASP C C 1
ATOM 3146 O O . ASP C 1 135 ? 34.256 38.765 42.087 1.00 23.25 155 ASP C O 1
ATOM 3151 N N . PRO C 1 136 ? 33.316 36.792 41.700 1.00 22.99 156 PRO C N 1
ATOM 3152 C CA . PRO C 1 136 ? 34.331 36.467 40.707 1.00 23.60 156 PRO C CA 1
ATOM 3153 C C . PRO C 1 136 ? 34.004 37.150 39.395 1.00 24.91 156 PRO C C 1
ATOM 3154 O O . PRO C 1 136 ? 34.807 37.266 38.459 1.00 26.65 156 PRO C O 1
ATOM 3159 N N . ASN D 1 2 ? 5.982 -11.952 41.148 1.00 26.98 22 ASN D N 1
ATOM 3160 C CA . ASN D 1 2 ? 7.116 -12.786 40.702 1.00 26.06 22 ASN D CA 1
ATOM 3161 C C . ASN D 1 2 ? 7.812 -12.183 39.457 1.00 23.93 22 ASN D C 1
ATOM 3162 O O . ASN D 1 2 ? 8.318 -12.925 38.612 1.00 23.33 22 ASN D O 1
ATOM 3167 N N . TRP D 1 3 ? 7.840 -10.857 39.333 1.00 20.60 23 TRP D N 1
ATOM 3168 C CA . TRP D 1 3 ? 8.502 -10.235 38.181 1.00 18.59 23 TRP D CA 1
ATOM 3169 C C . TRP D 1 3 ? 10.008 -10.186 38.314 1.00 17.78 23 TRP D C 1
ATOM 3170 O O . TRP D 1 3 ? 10.556 -9.976 39.414 1.00 17.38 23 TRP D O 1
ATOM 3181 N N . LEU D 1 4 ? 10.658 -10.292 37.153 1.00 17.27 24 LEU D N 1
ATOM 3182 C CA . LEU D 1 4 ? 12.097 -10.240 37.035 1.00 16.08 24 LEU D CA 1
ATOM 3183 C C . LEU D 1 4 ? 12.435 -9.073 36.138 1.00 15.02 24 LEU D C 1
ATOM 3184 O O . LEU D 1 4 ? 11.622 -8.666 35.308 1.00 14.18 24 LEU D O 1
ATOM 3189 N N . ILE D 1 5 ? 13.644 -8.543 36.233 1.00 13.55 25 ILE D N 1
ATOM 3190 C CA . ILE D 1 5 ? 14.046 -7.556 35.256 1.00 12.75 25 ILE D CA 1
ATOM 3191 C C . ILE D 1 5 ? 15.464 -7.904 34.764 1.00 13.99 25 ILE D C 1
ATOM 3192 O O . ILE D 1 5 ? 16.258 -8.435 35.537 1.00 11.84 25 ILE D O 1
ATOM 3197 N N . LYS D 1 6 ? 15.671 -7.769 33.471 1.00 12.39 26 LYS D N 1
ATOM 3198 C CA . LYS D 1 6 ? 16.991 -7.964 32.878 1.00 13.58 26 LYS D CA 1
ATOM 3199 C C . LYS D 1 6 ? 17.290 -6.679 32.085 1.00 15.16 26 LYS D C 1
ATOM 3200 O O . LYS D 1 6 ? 16.409 -5.783 31.997 1.00 13.20 26 LYS D O 1
ATOM 3206 N N . TRP D 1 7 ? 18.503 -6.563 31.498 1.00 15.18 27 TRP D N 1
ATOM 3207 C CA . TRP D 1 7 ? 18.839 -5.300 30.790 1.00 13.83 27 TRP D CA 1
ATOM 3208 C C . TRP D 1 7 ? 19.221 -5.515 29.362 1.00 14.82 27 TRP D C 1
ATOM 3209 O O . TRP D 1 7 ? 19.693 -6.593 28.982 1.00 15.19 27 TRP D O 1
ATOM 3220 N N . ASP D 1 8 ? 18.909 -4.488 28.563 1.00 14.64 28 ASP D N 1
ATOM 3221 C CA . ASP D 1 8 ? 19.214 -4.476 27.178 1.00 14.00 28 ASP D CA 1
ATOM 3222 C C . ASP D 1 8 ? 19.133 -3.016 26.823 1.00 13.98 28 ASP D C 1
ATOM 3223 O O . ASP D 1 8 ? 18.093 -2.382 26.971 1.00 13.01 28 ASP D O 1
ATOM 3228 N N . ASP D 1 9 ? 20.260 -2.460 26.420 1.00 14.28 29 ASP D N 1
ATOM 3229 C CA . ASP D 1 9 ? 20.287 -1.030 26.120 1.00 15.20 29 ASP D CA 1
ATOM 3230 C C . ASP D 1 9 ? 19.438 -0.562 24.891 1.00 14.49 29 ASP D C 1
ATOM 3231 O O . ASP D 1 9 ? 19.228 0.628 24.686 1.00 14.41 29 ASP D O 1
ATOM 3236 N N . LYS D 1 10 ? 18.946 -1.476 24.097 1.00 14.61 30 LYS D N 1
ATOM 3237 C CA . LYS D 1 10 ? 17.924 -1.115 23.091 1.00 15.37 30 LYS D CA 1
ATOM 3238 C C . LYS D 1 10 ? 16.849 -0.240 23.701 1.00 14.57 30 LYS D C 1
ATOM 3239 O O . LYS D 1 10 ? 16.399 0.677 23.040 1.00 14.79 30 LYS D O 1
ATOM 3245 N N . PHE D 1 11 ? 16.409 -0.542 24.923 1.00 13.00 31 PHE D N 1
ATOM 3246 C CA . PHE D 1 11 ? 15.254 0.177 25.507 1.00 13.98 31 PHE D CA 1
ATOM 3247 C C . PHE D 1 11 ? 15.609 1.510 26.113 1.00 14.61 31 PHE D C 1
ATOM 3248 O O . PHE D 1 11 ? 14.736 2.229 26.604 1.00 14.71 31 PHE D O 1
ATOM 3256 N N . GLN D 1 12 ? 16.896 1.896 26.023 1.00 14.80 32 GLN D N 1
ATOM 3257 C CA . GLN D 1 12 ? 17.237 3.257 26.338 1.00 15.23 32 GLN D CA 1
ATOM 3258 C C . GLN D 1 12 ? 18.020 3.926 25.184 1.00 15.95 32 GLN D C 1
ATOM 3259 O O . GLN D 1 12 ? 18.676 4.911 25.379 1.00 15.53 32 GLN D O 1
ATOM 3265 N N . ASN D 1 13 ? 17.868 3.420 23.979 1.00 15.31 33 ASN D N 1
ATOM 3266 C CA . ASN D 1 13 ? 18.546 3.990 22.840 1.00 15.51 33 ASN D CA 1
ATOM 3267 C C . ASN D 1 13 ? 17.676 5.076 22.276 1.00 14.97 33 ASN D C 1
ATOM 3268 O O . ASN D 1 13 ? 16.755 4.773 21.528 1.00 14.31 33 ASN D O 1
ATOM 3273 N N . ASP D 1 14 ? 18.053 6.321 22.589 1.00 14.14 34 ASP D N 1
ATOM 3274 C CA A ASP D 1 14 ? 17.439 7.565 22.099 0.50 15.35 34 ASP D CA 1
ATOM 3275 C CA B ASP D 1 14 ? 17.301 7.479 22.140 0.50 15.49 34 ASP D CA 1
ATOM 3276 C C . ASP D 1 14 ? 17.097 7.559 20.610 1.00 15.16 34 ASP D C 1
ATOM 3277 O O . ASP D 1 14 ? 16.085 8.088 20.187 1.00 13.25 34 ASP D O 1
ATOM 3286 N N . THR D 1 15 ? 18.039 7.027 19.832 1.00 15.55 35 THR D N 1
ATOM 3287 C CA . THR D 1 15 ? 18.065 7.223 18.376 1.00 15.82 35 THR D CA 1
ATOM 3288 C C . THR D 1 15 ? 17.212 6.274 17.601 1.00 15.98 35 THR D C 1
ATOM 3289 O O . THR D 1 15 ? 17.019 6.442 16.375 1.00 15.02 35 THR D O 1
ATOM 3293 N N . LEU D 1 16 ? 16.733 5.225 18.248 1.00 14.72 36 LEU D N 1
ATOM 3294 C CA . LEU D 1 16 ? 16.071 4.169 17.482 1.00 15.99 36 LEU D CA 1
ATOM 3295 C C . LEU D 1 16 ? 14.641 4.560 17.093 1.00 16.69 36 LEU D C 1
ATOM 3296 O O . LEU D 1 16 ? 13.967 5.338 17.797 1.00 18.53 36 LEU D O 1
ATOM 3301 N N . SER D 1 17 ? 14.193 4.028 15.969 1.00 15.65 37 SER D N 1
ATOM 3302 C CA . SER D 1 17 ? 12.858 4.332 15.490 1.00 15.61 37 SER D CA 1
ATOM 3303 C C . SER D 1 17 ? 11.842 3.479 16.292 1.00 15.14 37 SER D C 1
ATOM 3304 O O . SER D 1 17 ? 12.089 2.325 16.646 1.00 15.35 37 SER D O 1
ATOM 3307 N N . ILE D 1 18 ? 10.702 4.046 16.592 1.00 15.14 38 ILE D N 1
ATOM 3308 C CA . ILE D 1 18 ? 9.669 3.307 17.249 1.00 13.62 38 ILE D CA 1
ATOM 3309 C C . ILE D 1 18 ? 9.198 2.118 16.422 1.00 15.03 38 ILE D C 1
ATOM 3310 O O . ILE D 1 18 ? 8.614 1.172 16.986 1.00 15.46 38 ILE D O 1
ATOM 3315 N N . SER D 1 19 ? 9.472 2.126 15.115 1.00 16.02 39 SER D N 1
ATOM 3316 C CA . SER D 1 19 ? 9.116 0.973 14.263 1.00 17.58 39 SER D CA 1
ATOM 3317 C C . SER D 1 19 ? 9.867 -0.312 14.659 1.00 18.64 39 SER D C 1
ATOM 3318 O O . SER D 1 19 ? 9.478 -1.429 14.261 1.00 19.17 39 SER D O 1
ATOM 3321 N N . GLU D 1 20 ? 10.980 -0.170 15.380 1.00 17.09 40 GLU D N 1
ATOM 3322 C CA . GLU D 1 20 ? 11.693 -1.363 15.820 1.00 16.65 40 GLU D CA 1
ATOM 3323 C C . GLU D 1 20 ? 11.099 -2.016 17.019 1.00 18.16 40 GLU D C 1
ATOM 3324 O O . GLU D 1 20 ? 11.722 -2.937 17.578 1.00 19.64 40 GLU D O 1
ATOM 3330 N N . PHE D 1 21 ? 9.998 -1.504 17.528 1.00 15.84 41 PHE D N 1
ATOM 3331 C CA . PHE D 1 21 ? 9.471 -2.013 18.804 1.00 16.57 41 PHE D CA 1
ATOM 3332 C C . PHE D 1 21 ? 8.111 -2.549 18.537 1.00 18.01 41 PHE D C 1
ATOM 3333 O O . PHE D 1 21 ? 7.392 -2.001 17.714 1.00 16.96 41 PHE D O 1
ATOM 3341 N N . LYS D 1 22 ? 7.750 -3.618 19.248 1.00 17.80 42 LYS D N 1
ATOM 3342 C CA . LYS D 1 22 ? 6.461 -4.253 18.983 1.00 17.11 42 LYS D CA 1
ATOM 3343 C C . LYS D 1 22 ? 5.278 -3.355 19.389 1.00 17.70 42 LYS D C 1
ATOM 3344 O O . LYS D 1 22 ? 4.167 -3.539 18.895 1.00 17.79 42 LYS D O 1
ATOM 3350 N N . CYS D 1 23 ? 5.488 -2.385 20.274 1.00 15.34 43 CYS D N 1
ATOM 3351 C CA . CYS D 1 23 ? 4.392 -1.474 20.684 1.00 15.79 43 CYS D CA 1
ATOM 3352 C C . CYS D 1 23 ? 4.331 -0.181 19.842 1.00 15.53 43 CYS D C 1
ATOM 3353 O O . CYS D 1 23 ? 3.829 0.865 20.297 1.00 15.13 43 CYS D O 1
ATOM 3356 N N . SER D 1 24 ? 4.812 -0.271 18.643 1.00 15.74 44 SER D N 1
ATOM 3357 C CA . SER D 1 24 ? 4.946 0.900 17.751 1.00 18.65 44 SER D CA 1
ATOM 3358 C C . SER D 1 24 ? 3.610 1.620 17.583 1.00 17.80 44 SER D C 1
ATOM 3359 O O . SER D 1 24 ? 3.615 2.837 17.573 1.00 18.73 44 SER D O 1
ATOM 3362 N N . ALA D 1 25 ? 2.475 0.902 17.489 1.00 18.46 45 ALA D N 1
ATOM 3363 C CA . ALA D 1 25 ? 1.168 1.542 17.390 1.00 18.02 45 ALA D CA 1
ATOM 3364 C C . ALA D 1 25 ? 0.879 2.451 18.591 1.00 17.81 45 ALA D C 1
ATOM 3365 O O . ALA D 1 25 ? 0.489 3.607 18.418 1.00 18.33 45 ALA D O 1
ATOM 3367 N N . ALA D 1 26 ? 1.065 1.928 19.803 1.00 15.10 46 ALA D N 1
ATOM 3368 C CA . ALA D 1 26 ? 0.864 2.734 20.962 1.00 15.53 46 ALA D CA 1
ATOM 3369 C C . ALA D 1 26 ? 1.877 3.842 21.001 1.00 13.91 46 ALA D C 1
ATOM 3370 O O . ALA D 1 26 ? 1.566 4.956 21.433 1.00 14.94 46 ALA D O 1
ATOM 3372 N N . LEU D 1 27 ? 3.125 3.550 20.613 1.00 14.37 47 LEU D N 1
ATOM 3373 C CA . LEU D 1 27 ? 4.144 4.573 20.751 1.00 13.72 47 LEU D CA 1
ATOM 3374 C C . LEU D 1 27 ? 3.877 5.763 19.835 1.00 14.07 47 LEU D C 1
ATOM 3375 O O . LEU D 1 27 ? 4.281 6.863 20.165 1.00 14.64 47 LEU D O 1
ATOM 3380 N N . ALA D 1 28 ? 3.240 5.494 18.703 1.00 15.41 48 ALA D N 1
ATOM 3381 C CA . ALA D 1 28 ? 2.947 6.519 17.693 1.00 17.09 48 ALA D CA 1
ATOM 3382 C C . ALA D 1 28 ? 2.136 7.638 18.357 1.00 17.71 48 ALA D C 1
ATOM 3383 O O . ALA D 1 28 ? 2.152 8.752 17.862 1.00 17.81 48 ALA D O 1
ATOM 3385 N N . LYS D 1 29 ? 1.405 7.306 19.410 1.00 16.34 49 LYS D N 1
ATOM 3386 C CA . LYS D 1 29 ? 0.620 8.278 20.137 1.00 17.96 49 LYS D CA 1
ATOM 3387 C C . LYS D 1 29 ? 1.302 8.900 21.326 1.00 16.78 49 LYS D C 1
ATOM 3388 O O . LYS D 1 29 ? 0.697 9.630 22.027 1.00 16.55 49 LYS D O 1
ATOM 3394 N N . LEU D 1 30 ? 2.555 8.572 21.554 1.00 15.48 50 LEU D N 1
ATOM 3395 C CA . LEU D 1 30 ? 3.184 9.040 22.770 1.00 16.68 50 LEU D CA 1
ATOM 3396 C C . LEU D 1 30 ? 4.357 9.926 22.523 1.00 17.82 50 LEU D C 1
ATOM 3397 O O . LEU D 1 30 ? 5.317 9.876 23.294 1.00 19.55 50 LEU D O 1
ATOM 3402 N N . GLY D 1 31 ? 4.350 10.678 21.421 1.00 18.97 51 GLY D N 1
ATOM 3403 C CA . GLY D 1 31 ? 5.421 11.662 21.251 1.00 17.28 51 GLY D CA 1
ATOM 3404 C C . GLY D 1 31 ? 4.981 12.966 21.906 1.00 19.41 51 GLY D C 1
ATOM 3405 O O . GLY D 1 31 ? 3.973 13.011 22.649 1.00 18.11 51 GLY D O 1
ATOM 3406 N N . PRO D 1 32 ? 5.748 14.039 21.657 1.00 19.85 52 PRO D N 1
ATOM 3407 C CA . PRO D 1 32 ? 5.516 15.314 22.266 1.00 21.02 52 PRO D CA 1
ATOM 3408 C C . PRO D 1 32 ? 4.079 15.771 21.964 1.00 21.10 52 PRO D C 1
ATOM 3409 O O . PRO D 1 32 ? 3.418 16.411 22.804 1.00 23.24 52 PRO D O 1
ATOM 3413 N N . ASP D 1 33 ? 3.618 15.495 20.746 1.00 21.51 53 ASP D N 1
ATOM 3414 C CA . ASP D 1 33 ? 2.219 15.757 20.385 1.00 20.75 53 ASP D CA 1
ATOM 3415 C C . ASP D 1 33 ? 1.547 14.466 19.879 1.00 20.89 53 ASP D C 1
ATOM 3416 O O . ASP D 1 33 ? 2.121 13.777 18.996 1.00 19.35 53 ASP D O 1
ATOM 3421 N N . PRO D 1 34 ? 0.321 14.171 20.360 1.00 19.84 54 PRO D N 1
ATOM 3422 C CA . PRO D 1 34 ? -0.310 12.868 20.027 1.00 19.12 54 PRO D CA 1
ATOM 3423 C C . PRO D 1 34 ? -0.686 12.665 18.570 1.00 18.62 54 PRO D C 1
ATOM 3424 O O . PRO D 1 34 ? -0.871 11.527 18.113 1.00 18.86 54 PRO D O 1
ATOM 3428 N N . LYS D 1 35 ? -0.766 13.759 17.806 1.00 17.63 55 LYS D N 1
ATOM 3429 C CA . LYS D 1 35 ? -1.057 13.622 16.396 1.00 18.56 55 LYS D CA 1
ATOM 3430 C C . LYS D 1 35 ? 0.129 13.405 15.546 1.00 18.71 55 LYS D C 1
ATOM 3431 O O . LYS D 1 35 ? -0.016 13.211 14.337 1.00 18.73 55 LYS D O 1
ATOM 3437 N N . HIS D 1 36 ? 1.318 13.400 16.155 1.00 17.77 56 HIS D N 1
ATOM 3438 C CA . HIS D 1 36 ? 2.533 13.241 15.337 1.00 17.92 56 HIS D CA 1
ATOM 3439 C C . HIS D 1 36 ? 3.437 12.206 15.969 1.00 17.44 56 HIS D C 1
ATOM 3440 O O . HIS D 1 36 ? 3.926 12.439 17.048 1.00 17.55 56 HIS D O 1
ATOM 3447 N N . PRO D 1 37 ? 3.628 11.088 15.294 1.00 16.70 57 PRO D N 1
ATOM 3448 C CA . PRO D 1 37 ? 4.392 10.019 15.922 1.00 15.43 57 PRO D CA 1
ATOM 3449 C C . PRO D 1 37 ? 5.838 10.511 16.217 1.00 16.51 57 PRO D C 1
ATOM 3450 O O . PRO D 1 37 ? 6.404 11.311 15.479 1.00 14.28 57 PRO D O 1
ATOM 3454 N N . PRO D 1 38 ? 6.403 10.061 17.324 1.00 16.00 58 PRO D N 1
ATOM 3455 C CA . PRO D 1 38 ? 7.759 10.449 17.742 1.00 16.70 58 PRO D CA 1
ATOM 3456 C C . PRO D 1 38 ? 8.697 9.975 16.661 1.00 17.27 58 PRO D C 1
ATOM 3457 O O . PRO D 1 38 ? 8.501 8.855 16.096 1.00 17.11 58 PRO D O 1
ATOM 3461 N N . THR D 1 39 ? 9.702 10.785 16.371 1.00 16.35 59 THR D N 1
ATOM 3462 C CA . THR D 1 39 ? 10.637 10.479 15.313 1.00 16.59 59 THR D CA 1
ATOM 3463 C C . THR D 1 39 ? 11.756 9.603 15.794 1.00 16.65 59 THR D C 1
ATOM 3464 O O . THR D 1 39 ? 12.531 9.118 14.969 1.00 16.63 59 THR D O 1
ATOM 3468 N N . LYS D 1 40 ? 11.812 9.358 17.099 1.00 15.22 60 LYS D N 1
ATOM 3469 C CA . LYS D 1 40 ? 12.787 8.401 17.653 1.00 14.50 60 LYS D CA 1
ATOM 3470 C C . LYS D 1 40 ? 12.325 8.071 19.066 1.00 14.10 60 LYS D C 1
ATOM 3471 O O . LYS D 1 40 ? 11.457 8.773 19.657 1.00 16.14 60 LYS D O 1
ATOM 3477 N N . LEU D 1 41 ? 12.923 7.012 19.630 1.00 14.40 61 LEU D N 1
ATOM 3478 C CA . LEU D 1 41 ? 12.511 6.518 20.893 1.00 14.08 61 LEU D CA 1
ATOM 3479 C C . LEU D 1 41 ? 12.680 7.592 21.918 1.00 12.91 61 LEU D C 1
ATOM 3480 O O . LEU D 1 41 ? 11.885 7.692 22.836 1.00 13.80 61 LEU D O 1
ATOM 3485 N N . GLY D 1 42 ? 13.752 8.402 21.803 1.00 14.69 62 GLY D N 1
ATOM 3486 C CA . GLY D 1 42 ? 13.996 9.463 22.778 1.00 12.79 62 GLY D CA 1
ATOM 3487 C C . GLY D 1 42 ? 12.887 10.513 22.916 1.00 15.97 62 GLY D C 1
ATOM 3488 O O . GLY D 1 42 ? 12.928 11.265 23.867 1.00 16.09 62 GLY D O 1
ATOM 3489 N N . GLU D 1 43 ? 11.954 10.593 21.948 1.00 15.77 63 GLU D N 1
ATOM 3490 C CA . GLU D 1 43 ? 10.854 11.563 21.935 1.00 15.77 63 GLU D CA 1
ATOM 3491 C C . GLU D 1 43 ? 9.605 10.945 22.477 1.00 16.75 63 GLU D C 1
ATOM 3492 O O . GLU D 1 43 ? 8.582 11.634 22.602 1.00 15.99 63 GLU D O 1
ATOM 3498 N N . VAL D 1 44 ? 9.683 9.678 22.871 1.00 14.59 64 VAL D N 1
ATOM 3499 C CA . VAL D 1 44 ? 8.487 9.031 23.459 1.00 14.58 64 VAL D CA 1
ATOM 3500 C C . VAL D 1 44 ? 8.406 9.510 24.900 1.00 13.89 64 VAL D C 1
ATOM 3501 O O . VAL D 1 44 ? 9.402 9.526 25.609 1.00 12.14 64 VAL D O 1
ATOM 3505 N N . LEU D 1 45 ? 7.202 9.848 25.351 1.00 13.57 65 LEU D N 1
ATOM 3506 C CA . LEU D 1 45 ? 7.030 10.315 26.700 1.00 13.86 65 LEU D CA 1
ATOM 3507 C C . LEU D 1 45 ? 7.587 9.275 27.670 1.00 13.81 65 LEU D C 1
ATOM 3508 O O . LEU D 1 45 ? 7.369 8.097 27.490 1.00 12.84 65 LEU D O 1
ATOM 3513 N N . ASN D 1 46 ? 8.254 9.775 28.701 1.00 13.92 66 ASN D N 1
ATOM 3514 C CA . ASN D 1 46 ? 8.904 8.938 29.722 1.00 14.49 66 ASN D CA 1
ATOM 3515 C C . ASN D 1 46 ? 10.177 8.271 29.315 1.00 13.95 66 ASN D C 1
ATOM 3516 O O . ASN D 1 46 ? 10.737 7.527 30.104 1.00 13.75 66 ASN D O 1
ATOM 3521 N N . PHE D 1 47 ? 10.699 8.561 28.136 1.00 13.22 67 PHE D N 1
ATOM 3522 C CA . PHE D 1 47 ? 12.049 8.029 27.804 1.00 13.22 67 PHE D CA 1
ATOM 3523 C C . PHE D 1 47 ? 13.045 8.507 28.864 1.00 15.49 67 PHE D C 1
ATOM 3524 O O . PHE D 1 47 ? 12.940 9.648 29.289 1.00 14.77 67 PHE D O 1
ATOM 3532 N N . PRO D 1 48 ? 14.027 7.674 29.300 1.00 14.54 68 PRO D N 1
ATOM 3533 C CA . PRO D 1 48 ? 14.392 6.321 28.881 1.00 14.76 68 PRO D CA 1
ATOM 3534 C C . PRO D 1 48 ? 13.867 5.275 29.826 1.00 15.05 68 PRO D C 1
ATOM 3535 O O . PRO D 1 48 ? 14.474 4.225 29.920 1.00 15.99 68 PRO D O 1
ATOM 3539 N N . HIS D 1 49 ? 12.730 5.540 30.486 1.00 15.70 69 HIS D N 1
ATOM 3540 C CA . HIS D 1 49 ? 12.232 4.610 31.496 1.00 16.40 69 HIS D CA 1
ATOM 3541 C C . HIS D 1 49 ? 11.358 3.585 30.849 1.00 15.03 69 HIS D C 1
ATOM 3542 O O . HIS D 1 49 ? 10.188 3.583 31.062 1.00 14.77 69 HIS D O 1
ATOM 3549 N N . PHE D 1 50 ? 11.919 2.760 30.000 1.00 13.98 70 PHE D N 1
ATOM 3550 C CA . PHE D 1 50 ? 11.121 1.938 29.115 1.00 13.71 70 PHE D CA 1
ATOM 3551 C C . PHE D 1 50 ? 11.476 0.488 29.301 1.00 14.01 70 PHE D C 1
ATOM 3552 O O . PHE D 1 50 ? 12.655 0.165 29.552 1.00 14.17 70 PHE D O 1
ATOM 3560 N N . VAL D 1 51 ? 10.484 -0.375 29.077 1.00 14.16 71 VAL D N 1
ATOM 3561 C CA . VAL D 1 51 ? 10.728 -1.781 29.237 1.00 13.92 71 VAL D CA 1
ATOM 3562 C C . VAL D 1 51 ? 10.003 -2.547 28.154 1.00 14.52 71 VAL D C 1
ATOM 3563 O O . VAL D 1 51 ? 8.966 -2.140 27.616 1.00 14.57 71 VAL D O 1
ATOM 3567 N N . ALA D 1 52 ? 10.579 -3.666 27.819 1.00 13.80 72 ALA D N 1
ATOM 3568 C CA . ALA D 1 52 ? 9.836 -4.664 27.073 1.00 13.69 72 ALA D CA 1
ATOM 3569 C C . ALA D 1 52 ? 9.099 -5.541 28.142 1.00 13.48 72 ALA D C 1
ATOM 3570 O O . ALA D 1 52 ? 9.617 -5.779 29.256 1.00 13.97 72 ALA D O 1
ATOM 3572 N N . ALA D 1 53 ? 7.927 -6.061 27.794 1.00 13.81 73 ALA D N 1
ATOM 3573 C CA . ALA D 1 53 ? 7.172 -6.800 28.805 1.00 14.75 73 ALA D CA 1
ATOM 3574 C C . ALA D 1 53 ? 6.219 -7.714 28.035 1.00 16.09 73 ALA D C 1
ATOM 3575 O O . ALA D 1 53 ? 5.888 -7.448 26.861 1.00 14.45 73 ALA D O 1
ATOM 3577 N N . PRO D 1 54 ? 5.795 -8.804 28.677 1.00 17.06 74 PRO D N 1
ATOM 3578 C CA . PRO D 1 54 ? 4.997 -9.777 27.935 1.00 17.39 74 PRO D CA 1
ATOM 3579 C C . PRO D 1 54 ? 3.589 -9.333 27.642 1.00 18.33 74 PRO D C 1
ATOM 3580 O O . PRO D 1 54 ? 2.921 -8.755 28.481 1.00 18.36 74 PRO D O 1
ATOM 3584 N N . GLU D 1 55 ? 3.127 -9.665 26.438 1.00 21.36 75 GLU D N 1
ATOM 3585 C CA . GLU D 1 55 ? 1.801 -9.254 26.011 1.00 24.00 75 GLU D CA 1
ATOM 3586 C C . GLU D 1 55 ? 0.681 -9.810 26.908 1.00 23.40 75 GLU D C 1
ATOM 3587 O O . GLU D 1 55 ? -0.308 -9.133 27.155 1.00 23.45 75 GLU D O 1
ATOM 3593 N N . ALA D 1 56 ? 0.851 -11.006 27.463 1.00 23.92 76 ALA D N 1
ATOM 3594 C CA . ALA D 1 56 ? -0.252 -11.612 28.199 1.00 23.46 76 ALA D CA 1
ATOM 3595 C C . ALA D 1 56 ? -0.444 -10.908 29.528 1.00 23.49 76 ALA D C 1
ATOM 3596 O O . ALA D 1 56 ? -1.473 -11.061 30.186 1.00 23.37 76 ALA D O 1
ATOM 3598 N N . GLN D 1 57 ? 0.548 -10.123 29.945 1.00 21.52 77 GLN D N 1
ATOM 3599 C CA . GLN D 1 57 ? 0.466 -9.451 31.241 1.00 20.77 77 GLN D CA 1
ATOM 3600 C C . GLN D 1 57 ? 0.415 -7.970 31.194 1.00 19.73 77 GLN D C 1
ATOM 3601 O O . GLN D 1 57 ? 0.077 -7.347 32.191 1.00 20.23 77 GLN D O 1
ATOM 3607 N N . THR D 1 58 ? 0.788 -7.391 30.060 1.00 20.20 78 THR D N 1
ATOM 3608 C CA . THR D 1 58 ? 0.893 -5.917 29.992 1.00 20.15 78 THR D CA 1
ATOM 3609 C C . THR D 1 58 ? 0.352 -5.384 28.681 1.00 20.00 78 THR D C 1
ATOM 3610 O O . THR D 1 58 ? 0.476 -6.016 27.636 1.00 22.05 78 THR D O 1
ATOM 3614 N N . GLU D 1 59 ? -0.245 -4.210 28.744 1.00 20.23 79 GLU D N 1
ATOM 3615 C CA . GLU D 1 59 ? -0.699 -3.506 27.546 1.00 21.84 79 GLU D CA 1
ATOM 3616 C C . GLU D 1 59 ? 0.447 -2.631 26.970 1.00 20.65 79 GLU D C 1
ATOM 3617 O O . GLU D 1 59 ? 1.232 -2.051 27.734 1.00 20.02 79 GLU D O 1
ATOM 3623 N N . CYS D 1 60 ? 0.533 -2.554 25.648 1.00 20.54 80 CYS D N 1
ATOM 3624 C CA . CYS D 1 60 ? 1.479 -1.625 25.012 1.00 21.90 80 CYS D CA 1
ATOM 3625 C C . CYS D 1 60 ? 1.256 -0.215 25.505 1.00 18.99 80 CYS D C 1
ATOM 3626 O O . CYS D 1 60 ? 0.098 0.264 25.625 1.00 18.69 80 CYS D O 1
ATOM 3629 N N . GLY D 1 61 ? 2.328 0.452 25.891 1.00 17.82 81 GLY D N 1
ATOM 3630 C CA . GLY D 1 61 ? 2.204 1.849 26.348 1.00 17.46 81 GLY D CA 1
ATOM 3631 C C . GLY D 1 61 ? 1.706 2.000 27.778 1.00 18.49 81 GLY D C 1
ATOM 3632 O O . GLY D 1 61 ? 1.559 3.110 28.262 1.00 18.58 81 GLY D O 1
ATOM 3633 N N . SER D 1 62 ? 1.500 0.895 28.487 1.00 18.28 82 SER D N 1
ATOM 3634 C CA . SER D 1 62 ? 1.007 0.983 29.872 1.00 19.39 82 SER D CA 1
ATOM 3635 C C . SER D 1 62 ? 2.190 1.426 30.750 1.00 19.75 82 SER D C 1
ATOM 3636 O O . SER D 1 62 ? 3.370 1.342 30.301 1.00 20.23 82 SER D O 1
ATOM 3639 N N . CYS D 1 63 ? 1.864 1.944 31.937 1.00 17.45 83 CYS D N 1
ATOM 3640 C CA . CYS D 1 63 ? 2.835 2.453 32.864 1.00 18.00 83 CYS D CA 1
ATOM 3641 C C . CYS D 1 63 ? 2.800 1.532 34.048 1.00 17.70 83 CYS D C 1
ATOM 3642 O O . CYS D 1 63 ? 1.710 1.262 34.606 1.00 16.38 83 CYS D O 1
ATOM 3645 N N . TRP D 1 64 ? 3.982 1.090 34.455 1.00 16.01 84 TRP D N 1
ATOM 3646 C CA . TRP D 1 64 ? 4.134 0.155 35.553 1.00 15.38 84 TRP D CA 1
ATOM 3647 C C . TRP D 1 64 ? 5.053 0.722 36.536 1.00 16.48 84 TRP D C 1
ATOM 3648 O O . TRP D 1 64 ? 6.057 1.331 36.172 1.00 16.61 84 TRP D O 1
ATOM 3659 N N . LYS D 1 65 ? 4.712 0.578 37.825 1.00 14.99 85 LYS D N 1
ATOM 3660 C CA . LYS D 1 65 ? 5.594 1.022 38.833 1.00 15.12 85 LYS D CA 1
ATOM 3661 C C . LYS D 1 65 ? 6.341 -0.225 39.295 1.00 16.33 85 LYS D C 1
ATOM 3662 O O . LYS D 1 65 ? 5.706 -1.213 39.697 1.00 15.39 85 LYS D O 1
ATOM 3668 N N . LEU D 1 66 ? 7.663 -0.170 39.221 1.00 14.53 86 LEU D N 1
ATOM 3669 C CA . LEU D 1 66 ? 8.520 -1.281 39.637 1.00 15.43 86 LEU D CA 1
ATOM 3670 C C . LEU D 1 66 ? 9.230 -0.893 40.917 1.00 15.25 86 LEU D C 1
ATOM 3671 O O . LEU D 1 66 ? 9.577 0.254 41.089 1.00 15.83 86 LEU D O 1
ATOM 3676 N N . ARG D 1 67 ? 9.497 -1.878 41.801 1.00 14.20 87 ARG D N 1
ATOM 3677 C CA . ARG D 1 67 ? 10.180 -1.626 43.026 1.00 12.51 87 ARG D CA 1
ATOM 3678 C C . ARG D 1 67 ? 11.199 -2.726 43.213 1.00 12.93 87 ARG D C 1
ATOM 3679 O O . ARG D 1 67 ? 10.944 -3.899 42.898 1.00 14.62 87 ARG D O 1
ATOM 3687 N N . TYR D 1 68 ? 12.375 -2.329 43.658 1.00 12.13 88 TYR D N 1
ATOM 3688 C CA . TYR D 1 68 ? 13.368 -3.268 44.060 1.00 13.36 88 TYR D CA 1
ATOM 3689 C C . TYR D 1 68 ? 14.068 -2.634 45.244 1.00 13.64 88 TYR D C 1
ATOM 3690 O O . TYR D 1 68 ? 14.498 -1.511 45.142 1.00 13.63 88 TYR D O 1
ATOM 3699 N N . LYS D 1 69 ? 14.154 -3.395 46.347 1.00 13.84 89 LYS D N 1
ATOM 3700 C CA . LYS D 1 69 ? 14.638 -2.933 47.616 1.00 13.88 89 LYS D CA 1
ATOM 3701 C C . LYS D 1 69 ? 14.162 -1.512 47.863 1.00 14.78 89 LYS D C 1
ATOM 3702 O O . LYS D 1 69 ? 12.940 -1.286 48.033 1.00 16.02 89 LYS D O 1
ATOM 3708 N N . GLY D 1 70 ? 15.085 -0.547 47.892 1.00 14.96 90 GLY D N 1
ATOM 3709 C CA . GLY D 1 70 ? 14.698 0.838 48.270 1.00 16.05 90 GLY D CA 1
ATOM 3710 C C . GLY D 1 70 ? 14.231 1.684 47.090 1.00 17.22 90 GLY D C 1
ATOM 3711 O O . GLY D 1 70 ? 13.998 2.870 47.259 1.00 16.92 90 GLY D O 1
ATOM 3712 N N . ASN D 1 71 ? 14.180 1.125 45.874 1.00 14.57 91 ASN D N 1
ATOM 3713 C CA . ASN D 1 71 ? 14.081 2.038 44.724 1.00 14.18 91 ASN D CA 1
ATOM 3714 C C . ASN D 1 71 ? 12.825 1.792 43.996 1.00 14.57 91 ASN D C 1
ATOM 3715 O O . ASN D 1 71 ? 12.230 0.696 44.106 1.00 15.39 91 ASN D O 1
ATOM 3720 N N . HIS D 1 72 ? 12.449 2.732 43.120 1.00 15.49 92 HIS D N 1
ATOM 3721 C CA . HIS D 1 72 ? 11.246 2.498 42.343 1.00 16.26 92 HIS D CA 1
ATOM 3722 C C . HIS D 1 72 ? 11.461 3.165 40.984 1.00 15.49 92 HIS D C 1
ATOM 3723 O O . HIS D 1 72 ? 12.388 3.948 40.817 1.00 14.65 92 HIS D O 1
ATOM 3730 N N . ALA D 1 73 ? 10.642 2.785 40.025 1.00 14.68 93 ALA D N 1
ATOM 3731 C CA . ALA D 1 73 ? 10.725 3.316 38.681 1.00 15.20 93 ALA D CA 1
ATOM 3732 C C . ALA D 1 73 ? 9.362 3.199 38.096 1.00 14.39 93 ALA D C 1
ATOM 3733 O O . ALA D 1 73 ? 8.662 2.233 38.321 1.00 14.53 93 ALA D O 1
ATOM 3735 N N . PHE D 1 74 ? 8.981 4.189 37.323 1.00 15.35 94 PHE D N 1
ATOM 3736 C CA . PHE D 1 74 ? 7.754 4.146 36.570 1.00 16.24 94 PHE D CA 1
ATOM 3737 C C . PHE D 1 74 ? 8.155 3.960 35.138 1.00 14.05 94 PHE D C 1
ATOM 3738 O O . PHE D 1 74 ? 8.782 4.850 34.551 1.00 16.52 94 PHE D O 1
ATOM 3746 N N . VAL D 1 75 ? 7.815 2.812 34.582 1.00 13.99 95 VAL D N 1
ATOM 3747 C CA . VAL D 1 75 ? 8.267 2.457 33.268 1.00 13.01 95 VAL D CA 1
ATOM 3748 C C . VAL D 1 75 ? 7.133 2.336 32.310 1.00 13.59 95 VAL D C 1
ATOM 3749 O O . VAL D 1 75 ? 6.028 1.919 32.704 1.00 16.50 95 VAL D O 1
ATOM 3753 N N . THR D 1 76 ? 7.407 2.662 31.060 1.00 12.57 96 THR D N 1
ATOM 3754 C CA . THR D 1 76 ? 6.406 2.496 30.040 1.00 13.48 96 THR D CA 1
ATOM 3755 C C . THR D 1 76 ? 6.732 1.249 29.274 1.00 13.71 96 THR D C 1
ATOM 3756 O O . THR D 1 76 ? 7.859 0.987 28.923 1.00 13.54 96 THR D O 1
ATOM 3760 N N . VAL D 1 77 ? 5.728 0.449 29.029 1.00 13.73 97 VAL D N 1
ATOM 3761 C CA . VAL D 1 77 ? 5.896 -0.722 28.209 1.00 13.79 97 VAL D CA 1
ATOM 3762 C C . VAL D 1 77 ? 5.979 -0.288 26.743 1.00 16.02 97 VAL D C 1
ATOM 3763 O O . VAL D 1 77 ? 5.011 0.279 26.200 1.00 16.51 97 VAL D O 1
ATOM 3767 N N . VAL D 1 78 ? 7.101 -0.628 26.091 1.00 15.50 98 VAL D N 1
ATOM 3768 C CA . VAL D 1 78 ? 7.350 -0.180 24.709 1.00 16.39 98 VAL D CA 1
ATOM 3769 C C . VAL D 1 78 ? 7.594 -1.346 23.754 1.00 16.40 98 VAL D C 1
ATOM 3770 O O . VAL D 1 78 ? 7.693 -1.145 22.565 1.00 16.52 98 VAL D O 1
ATOM 3774 N N . ASP D 1 79 ? 7.703 -2.563 24.280 1.00 15.86 99 ASP D N 1
ATOM 3775 C CA . ASP D 1 79 ? 8.026 -3.673 23.446 1.00 16.96 99 ASP D CA 1
ATOM 3776 C C . ASP D 1 79 ? 7.652 -4.950 24.200 1.00 16.78 99 ASP D C 1
ATOM 3777 O O . ASP D 1 79 ? 7.149 -4.906 25.320 1.00 18.43 99 ASP D O 1
ATOM 3782 N N . ARG D 1 80 ? 7.865 -6.083 23.539 1.00 18.25 100 ARG D N 1
ATOM 3783 C CA . ARG D 1 80 ? 7.406 -7.350 24.031 1.00 18.04 100 ARG D CA 1
ATOM 3784 C C . ARG D 1 80 ? 8.566 -8.272 24.276 1.00 18.71 100 ARG D C 1
ATOM 3785 O O . ARG D 1 80 ? 9.541 -8.232 23.546 1.00 18.71 100 ARG D O 1
ATOM 3793 N N . VAL D 1 81 ? 8.449 -9.088 25.313 1.00 18.61 101 VAL D N 1
ATOM 3794 C CA . VAL D 1 81 ? 9.219 -10.314 25.440 1.00 20.08 101 VAL D CA 1
ATOM 3795 C C . VAL D 1 81 ? 8.235 -11.480 25.515 1.00 21.35 101 VAL D C 1
ATOM 3796 O O . VAL D 1 81 ? 7.058 -11.305 25.848 1.00 21.42 101 VAL D O 1
ATOM 3800 N N . GLU D 1 82 ? 8.719 -12.668 25.212 1.00 23.11 102 GLU D N 1
ATOM 3801 C CA . GLU D 1 82 ? 7.878 -13.854 25.205 1.00 24.54 102 GLU D CA 1
ATOM 3802 C C . GLU D 1 82 ? 7.691 -14.368 26.614 1.00 25.04 102 GLU D C 1
ATOM 3803 O O . GLU D 1 82 ? 6.619 -14.842 26.988 1.00 25.76 102 GLU D O 1
ATOM 3809 N N . GLU D 1 83 ? 8.727 -14.283 27.414 1.00 22.77 103 GLU D N 1
ATOM 3810 C CA . GLU D 1 83 ? 8.602 -14.836 28.746 1.00 23.66 103 GLU D CA 1
ATOM 3811 C C . GLU D 1 83 ? 7.674 -14.143 29.775 1.00 22.99 103 GLU D C 1
ATOM 3812 O O . GLU D 1 83 ? 7.697 -12.935 29.974 1.00 20.91 103 GLU D O 1
ATOM 3818 N N . ALA D 1 84 ? 6.849 -14.932 30.462 1.00 19.82 104 ALA D N 1
ATOM 3819 C CA . ALA D 1 84 ? 5.975 -14.409 31.515 1.00 19.99 104 ALA D CA 1
ATOM 3820 C C . ALA D 1 84 ? 6.808 -13.776 32.578 1.00 19.48 104 ALA D C 1
ATOM 3821 O O . ALA D 1 84 ? 7.941 -14.214 32.841 1.00 15.82 104 ALA D O 1
ATOM 3823 N N . ASN D 1 85 ? 6.252 -12.759 33.224 1.00 17.95 105 ASN D N 1
ATOM 3824 C CA . ASN D 1 85 ? 6.928 -12.206 34.414 1.00 17.88 105 ASN D CA 1
ATOM 3825 C C . ASN D 1 85 ? 8.287 -11.613 34.169 1.00 17.16 105 ASN D C 1
ATOM 3826 O O . ASN D 1 85 ? 9.075 -11.471 35.112 1.00 17.47 105 ASN D O 1
ATOM 3831 N N . LEU D 1 86 ? 8.496 -11.097 32.968 1.00 15.72 106 LEU D N 1
ATOM 3832 C CA . LEU D 1 86 ? 9.807 -10.548 32.699 1.00 14.66 106 LEU D CA 1
ATOM 3833 C C . LEU D 1 86 ? 9.649 -9.120 32.175 1.00 14.48 106 LEU D C 1
ATOM 3834 O O . LEU D 1 86 ? 8.847 -8.894 31.283 1.00 14.45 106 LEU D O 1
ATOM 3839 N N . PHE D 1 87 ? 10.423 -8.175 32.709 1.00 14.00 107 PHE D N 1
ATOM 3840 C CA . PHE D 1 87 ? 10.623 -6.877 32.086 1.00 14.39 107 PHE D CA 1
ATOM 3841 C C . PHE D 1 87 ? 12.065 -6.837 31.594 1.00 14.32 107 PHE D C 1
ATOM 3842 O O . PHE D 1 87 ? 12.960 -7.329 32.256 1.00 13.14 107 PHE D O 1
ATOM 3850 N N . VAL D 1 88 ? 12.315 -6.222 30.450 1.00 13.86 108 VAL D N 1
ATOM 3851 C CA . VAL D 1 88 ? 13.697 -5.948 30.098 1.00 12.58 108 VAL D CA 1
ATOM 3852 C C . VAL D 1 88 ? 13.766 -4.452 29.914 1.00 14.91 108 VAL D C 1
ATOM 3853 O O . VAL D 1 88 ? 12.920 -3.856 29.223 1.00 13.27 108 VAL D O 1
ATOM 3857 N N . GLY D 1 89 ? 14.716 -3.825 30.591 1.00 11.97 109 GLY D N 1
ATOM 3858 C CA . GLY D 1 89 ? 14.872 -2.384 30.369 1.00 13.85 109 GLY D CA 1
ATOM 3859 C C . GLY D 1 89 ? 16.342 -2.054 30.166 1.00 12.04 109 GLY D C 1
ATOM 3860 O O . GLY D 1 89 ? 17.185 -2.929 30.151 1.00 13.81 109 GLY D O 1
ATOM 3861 N N . GLY D 1 90 ? 16.625 -0.784 29.956 1.00 13.74 110 GLY D N 1
ATOM 3862 C CA . GLY D 1 90 ? 17.990 -0.346 29.694 1.00 13.20 110 GLY D CA 1
ATOM 3863 C C . GLY D 1 90 ? 18.849 -0.493 30.907 1.00 14.34 110 GLY D C 1
ATOM 3864 O O . GLY D 1 90 ? 18.360 -0.630 32.047 1.00 13.67 110 GLY D O 1
ATOM 3865 N N . THR D 1 91 ? 20.168 -0.431 30.700 1.00 14.99 111 THR D N 1
ATOM 3866 C CA . THR D 1 91 ? 21.050 -0.606 31.780 1.00 15.14 111 THR D CA 1
ATOM 3867 C C . THR D 1 91 ? 20.878 0.496 32.834 1.00 14.82 111 THR D C 1
ATOM 3868 O O . THR D 1 91 ? 21.098 0.258 33.991 1.00 13.83 111 THR D O 1
ATOM 3872 N N . ASP D 1 92 ? 20.549 1.708 32.440 1.00 15.40 112 ASP D N 1
ATOM 3873 C CA . ASP D 1 92 ? 20.504 2.764 33.464 1.00 16.54 112 ASP D CA 1
ATOM 3874 C C . ASP D 1 92 ? 19.278 2.502 34.315 1.00 15.95 112 ASP D C 1
ATOM 3875 O O . ASP D 1 92 ? 19.317 2.675 35.532 1.00 14.09 112 ASP D O 1
ATOM 3880 N N . LEU D 1 93 ? 18.171 2.121 33.656 1.00 14.79 113 LEU D N 1
ATOM 3881 C CA . LEU D 1 93 ? 16.941 1.770 34.427 1.00 15.26 113 LEU D CA 1
ATOM 3882 C C . LEU D 1 93 ? 17.285 0.694 35.461 1.00 15.88 113 LEU D C 1
ATOM 3883 O O . LEU D 1 93 ? 17.016 0.812 36.680 1.00 15.94 113 LEU D O 1
ATOM 3888 N N . VAL D 1 94 ? 17.862 -0.392 34.986 1.00 14.48 114 VAL D N 1
ATOM 3889 C CA . VAL D 1 94 ? 18.227 -1.494 35.865 1.00 13.92 114 VAL D CA 1
ATOM 3890 C C . VAL D 1 94 ? 19.247 -1.128 36.953 1.00 13.66 114 VAL D C 1
ATOM 3891 O O . VAL D 1 94 ? 19.109 -1.501 38.128 1.00 14.12 114 VAL D O 1
ATOM 3895 N N . LYS D 1 95 ? 20.281 -0.379 36.579 1.00 15.65 115 LYS 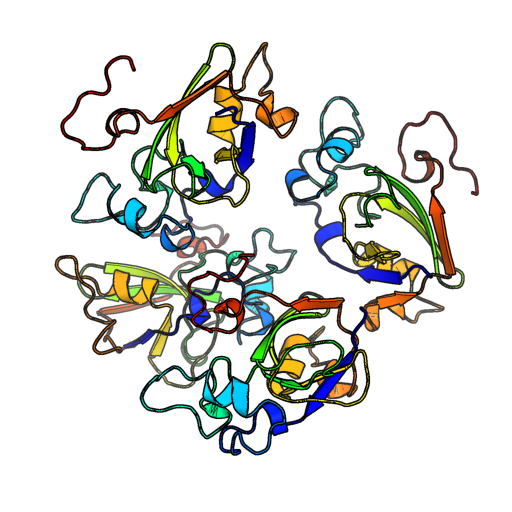D N 1
ATOM 3896 C CA . LYS D 1 95 ? 21.287 -0.007 37.559 1.00 12.62 115 LYS D CA 1
ATOM 3897 C C . LYS D 1 95 ? 20.640 0.821 38.671 1.00 14.58 115 LYS D C 1
ATOM 3898 O O . LYS D 1 95 ? 20.810 0.546 39.850 1.00 15.87 115 LYS D O 1
ATOM 3904 N N . ASN D 1 96 ? 19.822 1.788 38.287 1.00 13.59 116 ASN D N 1
ATOM 3905 C CA . ASN D 1 96 ? 19.242 2.682 39.281 1.00 14.84 116 ASN D CA 1
ATOM 3906 C C . ASN D 1 96 ? 18.231 1.981 40.080 1.00 13.66 116 ASN D C 1
ATOM 3907 O O . ASN D 1 96 ? 18.155 2.199 41.283 1.00 14.69 116 ASN D O 1
ATOM 3912 N N . LEU D 1 97 ? 17.420 1.147 39.438 1.00 14.19 117 LEU D N 1
ATOM 3913 C CA . LEU D 1 97 ? 16.358 0.439 40.207 1.00 14.51 117 LEU D CA 1
ATOM 3914 C C . LEU D 1 97 ? 16.920 -0.582 41.200 1.00 14.43 117 LEU D C 1
ATOM 3915 O O . LEU D 1 97 ? 16.289 -0.926 42.190 1.00 14.16 117 LEU D O 1
ATOM 3920 N N . THR D 1 98 ? 18.119 -1.085 40.921 1.00 14.07 118 THR D N 1
ATOM 3921 C CA . THR D 1 98 ? 18.708 -2.115 41.791 1.00 14.26 118 THR D CA 1
ATOM 3922 C C . THR D 1 98 ? 19.849 -1.616 42.643 1.00 15.89 118 THR D C 1
ATOM 3923 O O . THR D 1 98 ? 20.700 -2.374 43.139 1.00 15.11 118 THR D O 1
ATOM 3927 N N . THR D 1 99 ? 19.874 -0.311 42.827 1.00 16.13 119 THR D N 1
ATOM 3928 C CA . THR D 1 99 ? 20.916 0.276 43.639 1.00 17.24 119 THR D CA 1
ATOM 3929 C C . THR D 1 99 ? 20.648 0.037 45.129 1.00 16.78 119 THR D C 1
ATOM 3930 O O . THR D 1 99 ? 19.546 0.227 45.590 1.00 15.87 119 THR D O 1
ATOM 3934 N N . PHE D 1 100 ? 21.688 -0.360 45.837 1.00 16.96 120 PHE D N 1
ATOM 3935 C CA . PHE D 1 100 ? 21.638 -0.431 47.299 1.00 19.40 120 PHE D CA 1
ATOM 3936 C C . PHE D 1 100 ? 23.013 -0.052 47.831 1.00 20.98 120 PHE D C 1
ATOM 3937 O O . PHE D 1 100 ? 24.006 -0.444 47.252 1.00 19.87 120 PHE D O 1
ATOM 3945 N N . ASN D 1 101 ? 23.065 0.790 48.865 1.00 24.24 121 ASN D N 1
ATOM 3946 C CA . ASN D 1 101 ? 24.359 1.420 49.278 1.00 27.22 121 ASN D CA 1
ATOM 3947 C C . ASN D 1 101 ? 25.186 1.970 48.131 1.00 27.56 121 ASN D C 1
ATOM 3948 O O . ASN D 1 101 ? 26.368 1.687 48.019 1.00 29.66 121 ASN D O 1
ATOM 3953 N N . GLY D 1 102 ? 24.553 2.705 47.236 1.00 26.77 122 GLY D N 1
ATOM 3954 C CA . GLY D 1 102 ? 25.297 3.385 46.181 1.00 26.17 122 GLY D CA 1
ATOM 3955 C C . GLY D 1 102 ? 25.751 2.536 44.996 1.00 24.54 122 GLY D C 1
ATOM 3956 O O . GLY D 1 102 ? 26.320 3.087 44.082 1.00 24.90 122 GLY D O 1
ATOM 3957 N N . ALA D 1 103 ? 25.458 1.229 44.976 1.00 22.98 123 ALA D N 1
ATOM 3958 C CA . ALA D 1 103 ? 25.901 0.350 43.887 1.00 20.92 123 ALA D CA 1
ATOM 3959 C C . ALA D 1 103 ? 24.751 -0.506 43.359 1.00 19.81 123 ALA D C 1
ATOM 3960 O O . ALA D 1 103 ? 24.035 -1.149 44.102 1.00 18.07 123 ALA D O 1
ATOM 3962 N N . PRO D 1 104 ? 24.615 -0.580 42.033 1.00 19.29 124 PRO D N 1
ATOM 3963 C CA . PRO D 1 104 ? 23.616 -1.542 41.542 1.00 17.41 124 PRO D CA 1
ATOM 3964 C C . PRO D 1 104 ? 23.867 -2.999 41.981 1.00 17.04 124 PRO D C 1
ATOM 3965 O O . PRO D 1 104 ? 25.069 -3.474 42.168 1.00 15.71 124 PRO D O 1
ATOM 3969 N N . GLU D 1 105 ? 22.760 -3.746 42.068 1.00 15.25 125 GLU D N 1
ATOM 3970 C CA . GLU D 1 105 ? 22.826 -5.184 42.346 1.00 15.57 125 GLU D CA 1
ATOM 3971 C C . GLU D 1 105 ? 22.359 -6.056 41.216 1.00 15.77 125 GLU D C 1
ATOM 3972 O O . GLU D 1 105 ? 22.651 -7.253 41.217 1.00 17.73 125 GLU D O 1
ATOM 3978 N N . GLY D 1 106 ? 21.629 -5.471 40.262 1.00 15.38 126 GLY D N 1
ATOM 3979 C CA . GLY D 1 106 ? 20.962 -6.230 39.173 1.00 15.30 126 GLY D CA 1
ATOM 3980 C C . GLY D 1 106 ? 21.731 -6.237 37.876 1.00 16.12 126 GLY D C 1
ATOM 3981 O O . GLY D 1 106 ? 21.398 -6.987 36.929 1.00 16.97 126 GLY D O 1
ATOM 3982 N N . TYR D 1 107 ? 22.773 -5.414 37.805 1.00 14.29 127 TYR D N 1
ATOM 3983 C CA . TYR D 1 107 ? 23.459 -5.227 36.516 1.00 13.92 127 TYR D CA 1
ATOM 3984 C C . TYR D 1 107 ? 24.467 -6.362 36.271 1.00 14.69 127 TYR D C 1
ATOM 3985 O O . TYR D 1 107 ? 24.500 -6.959 35.174 1.00 15.75 127 TYR D O 1
ATOM 3994 N N . ASP D 1 108 ? 25.259 -6.670 37.304 1.00 13.61 128 ASP D N 1
ATOM 3995 C CA . ASP D 1 108 ? 26.299 -7.692 37.127 1.00 15.85 128 ASP D CA 1
ATOM 3996 C C . ASP D 1 108 ? 25.743 -9.093 36.896 1.00 14.38 128 ASP D C 1
ATOM 3997 O O . ASP D 1 108 ? 26.014 -9.736 35.853 1.00 15.52 128 ASP D O 1
ATOM 4002 N N . TRP D 1 109 ? 24.988 -9.591 37.878 1.00 14.56 129 TRP D N 1
ATOM 4003 C CA . TRP D 1 109 ? 24.339 -10.891 37.705 1.00 14.00 129 TRP D CA 1
ATOM 4004 C C . TRP D 1 109 ? 23.373 -10.837 36.521 1.00 14.32 129 TRP D C 1
ATOM 4005 O O . TRP D 1 109 ? 23.186 -11.830 35.781 1.00 13.78 129 TRP D O 1
ATOM 4016 N N . GLY D 1 110 ? 22.745 -9.677 36.335 1.00 13.37 130 GLY D N 1
ATOM 4017 C CA . GLY D 1 110 ? 22.066 -9.441 35.059 1.00 13.48 130 GLY D CA 1
ATOM 4018 C C . GLY D 1 110 ? 20.564 -9.675 35.102 1.00 14.83 130 GLY D C 1
ATOM 4019 O O . GLY D 1 110 ? 19.860 -9.203 34.245 1.00 15.59 130 GLY D O 1
ATOM 4020 N N . THR D 1 111 ? 20.076 -10.376 36.122 1.00 14.24 131 THR D N 1
ATOM 4021 C CA . THR D 1 111 ? 18.636 -10.557 36.346 1.00 14.33 131 THR D CA 1
ATOM 4022 C C . THR D 1 111 ? 18.395 -10.128 37.805 1.00 15.92 131 THR D C 1
ATOM 4023 O O . THR D 1 111 ? 19.197 -10.512 38.688 1.00 16.27 131 THR D O 1
ATOM 4027 N N . ALA D 1 112 ? 17.322 -9.396 38.090 1.00 14.21 132 ALA D N 1
ATOM 4028 C CA . ALA D 1 112 ? 16.972 -9.107 39.471 1.00 15.44 132 ALA D CA 1
ATOM 4029 C C . ALA D 1 112 ? 15.504 -9.430 39.639 1.00 15.55 132 ALA D C 1
ATOM 4030 O O . ALA D 1 112 ? 14.686 -9.184 38.756 1.00 14.36 132 ALA D O 1
ATOM 4032 N N . GLN D 1 113 ? 15.162 -9.944 40.806 1.00 13.72 133 GLN D N 1
ATOM 4033 C CA . GLN D 1 113 ? 13.758 -10.216 41.093 1.00 12.88 133 GLN D CA 1
ATOM 4034 C C . GLN D 1 113 ? 13.170 -8.951 41.700 1.00 13.85 133 GLN D C 1
ATOM 4035 O O . GLN D 1 113 ? 13.752 -8.387 42.615 1.00 15.14 133 GLN D O 1
ATOM 4041 N N . LEU D 1 114 ? 11.980 -8.525 41.255 1.00 14.34 134 LEU D N 1
ATOM 4042 C CA . LEU D 1 114 ? 11.461 -7.256 41.698 1.00 13.77 134 LEU D CA 1
ATOM 4043 C C . LEU D 1 114 ? 10.769 -7.470 43.021 1.00 15.00 134 LEU D C 1
ATOM 4044 O O . LEU D 1 114 ? 10.255 -8.550 43.282 1.00 15.66 134 LEU D O 1
ATOM 4049 N N . PHE D 1 115 ? 10.770 -6.439 43.867 1.00 14.87 135 PHE D N 1
ATOM 4050 C CA . PHE D 1 115 ? 9.952 -6.447 45.066 1.00 15.87 135 PHE D CA 1
ATOM 4051 C C . PHE D 1 115 ? 8.476 -6.474 44.661 1.00 16.33 135 PHE D C 1
ATOM 4052 O O . PHE D 1 115 ? 7.645 -7.199 45.256 1.00 15.21 135 PHE D O 1
ATOM 4060 N N . SER D 1 116 ? 8.110 -5.679 43.644 1.00 15.64 136 SER D N 1
ATOM 4061 C CA . SER D 1 116 ? 6.707 -5.653 43.197 1.00 15.96 136 SER D CA 1
ATOM 4062 C C . SER D 1 116 ? 6.695 -4.941 41.866 1.00 16.10 136 SER D C 1
ATOM 4063 O O . SER D 1 116 ? 7.657 -4.248 41.524 1.00 15.23 136 SER D O 1
ATOM 4066 N N . ALA D 1 117 ? 5.630 -5.167 41.114 1.00 15.41 137 ALA D N 1
ATOM 4067 C CA . ALA D 1 117 ? 5.398 -4.416 39.909 1.00 16.37 137 ALA D CA 1
ATOM 4068 C C . ALA D 1 117 ? 3.876 -4.344 39.781 1.00 16.65 137 ALA D C 1
ATOM 4069 O O . ALA D 1 117 ? 3.199 -5.363 39.897 1.00 18.45 137 ALA D O 1
ATOM 4071 N N . TYR D 1 118 ? 3.373 -3.150 39.493 1.00 17.81 138 TYR D N 1
ATOM 4072 C CA . TYR D 1 118 ? 1.915 -2.916 39.338 1.00 19.97 138 TYR D CA 1
ATOM 4073 C C . TYR D 1 118 ? 1.702 -1.913 38.256 1.00 19.04 138 TYR D C 1
ATOM 4074 O O . TYR D 1 118 ? 2.436 -0.893 38.167 1.00 17.21 138 TYR D O 1
ATOM 4083 N N . GLN D 1 119 ? 0.654 -2.148 37.489 1.00 19.46 139 GLN D N 1
ATOM 4084 C CA . GLN D 1 119 ? 0.198 -1.081 36.569 1.00 21.96 139 GLN D CA 1
ATOM 4085 C C . GLN D 1 119 ? -0.316 0.121 37.346 1.00 22.69 139 GLN D C 1
ATOM 4086 O O . GLN D 1 119 ? -1.060 -0.016 38.352 1.00 20.69 139 GLN D O 1
ATOM 4092 N N . VAL D 1 120 ? 0.116 1.292 36.894 1.00 21.44 140 VAL D N 1
ATOM 4093 C CA . VAL D 1 120 ? -0.334 2.551 37.423 1.00 22.99 140 VAL D CA 1
ATOM 4094 C C . VAL D 1 120 ? -0.885 3.500 36.331 1.00 23.35 140 VAL D C 1
ATOM 4095 O O . VAL D 1 120 ? -0.865 3.178 35.145 1.00 24.60 140 VAL D O 1
ATOM 4099 N N . ASP D 1 121 ? -1.374 4.668 36.747 1.00 24.75 141 ASP D N 1
ATOM 4100 C CA . ASP D 1 121 ? -1.981 5.597 35.786 1.00 24.65 141 ASP D CA 1
ATOM 4101 C C . ASP D 1 121 ? -0.871 6.087 34.869 1.00 24.02 141 ASP D C 1
ATOM 4102 O O . ASP D 1 121 ? 0.272 6.239 35.311 1.00 23.11 141 ASP D O 1
ATOM 4107 N N . GLY D 1 122 ? -1.226 6.297 33.602 1.00 24.43 142 GLY D N 1
ATOM 4108 C CA . GLY D 1 122 ? -0.307 6.708 32.566 1.00 23.75 142 GLY D CA 1
ATOM 4109 C C . GLY D 1 122 ? 0.435 7.946 32.993 1.00 24.74 142 GLY D C 1
ATOM 4110 O O . GLY D 1 122 ? 1.572 8.197 32.577 1.00 24.42 142 GLY D O 1
ATOM 4111 N N . SER D 1 123 ? -0.198 8.765 33.833 1.00 24.25 143 SER D N 1
ATOM 4112 C CA . SER D 1 123 ? 0.423 10.015 34.227 1.00 23.64 143 SER D CA 1
ATOM 4113 C C . SER D 1 123 ? 1.643 9.818 35.020 1.00 22.73 143 SER D C 1
ATOM 4114 O O . SER D 1 123 ? 2.490 10.702 35.053 1.00 21.06 143 SER D O 1
ATOM 4117 N N . CYS D 1 124 ? 1.791 8.649 35.669 1.00 22.45 144 CYS D N 1
ATOM 4118 C CA . CYS D 1 124 ? 3.076 8.384 36.308 1.00 21.75 144 CYS D CA 1
ATOM 4119 C C . CYS D 1 124 ? 4.185 8.287 35.273 1.00 19.95 144 CYS D C 1
ATOM 4120 O O . CYS D 1 124 ? 5.338 8.410 35.602 1.00 20.67 144 CYS D O 1
ATOM 4123 N N . CYS D 1 125 ? 3.813 7.972 34.028 1.00 20.36 145 CYS D N 1
ATOM 4124 C CA . CYS D 1 125 ? 4.811 7.832 32.957 1.00 20.54 145 CYS D CA 1
ATOM 4125 C C . CYS D 1 125 ? 4.660 8.991 31.974 1.00 21.48 145 CYS D C 1
ATOM 4126 O O . CYS D 1 125 ? 4.834 8.823 30.730 1.00 20.84 145 CYS D O 1
ATOM 4129 N N . GLN D 1 126 ? 4.306 10.142 32.541 1.00 22.18 146 GLN D N 1
ATOM 4130 C CA . GLN D 1 126 ? 4.322 11.428 31.813 1.00 22.72 146 GLN D CA 1
ATOM 4131 C C . GLN D 1 126 ? 3.265 11.403 30.719 1.00 23.60 146 GLN D C 1
ATOM 4132 O O . GLN D 1 126 ? 3.322 12.207 29.769 1.00 22.88 146 GLN D O 1
ATOM 4138 N N . GLN D 1 127 ? 2.261 10.509 30.845 1.00 21.86 147 GLN D N 1
ATOM 4139 C CA . GLN D 1 127 ? 1.210 10.493 29.850 1.00 23.07 147 GLN D CA 1
ATOM 4140 C C . GLN D 1 127 ? 0.038 11.413 30.284 1.00 25.73 147 GLN D C 1
ATOM 4141 O O . GLN D 1 127 ? -0.142 11.661 31.494 1.00 23.81 147 GLN D O 1
ATOM 4147 N N . ASN D 1 128 ? -0.667 11.963 29.288 1.00 27.93 148 ASN D N 1
ATOM 4148 C CA . ASN D 1 128 ? -1.734 12.942 29.547 1.00 31.58 148 ASN D CA 1
ATOM 4149 C C . ASN D 1 128 ? -3.043 12.173 29.683 1.00 32.91 148 ASN D C 1
ATOM 4150 O O . ASN D 1 128 ? -3.762 11.965 28.718 1.00 33.58 148 ASN D O 1
ATOM 4155 N N . THR D 1 129 ? -3.319 11.701 30.892 1.00 35.27 149 THR D N 1
ATOM 4156 C CA . THR D 1 129 ? -4.471 10.842 31.104 1.00 37.74 149 THR D CA 1
ATOM 4157 C C . THR D 1 129 ? -5.703 11.620 31.613 1.00 39.70 149 THR D C 1
ATOM 4158 O O . THR D 1 129 ? -6.810 11.136 31.493 1.00 40.82 149 THR D O 1
ATOM 4162 N N . GLY D 1 130 ? -5.464 12.791 32.199 1.00 41.90 150 GLY D N 1
ATOM 4163 C CA . GLY D 1 130 ? -6.446 13.508 33.028 1.00 44.21 150 GLY D CA 1
ATOM 4164 C C . GLY D 1 130 ? -6.065 13.510 34.511 1.00 45.72 150 GLY D C 1
ATOM 4165 O O . GLY D 1 130 ? -6.405 14.449 35.257 1.00 45.22 150 GLY D O 1
ATOM 4166 N N . LYS D 1 131 ? -5.399 12.451 34.961 1.00 45.96 151 LYS D N 1
ATOM 4167 C CA . LYS D 1 131 ? -5.109 12.294 36.384 1.00 46.46 151 LYS D CA 1
ATOM 4168 C C . LYS D 1 131 ? -3.640 12.522 36.723 1.00 47.08 151 LYS D C 1
ATOM 4169 O O . LYS D 1 131 ? -2.775 12.464 35.848 1.00 47.15 151 LYS D O 1
ATOM 4175 N N . GLN D 1 132 ? -3.368 12.783 37.997 1.00 47.16 152 GLN D N 1
ATOM 4176 C CA . GLN D 1 132 ? -2.003 12.956 38.473 1.00 47.52 152 GLN D CA 1
ATOM 4177 C C . GLN D 1 132 ? -1.505 11.645 39.065 1.00 47.73 152 GLN D C 1
ATOM 4178 O O . GLN D 1 132 ? -2.299 10.757 39.376 1.00 49.04 152 GLN D O 1
ATOM 4184 N N . CYS D 1 133 ? -0.191 11.519 39.219 1.00 47.24 153 CYS D N 1
ATOM 4185 C CA . CYS D 1 133 ? 0.384 10.288 39.744 1.00 46.85 153 CYS D CA 1
ATOM 4186 C C . CYS D 1 133 ? 0.429 10.190 41.290 1.00 47.57 153 CYS D C 1
ATOM 4187 O O . CYS D 1 133 ? 0.810 11.136 41.979 1.00 47.02 153 CYS D O 1
ATOM 4190 N N . GLY D 1 134 ? 0.084 9.015 41.811 1.00 48.37 154 GLY D N 1
ATOM 4191 C CA . GLY D 1 134 ? -0.045 8.811 43.255 1.00 49.32 154 GLY D CA 1
ATOM 4192 C C . GLY D 1 134 ? -1.530 8.906 43.585 1.00 50.71 154 GLY D C 1
ATOM 4193 O O . GLY D 1 134 ? -2.309 9.494 42.812 1.00 50.95 154 GLY D O 1
#

Nearest PDB structures (foldseek):
  3sum-assembly3_C  TM=9.899E-01  e=2.632E-28  Moniliophthora perniciosa
  3m3g-assembly1_A  TM=8.230E-01  e=2.489E-08  Trichoderma virens Gv29-8
  2ki8-assembly1_A  TM=6.678E-01  e=1.941E-01  Archaeoglobus fulgidus
  8e9h-assembly1_G  TM=5.364E-01  e=9.548E-02  Mycolicibacterium smegmatis MC2 155
  6xvi-assembly2_B  TM=2.081E-01  e=7.054E-01  Helicobacter pylori G27

InterPro domains:
  IPR010829 Eliciting plant response-like/Cerato-platanin [PF07249] (26-103)
  IPR010829 Eliciting plant response-like/Cerato-platanin [cd22778] (23-145)
  IPR036908 RlpA-like domain superfamily [G3DSA:2.40.40.10] (21-156)

CATH classification: 2.40.40.10

Foldseek 3Di:
DAKEFEDQVLQPQAAFLVVAALSVVQQCQAPHSVGGDGGSNRGQLPRLEKAEAPPQDDQQFWKWWADDPAIAIYTYSHHDHDHRYIYGHQVNQQVRCADPNRSVCNVVRMGGTPDMDTADSVSSVGPPVDHRPDD/DWAKEFEDQVLQPFAAFLVVAPLSVVQQVAAPDPVQGDGGNNRGQLPSQEKAAAPVPDDRQFWKWWAAPHAIAIYTHSHYDHDHRYIYGNQVNQQRRQQDPHGSCCNVVRMDITPDMGTWHSVSRVGDPVDHTPDD/DKAKEFEDQVLQPFAAFLVPAPLSVLQQVAAPDVVCGDGGNNRGQLPSLEKAAAPVPDDQQFWKWFAAVPAIAIYGHSHYDHDHRYIYGNQVNQQVRQDDPHGSVCNVVRMDITPDMGTFDSVSRVGDPVDHRPDD/DAKEFEDQVLQPFAAALVVAPLSVVQLCAFPHRVGHHRGSNRGQLPSQEKAAAPVPDDQQFWKWFAADPAIGIYGHSHYDHDHRYIYHHLVNQFRRQDDPRGRDCVVVGMGGTPDMGTDDSVSRVDDRVDHGD

Organism: Moniliophthora perniciosa (NCBI:txid153609)

B-factor: mean 22.02, std 8.42, range [7.23, 53.7]

Secondary structure (DSSP, 8-state):
--EEEE-GGGG-TTSBGGGSTTHHHHHT-SSSSSS--SBGGGSTTTTSEEE--BTTB-TT-EEEEEETTEEEEEEEEE---STTEEEE-HHHHHHHT-BTTB-HHHHHSEEE-SEEEEE-GGGGT---SS-----/---EEEE-GGGG-TTSBGGGSTTHHHHTT-SS-TTS---BGGGSTTTT-EEEEETTT--TT-EEEEEETTEEEEEEEEEEESSTTEEEE-HHHHHHHTEETTEEHHHHHS-EE-SEEEEE-GGGGT---SS-TT--/---EEEEEGGGG-TTSBGGGSTTHHHHTT-SS-TTS---BGGGSTTTT-EEE--TTT--TT-EEEEEETTEEEEEEEEE--SSTTEEEEEHHHHHHHTEETTEEHHHHHSEEE-SEEEEE-GGGGT---SS-----/--EEEE-GGGG-TTS-GGGSTTHHHHTT-SSSTTS--SSGGGSTTTT-EEE--TTT--TT-EEEEEETTEEEEEEEEE--SSTTEEEE-HHHHHHHTEETTEESSSSS-EEE-SEEEEE-GGGGT--SSS---

Solvent-accessible surface area: 25638 Å² total; per-residue (Å²): 142,27,18,0,4,20,22,46,60,6,35,11,60,42,44,41,19,52,101,3,141,3,39,73,21,0,18,140,23,2,114,41,84,176,132,79,7,78,90,0,28,85,4,40,17,57,38,66,0,0,0,0,8,125,91,70,2,110,42,7,10,1,21,8,0,83,22,107,66,41,96,10,42,0,0,0,0,6,30,25,118,54,78,51,12,0,1,0,0,15,63,1,1,71,101,4,0,36,81,134,65,46,48,56,2,36,67,83,8,11,8,120,14,156,28,15,85,100,15,50,10,22,14,0,113,27,139,60,74,146,168,37,62,143,56,92,73,6,68,0,80,87,58,82,59,8,44,58,76,98,49,40,15,88,101,4,148,1,35,79,21,0,38,178,25,14,89,62,126,194,112,68,5,80,78,0,21,66,4,30,13,50,42,26,0,0,0,0,4,124,103,50,9,117,52,8,12,1,23,68,0,64,1,16,50,18,10,2,8,0,0,0,0,6,29,32,172,115,56,64,16,0,15,0,0,6,67,2,0,73,62,2,0,59,49,140,77,34,34,19,0,75,84,120,19,36,0,24,1,24,19,8,103,91,38,22,10,25,6,0,104,24,132,58,85,96,106,35,70,32,121,103,116,6,66,0,81,48,52,84,82,5,45,58,57,53,31,8,17,37,54,5,88,2,34,78,22,0,38,171,22,5,97,53,116,174,135,63,4,64,68,0,22,70,5,30,19,57,38,76,0,0,0,0,4,127,104,52,4,117,44,7,10,1,22,36,0,98,9,78,78,45,102,15,43,0,0,0,0,10,38,33,123,106,59,53,14,0,17,0,0,6,66,7,0,70,107,4,0,56,102,139,78,36,36,16,0,62,78,153,20,44,5,106,11,127,36,14,88,102,16,43,10,21,10,0,116,24,124,56,84,136,161,39,66,145,56,160,25,51,0,76,101,62,66,64,11,37,42,48,22,16,2,16,17,24,5,146,1,38,82,22,0,28,140,20,2,104,26,91,168,20,69,5,88,70,0,19,57,3,52,6,16,8,51,0,0,0,0,5,121,106,68,2,116,44,9,10,1,22,53,0,84,23,122,68,32,96,13,50,0,0,0,0,13,43,23,162,96,71,44,8,0,16,0,0,9,40,12,0,64,80,2,0,37,101,131,74,53,55,66,0,70,130,220,16,36,8,136,18,155,21,12,145,106,40,47,10,23,16,0,69,27,153,56,64,124,148,60,114